Protein AF-M5FPZ9-F1 (afdb_monomer_lite)

Structure (mmCIF, N/CA/C/O backbone):
data_AF-M5FPZ9-F1
#
_entry.id   AF-M5FPZ9-F1
#
loop_
_atom_site.group_PDB
_atom_site.id
_atom_site.type_symbol
_atom_site.label_atom_id
_atom_site.label_alt_id
_atom_site.label_comp_id
_atom_site.label_asym_id
_atom_site.label_entity_id
_atom_site.label_seq_id
_atom_site.pdbx_PDB_ins_code
_atom_site.Cartn_x
_atom_site.Cartn_y
_atom_site.Cartn_z
_atom_site.occupancy
_atom_site.B_iso_or_equiv
_atom_site.auth_seq_id
_atom_site.auth_comp_id
_atom_site.auth_asym_id
_atom_site.auth_atom_id
_atom_site.pdbx_PDB_model_num
ATOM 1 N N . MET A 1 1 ? -5.122 0.059 14.559 1.00 74.62 1 MET A N 1
ATOM 2 C CA . MET A 1 1 ? -5.594 1.415 14.929 1.00 74.62 1 MET A CA 1
ATOM 3 C C . MET A 1 1 ? -7.049 1.442 15.384 1.00 74.62 1 MET A C 1
ATOM 5 O O . MET A 1 1 ? -7.274 1.886 16.500 1.00 74.62 1 MET A O 1
ATOM 9 N N . TRP A 1 2 ? -8.020 0.941 14.601 1.00 80.25 2 TRP A N 1
ATOM 10 C CA . TRP A 1 2 ? -9.450 0.979 14.979 1.00 80.25 2 TRP A CA 1
ATOM 11 C C . TRP A 1 2 ? -9.727 0.428 16.382 1.00 80.25 2 TRP A C 1
ATOM 13 O O . TRP A 1 2 ? -10.346 1.095 17.202 1.00 80.25 2 TRP A O 1
ATOM 23 N N . LEU A 1 3 ? -9.173 -0.749 16.691 1.00 82.81 3 LEU A N 1
ATOM 24 C CA . LEU A 1 3 ? -9.324 -1.364 18.008 1.00 82.81 3 LEU A CA 1
ATOM 25 C C . LEU A 1 3 ? -8.733 -0.517 19.128 1.00 82.81 3 LEU A C 1
ATOM 27 O O . LEU A 1 3 ? -9.214 -0.620 20.238 1.00 82.81 3 LEU A O 1
ATOM 31 N N . VAL A 1 4 ? -7.733 0.330 18.877 1.00 85.81 4 VAL A N 1
ATOM 32 C CA . VAL A 1 4 ? -7.199 1.264 19.883 1.00 85.81 4 VAL A CA 1
ATOM 33 C C . VAL A 1 4 ? -8.157 2.439 20.084 1.00 85.81 4 VAL A C 1
ATOM 35 O O . VAL A 1 4 ? -8.445 2.796 21.222 1.00 85.81 4 VAL A O 1
ATOM 38 N N . TRP A 1 5 ? -8.730 2.955 18.995 1.00 86.19 5 TRP A N 1
ATOM 39 C CA . TRP A 1 5 ? -9.663 4.084 18.993 1.00 86.19 5 TRP A CA 1
ATOM 40 C C . TRP A 1 5 ? -11.038 3.775 19.593 1.00 86.19 5 TRP A C 1
ATOM 42 O O . TRP A 1 5 ? -11.582 4.592 20.337 1.00 86.19 5 TRP A O 1
ATOM 52 N N . ALA A 1 6 ? -11.626 2.618 19.282 1.00 87.31 6 ALA A N 1
ATOM 53 C CA . ALA A 1 6 ? -12.995 2.307 19.690 1.00 87.31 6 ALA A CA 1
ATOM 54 C C . ALA A 1 6 ? -13.169 2.234 21.226 1.00 87.31 6 ALA A C 1
ATOM 56 O O . ALA A 1 6 ? -14.047 2.927 21.739 1.00 87.31 6 ALA A O 1
ATOM 57 N N . PRO A 1 7 ? -12.325 1.517 21.994 1.00 90.62 7 PRO A N 1
ATOM 58 C CA . PRO A 1 7 ? -12.362 1.536 23.454 1.00 90.62 7 PRO A CA 1
ATOM 59 C C . PRO A 1 7 ? -12.103 2.919 24.045 1.00 90.62 7 PRO A C 1
ATOM 61 O O . PRO A 1 7 ? -12.744 3.278 25.026 1.00 90.62 7 PRO A O 1
ATOM 64 N N . GLN A 1 8 ? -11.233 3.723 23.423 1.00 92.44 8 GLN A N 1
ATOM 65 C CA . GLN A 1 8 ? -11.011 5.099 23.865 1.00 92.44 8 GLN A CA 1
ATOM 66 C C . GLN A 1 8 ? -12.264 5.955 23.698 1.00 92.44 8 GLN A C 1
ATOM 68 O O . GLN A 1 8 ? -12.648 6.704 24.590 1.00 92.44 8 GLN A O 1
ATOM 73 N N . THR A 1 9 ? -12.937 5.809 22.558 1.00 88.75 9 THR A N 1
ATOM 74 C CA . THR A 1 9 ? -14.204 6.491 22.287 1.00 88.75 9 THR A CA 1
ATOM 75 C C . THR A 1 9 ? -15.273 6.049 23.278 1.00 88.75 9 THR A C 1
ATOM 77 O O . THR A 1 9 ? -16.011 6.883 23.791 1.00 88.75 9 THR A O 1
ATOM 80 N N . LEU A 1 10 ? -15.341 4.751 23.590 1.00 89.44 10 LEU A N 1
ATOM 81 C CA . LEU A 1 10 ? -16.255 4.241 24.607 1.00 89.44 10 LEU A CA 1
ATOM 82 C C . LEU A 1 10 ? -15.941 4.849 25.976 1.00 89.44 10 LEU A C 1
ATOM 84 O O . LEU A 1 10 ? -16.859 5.347 26.619 1.00 89.44 10 LEU A O 1
ATOM 88 N N . TYR A 1 11 ? -14.679 4.883 26.404 1.00 92.81 11 TYR A N 1
ATOM 89 C CA . TYR A 1 11 ? -14.299 5.560 27.643 1.00 92.81 11 TYR A CA 1
ATOM 90 C C . TYR A 1 11 ? -14.731 7.031 27.643 1.00 92.81 11 TYR A C 1
ATOM 92 O O . TYR A 1 11 ? -15.405 7.476 28.574 1.00 92.81 11 TYR A O 1
ATOM 100 N N . ASP A 1 12 ? -14.425 7.756 26.568 1.00 90.56 12 ASP A N 1
ATOM 101 C CA . ASP A 1 12 ? -14.760 9.168 26.426 1.00 90.56 12 ASP A CA 1
ATOM 102 C C . ASP A 1 12 ? -16.271 9.425 26.515 1.00 90.56 12 ASP A C 1
ATOM 104 O O . ASP A 1 12 ? -16.701 10.406 27.112 1.00 90.56 12 ASP A O 1
ATOM 108 N N . VAL A 1 13 ? -17.105 8.563 25.940 1.00 86.31 13 VAL A N 1
ATOM 109 C CA . VAL A 1 13 ? -18.559 8.776 25.976 1.00 86.31 13 VAL A CA 1
ATOM 110 C C . VAL A 1 13 ? -19.134 8.556 27.380 1.00 86.31 13 VAL A C 1
ATOM 112 O O . VAL A 1 13 ? -20.076 9.245 27.764 1.00 86.31 13 VAL A O 1
ATOM 115 N N . HIS A 1 14 ? -18.574 7.623 28.153 1.00 86.56 14 HIS A N 1
ATOM 116 C CA . HIS A 1 14 ? -19.112 7.267 29.469 1.00 86.56 14 HIS A CA 1
ATOM 117 C C . HIS A 1 14 ? -18.541 8.115 30.609 1.00 86.56 14 HIS A C 1
ATOM 119 O O . HIS A 1 14 ? -19.246 8.387 31.580 1.00 86.56 14 HIS A O 1
ATOM 125 N N . PHE A 1 15 ? -17.264 8.496 30.525 1.00 89.38 15 PHE A N 1
ATOM 126 C CA . PHE A 1 15 ? -16.520 9.003 31.681 1.00 89.38 15 PHE A CA 1
ATOM 127 C C . PHE A 1 15 ? -15.790 10.322 31.442 1.00 89.38 15 PHE A C 1
ATOM 129 O O . PHE A 1 15 ? -15.227 10.861 32.395 1.00 89.38 15 PHE A O 1
ATOM 136 N N . LEU A 1 16 ? -15.796 10.865 30.218 1.00 84.06 16 LEU A N 1
ATOM 137 C CA . LEU A 1 16 ? -15.061 12.092 29.928 1.00 84.06 16 LEU A CA 1
ATOM 138 C C . LEU A 1 16 ? -15.569 13.257 30.773 1.00 84.06 16 LEU A C 1
ATOM 140 O O . LEU A 1 16 ? -16.648 13.804 30.547 1.00 84.06 16 LEU A O 1
ATOM 144 N N . ALA A 1 17 ? -14.713 13.705 31.681 1.00 84.19 17 ALA A N 1
ATOM 145 C CA . ALA A 1 17 ? -14.847 14.995 32.326 1.00 84.19 17 ALA A CA 1
ATOM 146 C C . ALA A 1 17 ? -13.982 16.031 31.598 1.00 84.19 17 ALA A C 1
ATOM 148 O O . ALA A 1 17 ? -12.901 15.731 31.088 1.00 84.19 17 ALA A O 1
ATOM 149 N N . ASN A 1 18 ? -14.422 17.290 31.588 1.00 81.25 18 ASN A N 1
ATOM 150 C CA . ASN A 1 18 ? -13.644 18.402 31.038 1.00 81.25 18 ASN A CA 1
ATOM 151 C C . ASN A 1 18 ? -12.529 18.865 32.001 1.00 81.25 18 ASN A C 1
ATOM 153 O O . ASN A 1 18 ? -12.358 20.062 32.237 1.00 81.25 18 ASN A O 1
ATOM 157 N N . ASP A 1 19 ? -11.790 17.923 32.587 1.00 85.62 19 ASP A N 1
ATOM 158 C CA . ASP A 1 19 ? -10.670 18.205 33.480 1.00 85.62 19 ASP A CA 1
ATOM 159 C C . ASP A 1 19 ? -9.316 18.078 32.765 1.00 85.62 19 ASP A C 1
ATOM 161 O O . ASP A 1 19 ? -9.188 17.519 31.673 1.00 85.62 19 ASP A O 1
ATOM 165 N N . TRP A 1 20 ? -8.286 18.676 33.364 1.00 86.50 20 TRP A N 1
ATOM 166 C CA . TRP A 1 20 ? -6.950 18.737 32.774 1.00 86.50 20 TRP A CA 1
ATOM 167 C C . TRP A 1 20 ? -6.299 17.353 32.639 1.00 86.50 20 TRP A C 1
ATOM 169 O O . TRP A 1 20 ? -5.493 17.152 31.731 1.00 86.50 20 TRP A O 1
ATOM 179 N N . LEU A 1 21 ? -6.658 16.398 33.504 1.00 85.81 21 LEU A N 1
ATOM 180 C CA . LEU A 1 21 ? -6.077 15.059 33.508 1.00 85.81 21 LEU A CA 1
ATOM 181 C C . LEU A 1 21 ? -6.574 14.252 32.303 1.00 85.81 21 LEU A C 1
ATOM 183 O O . LEU A 1 21 ? -5.763 13.663 31.591 1.00 85.81 21 LEU A O 1
ATOM 187 N N . HIS A 1 22 ? -7.877 14.290 32.009 1.00 85.50 22 HIS A N 1
ATOM 188 C CA . HIS A 1 22 ? -8.419 13.664 30.796 1.00 85.50 22 HIS A CA 1
ATOM 189 C C . HIS A 1 22 ? -7.801 14.269 29.530 1.00 85.50 22 HIS A C 1
ATOM 191 O O . HIS A 1 22 ? -7.459 13.539 28.602 1.00 85.50 22 HIS A O 1
ATOM 197 N N . ARG A 1 23 ? -7.585 15.593 29.497 1.00 82.00 23 ARG A N 1
ATOM 198 C CA . ARG A 1 23 ? -6.900 16.256 28.371 1.00 82.00 23 ARG A CA 1
ATOM 199 C C . ARG A 1 23 ? -5.460 15.762 28.195 1.00 82.00 23 ARG A C 1
ATOM 201 O O . ARG A 1 23 ? -5.038 15.550 27.061 1.00 82.00 23 ARG A O 1
ATOM 208 N N . LEU A 1 24 ? -4.728 15.555 29.293 1.00 84.75 24 LEU A N 1
ATOM 209 C CA . LEU A 1 24 ? -3.374 14.996 29.259 1.00 84.75 24 LEU A CA 1
ATOM 210 C C . LEU A 1 24 ? -3.371 13.572 28.689 1.00 84.75 24 LEU A C 1
ATOM 212 O O . LEU A 1 24 ? -2.572 13.282 27.799 1.00 84.75 24 LEU A O 1
ATOM 216 N N . PHE A 1 25 ? -4.278 12.707 29.155 1.00 90.50 25 PHE A N 1
ATOM 217 C CA . PHE A 1 25 ? -4.379 11.340 28.641 1.00 90.50 25 PHE A CA 1
ATOM 218 C C . PHE A 1 25 ? -4.713 11.299 27.146 1.00 90.50 25 PHE A C 1
ATOM 220 O O . PHE A 1 25 ? -4.042 10.579 26.414 1.00 90.50 25 PHE A O 1
ATOM 227 N N . LYS A 1 26 ? -5.632 12.146 26.663 1.00 82.00 26 LYS A N 1
ATOM 228 C CA . LYS A 1 26 ? -5.910 12.257 25.219 1.00 82.00 26 LYS A CA 1
ATOM 229 C C . LYS A 1 26 ? -4.683 12.664 24.414 1.00 82.00 26 LYS A C 1
ATOM 231 O O . LYS A 1 26 ? -4.440 12.122 23.341 1.00 82.00 26 LYS A O 1
ATOM 236 N N . GLY A 1 27 ? -3.894 13.608 24.929 1.00 75.50 27 GLY A N 1
ATOM 237 C CA . GLY A 1 27 ? -2.620 13.978 24.311 1.00 75.50 27 GLY A CA 1
ATOM 238 C C . GLY A 1 27 ? -1.656 12.789 24.225 1.00 75.50 27 GLY A C 1
ATOM 239 O O . GLY A 1 27 ? -1.057 12.554 23.177 1.00 75.50 27 GLY A O 1
ATOM 240 N N . ALA A 1 28 ? -1.548 12.001 25.297 1.00 85.94 28 ALA A N 1
ATOM 241 C CA . ALA A 1 28 ? -0.699 10.810 25.342 1.00 85.94 28 ALA A CA 1
ATOM 242 C C . ALA A 1 28 ? -1.201 9.673 24.426 1.00 85.94 28 ALA A C 1
ATOM 244 O O . ALA A 1 28 ? -0.403 8.981 23.789 1.00 85.94 28 ALA A O 1
ATOM 245 N N . GLU A 1 29 ? -2.513 9.495 24.300 1.00 87.81 29 GLU A N 1
ATOM 246 C CA . GLU A 1 29 ? -3.123 8.536 23.373 1.00 87.81 29 GLU A CA 1
ATOM 247 C C . GLU A 1 29 ? -2.914 8.944 21.916 1.00 87.81 29 GLU A C 1
ATOM 249 O O . GLU A 1 29 ? -2.537 8.107 21.100 1.00 87.81 29 GLU A O 1
ATOM 254 N N . LEU A 1 30 ? -3.073 10.230 21.584 1.00 79.88 30 LEU A N 1
ATOM 255 C CA . LEU A 1 30 ? -2.745 10.762 20.257 1.00 79.88 30 LEU A CA 1
ATOM 256 C C . LEU A 1 30 ? -1.273 10.527 19.905 1.00 79.88 30 LEU A C 1
ATOM 258 O O . LEU A 1 30 ? -0.976 10.070 18.800 1.00 79.88 30 LEU A O 1
ATOM 262 N N . ALA A 1 31 ? -0.360 10.749 20.853 1.00 77.12 31 ALA A N 1
ATOM 263 C CA . ALA A 1 31 ? 1.052 10.417 20.670 1.00 77.12 31 ALA A CA 1
ATOM 264 C C . ALA A 1 31 ? 1.259 8.910 20.437 1.00 77.12 31 ALA A C 1
ATOM 266 O O . ALA A 1 31 ? 2.049 8.515 19.581 1.00 77.12 31 ALA A O 1
ATOM 267 N N . THR A 1 32 ? 0.501 8.065 21.141 1.00 89.00 32 THR A N 1
ATOM 268 C CA . THR A 1 32 ? 0.528 6.611 20.946 1.00 89.00 32 THR A CA 1
ATOM 269 C C . THR A 1 32 ? 0.044 6.217 19.547 1.00 89.00 32 THR A C 1
ATOM 271 O O . THR A 1 32 ? 0.676 5.384 18.901 1.00 89.00 32 THR A O 1
ATOM 274 N N . PHE A 1 33 ? -1.030 6.827 19.036 1.00 82.31 33 PHE A N 1
ATOM 275 C CA . PHE A 1 33 ? -1.508 6.591 17.669 1.00 82.31 33 PHE A CA 1
ATOM 276 C C . PHE A 1 33 ? -0.479 7.002 16.618 1.00 82.31 33 PHE A C 1
ATOM 278 O O . PHE A 1 33 ? -0.222 6.235 15.689 1.00 82.31 33 PHE A O 1
ATOM 285 N N . ALA A 1 34 ? 0.131 8.177 16.786 1.00 76.12 34 ALA A N 1
ATOM 286 C CA . ALA A 1 34 ? 1.183 8.653 15.897 1.00 76.12 34 ALA A CA 1
ATOM 287 C C . ALA A 1 34 ? 2.380 7.691 15.890 1.00 76.12 34 ALA A C 1
ATOM 289 O O . ALA A 1 34 ? 2.898 7.355 14.828 1.00 76.12 34 ALA A O 1
ATOM 290 N N . PHE A 1 35 ? 2.773 7.183 17.061 1.00 84.19 35 PHE A N 1
ATOM 291 C CA . PHE A 1 35 ? 3.879 6.237 17.177 1.00 84.19 35 PHE A CA 1
ATOM 292 C C . PHE A 1 35 ? 3.541 4.859 16.576 1.00 84.19 35 PHE A C 1
ATOM 294 O O . PHE A 1 35 ? 4.368 4.298 15.861 1.00 84.19 35 PHE A O 1
ATOM 301 N N . ILE A 1 36 ? 2.304 4.357 16.737 1.00 87.31 36 ILE A N 1
ATOM 302 C CA . ILE A 1 36 ? 1.823 3.167 16.004 1.00 87.31 36 ILE A CA 1
ATOM 303 C C . ILE A 1 36 ? 1.931 3.393 14.494 1.00 87.31 36 ILE A C 1
ATOM 305 O O . ILE A 1 36 ? 2.416 2.510 13.796 1.00 87.31 36 ILE A O 1
ATOM 309 N N . GLY A 1 37 ? 1.490 4.552 13.995 1.00 77.00 37 GLY A N 1
ATOM 310 C CA . GLY A 1 37 ? 1.568 4.895 12.573 1.00 77.00 37 GLY A CA 1
ATOM 311 C C . GLY A 1 37 ? 3.005 4.921 12.056 1.00 77.00 37 GLY A C 1
ATOM 312 O O . GLY A 1 37 ? 3.299 4.283 11.051 1.00 77.00 37 GLY A O 1
ATOM 313 N N . ALA A 1 38 ? 3.914 5.567 12.788 1.00 77.25 38 ALA A N 1
ATOM 314 C CA . ALA A 1 38 ? 5.332 5.627 12.436 1.00 77.25 38 ALA A CA 1
ATOM 315 C C . ALA A 1 38 ? 5.989 4.238 12.416 1.00 77.25 38 ALA A C 1
ATOM 317 O O . ALA A 1 38 ? 6.772 3.931 11.520 1.00 77.25 38 ALA A O 1
ATOM 318 N N . CYS A 1 39 ? 5.653 3.374 13.377 1.00 86.31 39 CYS A N 1
ATOM 319 C CA . CYS A 1 39 ? 6.167 2.010 13.402 1.00 86.31 39 CYS A CA 1
ATOM 320 C C . CYS A 1 39 ? 5.484 1.095 12.379 1.00 86.31 39 CYS A C 1
ATOM 322 O O . CYS A 1 39 ? 6.065 0.071 12.047 1.00 86.31 39 CYS A O 1
ATOM 324 N N . ALA A 1 40 ? 4.293 1.420 11.869 1.00 83.94 40 ALA A N 1
ATOM 325 C CA . ALA A 1 40 ? 3.533 0.536 10.984 1.00 83.94 40 ALA A CA 1
ATOM 326 C C . ALA A 1 40 ? 4.112 0.408 9.564 1.00 83.94 40 ALA A C 1
ATOM 328 O O . ALA A 1 40 ? 3.757 -0.539 8.871 1.00 83.94 40 ALA A O 1
ATOM 329 N N . ALA A 1 41 ? 5.004 1.312 9.143 1.00 73.94 41 ALA A N 1
ATOM 330 C CA . ALA A 1 41 ? 5.524 1.357 7.773 1.00 73.94 41 ALA A CA 1
ATOM 331 C C . ALA A 1 41 ? 6.167 0.038 7.304 1.00 73.94 41 ALA A C 1
ATOM 333 O O . ALA A 1 41 ? 6.014 -0.342 6.153 1.00 73.94 41 ALA A O 1
ATOM 334 N N . GLN A 1 42 ? 6.848 -0.677 8.203 1.00 80.56 42 GLN A N 1
ATOM 335 C CA . GLN A 1 42 ? 7.493 -1.968 7.919 1.00 80.56 42 GLN A CA 1
ATOM 336 C C . GLN A 1 42 ? 6.852 -3.118 8.705 1.00 80.56 42 GLN A C 1
ATOM 338 O O . GLN A 1 42 ? 7.490 -4.141 8.964 1.00 80.56 42 GLN A O 1
ATOM 343 N N . PHE A 1 43 ? 5.610 -2.933 9.155 1.00 85.25 43 PHE A N 1
ATOM 344 C CA . PHE A 1 43 ? 4.948 -3.924 9.985 1.00 85.25 43 PHE A CA 1
ATOM 345 C C . PHE A 1 43 ? 4.550 -5.127 9.139 1.00 85.25 43 PHE A C 1
ATOM 347 O O . PHE A 1 43 ? 3.706 -5.031 8.253 1.00 85.25 43 PHE A O 1
ATOM 354 N N . ASP A 1 44 ? 5.120 -6.277 9.477 1.00 83.94 44 ASP A N 1
ATOM 355 C CA . ASP A 1 44 ? 4.820 -7.546 8.837 1.00 83.94 44 ASP A CA 1
ATOM 356 C C . ASP A 1 44 ? 4.476 -8.580 9.921 1.00 83.94 44 ASP A C 1
ATOM 358 O O . ASP A 1 44 ? 5.352 -8.964 10.708 1.00 83.94 44 ASP A O 1
ATOM 362 N N . PRO A 1 45 ? 3.213 -9.044 10.007 1.00 82.81 45 PRO A N 1
ATOM 363 C CA . PRO A 1 45 ? 2.816 -10.019 11.018 1.00 82.81 45 PRO A CA 1
ATOM 364 C C . PRO A 1 45 ? 3.518 -11.369 10.828 1.00 82.81 45 PRO A C 1
ATOM 366 O O . PRO A 1 45 ? 3.553 -12.169 11.760 1.00 82.81 45 PRO A O 1
ATOM 369 N N . TRP A 1 46 ? 4.105 -11.634 9.661 1.00 86.12 46 TRP A N 1
ATOM 370 C CA . TRP A 1 46 ? 4.793 -12.887 9.373 1.00 86.12 46 TRP A CA 1
ATOM 371 C C . TRP A 1 46 ? 6.289 -12.846 9.671 1.00 86.12 46 TRP A C 1
ATOM 373 O O . TRP A 1 46 ? 6.925 -13.891 9.614 1.00 86.12 46 TRP A O 1
ATOM 383 N N . ASN A 1 47 ? 6.846 -11.689 10.037 1.00 89.31 47 ASN A N 1
ATOM 384 C CA . ASN A 1 47 ? 8.280 -11.513 10.274 1.00 89.31 47 ASN A CA 1
ATOM 385 C C . ASN A 1 47 ? 8.530 -10.714 11.561 1.00 89.31 47 ASN A C 1
ATOM 387 O O . ASN A 1 47 ? 9.027 -9.589 11.553 1.00 89.31 47 ASN A O 1
ATOM 391 N N . VAL A 1 48 ? 8.159 -11.308 12.701 1.00 92.00 48 VAL A N 1
ATOM 392 C CA . VAL A 1 48 ? 8.185 -10.633 14.016 1.00 92.00 48 VAL A CA 1
ATOM 393 C C . VAL A 1 48 ? 9.374 -11.025 14.900 1.00 92.00 48 VAL A C 1
ATOM 395 O O . VAL A 1 48 ? 9.498 -10.541 16.031 1.00 92.00 48 VAL A O 1
ATOM 398 N N . THR A 1 49 ? 10.234 -11.934 14.443 1.00 94.06 49 THR A N 1
ATOM 399 C CA . THR A 1 49 ? 11.419 -12.422 15.169 1.00 94.06 49 THR A CA 1
ATOM 400 C C . THR A 1 49 ? 12.709 -11.862 14.592 1.00 94.06 49 THR A C 1
ATOM 402 O O . THR A 1 49 ? 12.799 -11.588 13.404 1.00 94.06 49 THR A O 1
ATOM 405 N N . TRP A 1 50 ? 13.710 -11.709 15.456 1.00 93.31 50 TRP A N 1
ATOM 406 C CA . TRP A 1 50 ? 15.028 -11.219 15.066 1.00 93.31 50 TRP A CA 1
ATOM 407 C C . TRP A 1 50 ? 15.861 -12.359 14.474 1.00 93.31 50 TRP A C 1
ATOM 409 O O . TRP A 1 50 ? 15.834 -13.470 15.007 1.00 93.31 50 TRP A O 1
ATOM 419 N N . SER A 1 51 ? 16.625 -12.069 13.424 1.00 90.88 51 SER A N 1
ATOM 420 C CA . SER A 1 51 ? 17.679 -12.941 12.910 1.00 90.88 51 SER A CA 1
ATOM 421 C C . SER A 1 51 ? 19.034 -12.524 13.487 1.00 90.88 51 SER A C 1
ATOM 423 O O . SER A 1 51 ? 19.349 -11.335 13.573 1.00 90.88 51 SER A O 1
ATOM 425 N N . ALA A 1 52 ? 19.834 -13.513 13.894 1.00 93.12 52 ALA A N 1
ATOM 426 C CA . ALA A 1 52 ? 21.218 -13.312 14.328 1.00 93.12 52 ALA A CA 1
ATOM 427 C C . ALA A 1 52 ? 22.212 -13.297 13.152 1.00 93.12 52 ALA A C 1
ATOM 429 O O . ALA A 1 52 ? 23.403 -13.061 13.356 1.00 93.12 52 ALA A O 1
ATOM 430 N N . GLU A 1 53 ? 21.740 -13.585 11.940 1.00 93.06 53 GLU A N 1
ATOM 431 C CA . GLU A 1 53 ? 22.566 -13.603 10.740 1.00 93.06 53 GLU A CA 1
ATOM 432 C C . GLU A 1 53 ? 22.968 -12.181 10.332 1.00 93.06 53 GLU A C 1
ATOM 434 O O . GLU A 1 53 ? 22.244 -11.210 10.555 1.00 93.06 53 GLU A O 1
ATOM 439 N N . VAL A 1 54 ? 24.151 -12.060 9.731 1.00 92.19 54 VAL A N 1
ATOM 440 C CA . VAL A 1 54 ? 24.668 -10.796 9.199 1.00 92.19 54 VAL A CA 1
ATOM 441 C C . VAL A 1 54 ? 24.540 -10.853 7.681 1.00 92.19 54 VAL A C 1
ATOM 443 O O . VAL A 1 54 ? 25.491 -11.184 6.978 1.00 92.19 54 VAL A O 1
ATOM 446 N N . SER A 1 55 ? 23.333 -10.585 7.190 1.00 89.00 55 SER A N 1
ATOM 447 C CA . SER A 1 55 ? 23.015 -10.468 5.765 1.00 89.00 55 SER A CA 1
ATOM 448 C C . SER A 1 55 ? 22.052 -9.301 5.529 1.00 89.00 55 SER A C 1
ATOM 450 O O . SER A 1 55 ? 21.481 -8.751 6.478 1.00 89.00 55 SER A O 1
ATOM 452 N N . GLN A 1 56 ? 21.874 -8.906 4.269 1.00 77.94 56 GLN A N 1
ATOM 453 C CA . GLN A 1 56 ? 20.910 -7.869 3.899 1.00 77.94 56 GLN A CA 1
ATOM 454 C C . GLN A 1 56 ? 19.474 -8.314 4.214 1.00 77.94 56 GLN A C 1
ATOM 456 O O . GLN A 1 56 ? 18.698 -7.550 4.788 1.00 77.94 56 GLN A O 1
ATOM 461 N N . GLU A 1 57 ? 19.146 -9.575 3.945 1.00 81.44 57 GLU A N 1
ATOM 462 C CA . GLU A 1 57 ? 17.848 -10.182 4.254 1.00 81.44 57 GLU A CA 1
ATOM 463 C C . GLU A 1 57 ? 17.601 -10.193 5.765 1.00 81.44 57 GLU A C 1
ATOM 465 O O . GLU A 1 57 ? 16.531 -9.802 6.232 1.00 81.44 57 GLU A O 1
ATOM 470 N N . ALA A 1 58 ? 18.614 -10.561 6.555 1.00 87.38 58 ALA A N 1
ATOM 471 C CA . ALA A 1 58 ? 18.534 -10.524 8.009 1.00 87.38 58 ALA A CA 1
ATOM 472 C C . ALA A 1 58 ? 18.336 -9.094 8.539 1.00 87.38 58 ALA A C 1
ATOM 474 O O . ALA A 1 58 ? 17.592 -8.899 9.502 1.00 87.38 58 ALA A O 1
ATOM 475 N N . ALA A 1 59 ? 18.940 -8.083 7.905 1.00 86.62 59 ALA A N 1
ATOM 476 C CA . ALA A 1 59 ? 18.714 -6.680 8.246 1.00 86.62 59 ALA A CA 1
ATOM 477 C C . ALA A 1 59 ? 17.263 -6.245 7.968 1.00 86.62 59 ALA A C 1
ATOM 479 O O . ALA A 1 59 ? 16.654 -5.603 8.827 1.00 86.62 59 ALA A O 1
ATOM 480 N N . ILE A 1 60 ? 16.684 -6.652 6.833 1.00 82.62 60 ILE A N 1
ATOM 481 C CA . ILE A 1 60 ? 15.272 -6.397 6.492 1.00 82.62 60 ILE A CA 1
ATOM 482 C C . ILE A 1 60 ? 14.340 -7.087 7.499 1.00 82.62 60 ILE A C 1
ATOM 484 O O . ILE A 1 60 ? 13.436 -6.451 8.046 1.00 82.62 60 ILE A O 1
ATOM 488 N N . LEU A 1 61 ? 14.579 -8.365 7.809 1.00 87.50 61 LEU A N 1
ATOM 489 C CA . LEU A 1 61 ? 13.806 -9.112 8.810 1.00 87.50 61 LEU A CA 1
ATOM 490 C C . LEU A 1 61 ? 13.891 -8.464 10.199 1.00 87.50 61 LEU A C 1
ATOM 492 O O . LEU A 1 61 ? 12.882 -8.325 10.890 1.00 87.50 61 LEU A O 1
ATOM 496 N N . ASN A 1 62 ? 15.079 -8.006 10.594 1.00 91.19 62 ASN A N 1
ATOM 497 C CA . ASN A 1 62 ? 15.284 -7.299 11.856 1.00 91.19 62 ASN A CA 1
ATOM 498 C C . ASN A 1 62 ? 14.557 -5.947 11.891 1.00 91.19 62 ASN A C 1
ATOM 500 O O . ASN A 1 62 ? 14.009 -5.575 12.932 1.00 91.19 62 ASN A O 1
ATOM 504 N N . ALA A 1 63 ? 14.497 -5.231 10.767 1.00 89.50 63 ALA A N 1
ATOM 505 C CA . ALA A 1 63 ? 13.730 -3.995 10.651 1.00 89.50 63 ALA A CA 1
ATOM 506 C C . ALA A 1 63 ? 12.219 -4.250 10.831 1.00 89.50 63 ALA A C 1
ATOM 508 O O . ALA A 1 63 ? 11.578 -3.584 11.652 1.00 89.50 63 ALA A O 1
ATOM 509 N N . LYS A 1 64 ? 11.677 -5.300 10.193 1.00 89.88 64 LYS A N 1
ATOM 510 C CA . LYS A 1 64 ? 10.283 -5.759 10.376 1.00 89.88 64 LYS A CA 1
ATOM 511 C C . LYS A 1 64 ? 9.986 -6.174 11.824 1.00 89.88 64 LYS A C 1
ATOM 513 O O . LYS A 1 64 ? 8.989 -5.748 12.413 1.00 89.88 64 LYS A O 1
ATOM 518 N N . ALA A 1 65 ? 10.891 -6.921 12.459 1.00 93.50 65 ALA A N 1
ATOM 519 C CA . ALA A 1 65 ? 10.761 -7.310 13.864 1.00 93.50 65 ALA A CA 1
ATOM 520 C C . ALA A 1 65 ? 10.810 -6.101 14.820 1.00 93.50 65 ALA A C 1
ATOM 522 O O . ALA A 1 65 ? 10.082 -6.061 15.821 1.00 93.50 65 ALA A O 1
ATOM 523 N N . SER A 1 66 ? 11.641 -5.101 14.513 1.00 94.00 66 SER A N 1
ATOM 524 C CA . SER A 1 66 ? 11.707 -3.827 15.238 1.00 94.00 66 SER A CA 1
ATOM 525 C C . SER A 1 66 ? 10.409 -3.031 15.096 1.00 94.00 66 SER A C 1
ATOM 527 O O . SER A 1 66 ? 9.870 -2.547 16.094 1.00 94.00 66 SER A O 1
ATOM 529 N N . SER A 1 67 ? 9.856 -2.971 13.882 1.00 92.12 67 SER A N 1
ATOM 530 C CA . SER A 1 67 ? 8.550 -2.373 13.599 1.00 92.12 67 SER A CA 1
ATOM 531 C C . SER A 1 67 ? 7.432 -3.042 14.410 1.00 92.12 67 SER A C 1
ATOM 533 O O . SER A 1 67 ? 6.712 -2.347 15.136 1.00 92.12 67 SER A O 1
ATOM 535 N N . PHE A 1 68 ? 7.342 -4.380 14.402 1.00 94.81 68 PHE A N 1
ATOM 536 C CA . PHE A 1 68 ? 6.390 -5.122 15.240 1.00 94.81 68 PHE A CA 1
ATOM 537 C C . PHE A 1 68 ? 6.543 -4.769 16.720 1.00 94.81 68 PHE A C 1
ATOM 539 O O . PHE A 1 68 ? 5.556 -4.483 17.399 1.00 94.81 68 PHE A O 1
ATOM 546 N N . ARG A 1 69 ? 7.780 -4.760 17.229 1.00 95.75 69 ARG A N 1
ATOM 547 C CA . ARG A 1 69 ? 8.065 -4.408 18.624 1.00 95.75 69 ARG A CA 1
ATOM 548 C C . ARG A 1 69 ? 7.621 -2.981 18.946 1.00 95.75 69 ARG A C 1
ATOM 550 O O . ARG A 1 69 ? 7.024 -2.769 20.000 1.00 95.75 69 ARG A O 1
ATOM 557 N N . GLY A 1 70 ? 7.879 -2.030 18.053 1.00 93.94 70 GLY A N 1
ATOM 558 C CA . GLY A 1 70 ? 7.421 -0.648 18.170 1.00 93.94 70 GLY A CA 1
ATOM 559 C C . GLY A 1 70 ? 5.899 -0.562 18.265 1.00 93.94 70 GLY A C 1
ATOM 560 O O . GLY A 1 70 ? 5.377 -0.016 19.239 1.00 93.94 70 GLY A O 1
ATOM 561 N N . VAL A 1 71 ? 5.179 -1.195 17.332 1.00 93.50 71 VAL A N 1
ATOM 562 C CA . VAL A 1 71 ? 3.707 -1.271 17.348 1.00 93.50 71 VAL A CA 1
ATOM 563 C C . VAL A 1 71 ? 3.199 -1.907 18.645 1.00 93.50 71 VAL A C 1
ATOM 565 O O . VAL A 1 71 ? 2.290 -1.367 19.275 1.00 93.50 71 VAL A O 1
ATOM 568 N N . ALA A 1 72 ? 3.806 -3.010 19.081 1.00 96.38 72 ALA A N 1
ATOM 569 C CA . ALA A 1 72 ? 3.389 -3.742 20.270 1.00 96.38 72 ALA A CA 1
ATOM 570 C C . ALA A 1 72 ? 3.581 -2.944 21.569 1.00 96.38 72 ALA A C 1
ATOM 572 O O . ALA A 1 72 ? 2.676 -2.904 22.404 1.00 96.38 72 ALA A O 1
ATOM 573 N N . ILE A 1 73 ? 4.723 -2.263 21.725 1.00 96.31 73 ILE A N 1
ATOM 574 C CA . ILE A 1 73 ? 4.977 -1.371 22.868 1.00 96.31 73 ILE A CA 1
ATOM 575 C C . ILE A 1 73 ? 3.982 -0.214 22.857 1.00 96.31 73 ILE A C 1
ATOM 577 O O . ILE A 1 73 ? 3.369 0.071 23.883 1.00 96.31 73 ILE A O 1
ATOM 581 N N . SER A 1 74 ? 3.790 0.425 21.702 1.00 94.31 74 SER A N 1
ATOM 582 C CA . SER A 1 74 ? 2.844 1.533 21.557 1.00 94.31 74 SER A CA 1
ATOM 583 C C . SER A 1 74 ? 1.436 1.109 21.961 1.00 94.31 74 SER A C 1
ATOM 585 O O . SER A 1 74 ? 0.801 1.753 22.791 1.00 94.31 74 SER A O 1
ATOM 587 N N . TYR A 1 75 ? 0.963 -0.021 21.432 1.00 95.88 75 TYR A N 1
ATOM 588 C CA . TYR A 1 75 ? -0.346 -0.567 21.770 1.00 95.88 75 TYR A CA 1
ATOM 589 C C . TYR A 1 75 ? -0.467 -0.819 23.277 1.00 95.88 75 TYR A C 1
ATOM 591 O O . TYR A 1 75 ? -1.439 -0.390 23.900 1.00 95.88 75 TYR A O 1
ATOM 599 N N . ALA A 1 76 ? 0.537 -1.463 23.880 1.00 97.44 76 ALA A N 1
ATOM 600 C CA . ALA A 1 76 ? 0.560 -1.729 25.313 1.00 97.44 76 ALA A CA 1
ATOM 601 C C . ALA A 1 76 ? 0.515 -0.442 26.151 1.00 97.44 76 ALA A C 1
ATOM 603 O O . ALA A 1 76 ? -0.222 -0.389 27.135 1.00 97.44 76 ALA A O 1
ATOM 604 N N . VAL A 1 77 ? 1.241 0.608 25.747 1.00 96.25 77 VAL A N 1
ATOM 605 C CA . VAL A 1 77 ? 1.195 1.930 26.394 1.00 96.25 77 VAL A CA 1
ATOM 606 C C . VAL A 1 77 ? -0.204 2.532 26.290 1.00 96.25 77 VAL A C 1
ATOM 608 O O . VAL A 1 77 ? -0.754 2.935 27.312 1.00 96.25 77 VAL A O 1
ATOM 611 N N . GLY A 1 78 ? -0.825 2.515 25.108 1.00 95.25 78 GLY A N 1
ATOM 612 C CA . GLY A 1 78 ? -2.203 2.987 24.931 1.00 95.25 78 GLY A CA 1
ATOM 613 C C . GLY A 1 78 ? -3.193 2.264 25.850 1.00 95.25 78 GLY A C 1
ATOM 614 O O . GLY A 1 78 ? -4.068 2.889 26.446 1.00 95.25 78 GLY A O 1
ATOM 615 N N . ARG A 1 79 ? -3.017 0.953 26.051 1.00 97.25 79 ARG A N 1
ATOM 616 C CA . ARG A 1 79 ? -3.839 0.167 26.985 1.00 97.25 79 ARG A CA 1
ATOM 617 C C . ARG A 1 79 ? -3.544 0.426 28.449 1.00 97.25 79 ARG A C 1
ATOM 619 O O . ARG A 1 79 ? -4.478 0.429 29.246 1.00 97.25 79 ARG A O 1
ATOM 626 N N . ALA A 1 80 ? -2.290 0.677 28.802 1.00 97.12 80 ALA A N 1
ATOM 627 C CA . ALA A 1 80 ? -1.932 1.091 30.150 1.00 97.12 80 ALA A CA 1
ATOM 628 C C . ALA A 1 80 ? -2.557 2.454 30.489 1.00 97.12 80 ALA A C 1
ATOM 630 O O . ALA A 1 80 ? -3.129 2.600 31.566 1.00 97.12 80 ALA A O 1
ATOM 631 N N . LEU A 1 81 ? -2.520 3.420 29.563 1.00 96.62 81 LEU A N 1
ATOM 632 C CA . LEU A 1 81 ? -3.165 4.729 29.730 1.00 96.62 81 LEU A CA 1
ATOM 633 C C . LEU A 1 81 ? -4.678 4.585 29.939 1.00 96.62 81 LEU A C 1
ATOM 635 O O . LEU A 1 81 ? -5.209 5.125 30.908 1.00 96.62 81 LEU A O 1
ATOM 639 N N . LEU A 1 82 ? -5.342 3.778 29.108 1.00 96.75 82 LEU A N 1
ATOM 640 C CA . LEU A 1 82 ? -6.775 3.507 29.233 1.00 96.75 82 LEU A CA 1
ATOM 641 C C . LEU A 1 82 ? -7.120 2.783 30.550 1.00 96.75 82 LEU A C 1
ATOM 643 O O . LEU A 1 82 ? -8.077 3.135 31.237 1.00 96.75 82 LEU A O 1
ATOM 647 N N . ALA A 1 83 ? -6.314 1.803 30.967 1.00 97.31 83 ALA A N 1
ATOM 648 C CA . ALA A 1 83 ? -6.498 1.129 32.252 1.00 97.31 83 ALA A CA 1
ATOM 649 C C . ALA A 1 83 ? -6.326 2.093 33.442 1.00 97.31 83 ALA A C 1
ATOM 651 O O . ALA A 1 83 ? -7.084 2.013 34.410 1.00 97.31 83 ALA A O 1
ATOM 652 N N . LEU A 1 84 ? -5.378 3.035 33.365 1.00 96.81 84 LEU A N 1
ATOM 653 C CA . LEU A 1 84 ? -5.184 4.081 34.376 1.00 96.81 84 LEU A CA 1
ATOM 654 C C . LEU A 1 84 ? -6.362 5.059 34.424 1.00 96.81 84 LEU A C 1
ATOM 656 O O . LEU A 1 84 ? -6.818 5.410 35.511 1.00 96.81 84 LEU A O 1
ATOM 660 N N . GLN A 1 85 ? -6.882 5.457 33.266 1.00 96.06 85 GLN A N 1
ATOM 661 C CA . GLN A 1 85 ? -8.099 6.255 33.122 1.00 96.06 85 GLN A CA 1
ATOM 662 C C . GLN A 1 85 ? -9.305 5.594 33.809 1.00 96.06 85 GLN A C 1
ATOM 664 O O . GLN A 1 85 ? -9.984 6.221 34.628 1.00 96.06 85 GLN A O 1
ATOM 669 N N . TYR A 1 86 ? -9.538 4.306 33.545 1.00 95.69 86 TYR A N 1
ATOM 670 C CA . TYR A 1 86 ? -10.574 3.520 34.220 1.00 95.69 86 TYR A CA 1
ATOM 671 C C . TYR A 1 86 ? -10.311 3.365 35.726 1.00 95.69 86 TYR A C 1
ATOM 673 O O . TYR A 1 86 ? -11.234 3.484 36.538 1.00 95.69 86 TYR A O 1
ATOM 681 N N . GLY A 1 87 ? -9.053 3.160 36.123 1.00 95.31 87 GLY A N 1
ATOM 682 C CA . GLY A 1 87 ? -8.644 3.103 37.527 1.00 95.31 87 GLY A CA 1
ATOM 683 C C . GLY A 1 87 ? -8.917 4.412 38.269 1.00 95.31 87 GLY A C 1
ATOM 684 O O . GLY A 1 87 ? -9.414 4.397 39.394 1.00 95.31 87 GLY A O 1
ATOM 685 N N . PHE A 1 88 ? -8.680 5.552 37.623 1.00 93.81 88 PHE A N 1
ATOM 686 C CA . PHE A 1 88 ? -8.974 6.870 38.177 1.00 93.81 88 PHE A CA 1
ATOM 687 C C . PHE A 1 88 ? -10.478 7.089 38.391 1.00 93.81 88 PHE A C 1
ATOM 689 O O . PHE A 1 88 ? -10.882 7.578 39.449 1.00 93.81 88 PHE A O 1
ATOM 696 N N . VAL A 1 89 ? -11.314 6.652 37.444 1.00 91.81 89 VAL A N 1
ATOM 697 C CA . VAL A 1 89 ? -12.778 6.640 37.612 1.00 91.81 89 VAL A CA 1
ATOM 698 C C . VAL A 1 89 ? -13.178 5.760 38.800 1.00 91.81 89 VAL A C 1
ATOM 700 O O . VAL A 1 89 ? -13.964 6.196 39.641 1.00 91.81 89 VAL A O 1
ATOM 703 N N . CYS A 1 90 ? -12.593 4.564 38.938 1.00 92.56 90 CYS A N 1
ATOM 704 C CA . CYS A 1 90 ? -12.854 3.684 40.082 1.00 92.56 90 CYS A CA 1
ATOM 705 C C . CYS A 1 90 ? -12.485 4.350 41.416 1.00 92.56 90 CYS A C 1
ATOM 707 O O . CYS A 1 90 ? -13.260 4.282 42.369 1.00 92.56 90 CYS A O 1
ATOM 709 N N . ILE A 1 91 ? -11.335 5.030 41.487 1.00 91.94 91 ILE A N 1
ATOM 710 C CA . ILE A 1 91 ? -10.902 5.761 42.687 1.00 91.94 91 ILE A CA 1
ATOM 711 C C . ILE A 1 91 ? -11.892 6.881 43.021 1.00 91.94 91 ILE A C 1
ATOM 713 O O . ILE A 1 91 ? -12.286 6.997 44.179 1.00 91.94 91 ILE A O 1
ATOM 717 N N . ARG A 1 92 ? -12.344 7.666 42.031 1.00 87.94 92 ARG A N 1
ATOM 718 C CA . ARG A 1 92 ? -13.363 8.712 42.245 1.00 87.94 92 ARG A CA 1
ATOM 719 C C . ARG A 1 92 ? -14.684 8.139 42.769 1.00 87.94 92 ARG A C 1
ATOM 721 O O . ARG A 1 92 ? -15.290 8.734 43.652 1.00 87.94 92 ARG A O 1
ATOM 728 N N . VAL A 1 93 ? -15.111 6.977 42.268 1.00 86.31 93 VAL A N 1
ATOM 729 C CA . VAL A 1 93 ? -16.341 6.304 42.729 1.00 86.31 93 VAL A CA 1
ATOM 730 C C . VAL A 1 93 ? -16.192 5.755 44.155 1.00 86.31 93 VAL A C 1
ATOM 732 O O . VAL A 1 93 ? -17.124 5.858 44.953 1.00 86.31 93 VAL A O 1
ATOM 735 N N . LEU A 1 94 ? -15.031 5.186 44.495 1.00 87.69 94 LEU A N 1
ATOM 736 C CA . LEU A 1 94 ? -14.764 4.619 45.823 1.00 87.69 94 LEU A CA 1
ATOM 737 C C . LEU A 1 94 ? -14.544 5.699 46.891 1.00 87.69 94 LEU A C 1
ATOM 739 O O . LEU A 1 94 ? -14.999 5.556 48.026 1.00 87.69 94 LEU A O 1
ATOM 743 N N . VAL A 1 95 ? -13.860 6.786 46.537 1.00 88.69 95 VAL A N 1
ATOM 744 C CA . VAL A 1 95 ? -13.515 7.879 47.448 1.00 88.69 95 VAL A CA 1
ATOM 745 C C . VAL A 1 95 ? -14.541 9.003 47.295 1.00 88.69 95 VAL A C 1
ATOM 747 O O . VAL A 1 95 ? -14.282 10.044 46.694 1.00 88.69 95 VAL A O 1
ATOM 750 N N . GLN A 1 96 ? -15.720 8.797 47.891 1.00 76.06 96 GLN A N 1
ATOM 751 C CA . GLN A 1 96 ? -16.846 9.745 47.840 1.00 76.06 96 GLN A CA 1
ATOM 752 C C . GLN A 1 96 ? -16.500 11.158 48.345 1.00 76.06 96 GLN A C 1
ATOM 754 O O . GLN A 1 96 ? -17.199 12.116 48.029 1.00 76.06 96 GLN A O 1
ATOM 759 N N . SER A 1 97 ? -15.423 11.312 49.124 1.00 73.38 97 SER A N 1
ATOM 760 C CA . SER A 1 97 ? -14.983 12.611 49.639 1.00 73.38 97 SER A CA 1
ATOM 761 C C . SER A 1 97 ? -14.394 13.538 48.573 1.00 73.38 97 SER A C 1
ATOM 763 O O . SER A 1 97 ? -14.231 14.721 48.856 1.00 73.38 97 SER A O 1
ATOM 765 N N . ILE A 1 98 ? -14.034 13.025 47.391 1.00 73.50 98 ILE A N 1
ATOM 766 C CA . ILE A 1 98 ? -13.384 13.823 46.339 1.00 73.50 98 ILE A CA 1
ATOM 767 C C . ILE A 1 98 ? -14.407 14.583 45.488 1.00 73.50 98 ILE A C 1
ATOM 769 O O . ILE A 1 98 ? -14.074 15.653 44.989 1.00 73.50 98 ILE A O 1
ATOM 773 N N . ASP A 1 99 ? -15.645 14.092 45.356 1.00 64.19 99 ASP A N 1
ATOM 774 C CA . ASP A 1 99 ? -16.656 14.788 44.559 1.00 64.19 99 ASP A CA 1
ATOM 775 C C . ASP A 1 99 ? -18.085 14.451 45.009 1.00 64.19 99 ASP A C 1
ATOM 777 O O . ASP A 1 99 ? -18.581 13.339 44.828 1.00 64.19 99 ASP A O 1
ATOM 781 N N . SER A 1 100 ? -18.777 15.428 45.599 1.00 58.94 100 SER A N 1
ATOM 782 C CA . SER A 1 100 ? -20.166 15.275 46.072 1.00 58.94 100 SER A CA 1
ATOM 783 C C . SER A 1 100 ? -21.191 15.333 44.929 1.00 58.94 100 SER A C 1
ATOM 785 O O . SER A 1 100 ? -22.389 15.179 45.164 1.00 58.94 100 SER A O 1
ATOM 787 N N . ALA A 1 101 ? -20.732 15.573 43.698 1.00 59.91 101 ALA A N 1
ATOM 788 C CA . ALA A 1 101 ? -21.561 15.884 42.541 1.00 59.91 101 ALA A CA 1
ATOM 789 C C . ALA A 1 101 ? -21.913 14.676 41.652 1.00 59.91 101 ALA A C 1
ATOM 791 O O . ALA A 1 101 ? -22.460 14.883 40.572 1.00 59.91 101 ALA A O 1
ATOM 792 N N . VAL A 1 102 ? -21.642 13.431 42.074 1.00 59.09 102 VAL A N 1
ATOM 793 C CA . VAL A 1 102 ? -22.003 12.214 41.311 1.00 59.09 102 VAL A CA 1
ATOM 794 C C . VAL A 1 102 ? -23.023 11.372 42.103 1.00 59.09 102 VAL A C 1
ATOM 796 O O . VAL A 1 102 ? -22.643 10.394 42.750 1.00 59.09 102 VAL A O 1
ATOM 799 N N . PRO A 1 103 ? -24.322 11.739 42.122 1.00 48.91 103 PRO A N 1
ATOM 800 C CA . PRO A 1 103 ? -25.244 11.291 43.168 1.00 48.91 103 PRO A CA 1
ATOM 801 C C . PRO A 1 103 ? -25.819 9.873 43.001 1.00 48.91 103 PRO A C 1
ATOM 803 O O . PRO A 1 103 ? -26.527 9.422 43.893 1.00 48.91 103 PRO A O 1
ATOM 806 N N . GLU A 1 104 ? -25.515 9.125 41.934 1.00 58.97 104 GLU A N 1
ATOM 807 C CA . GLU A 1 104 ? -26.151 7.812 41.670 1.00 58.97 104 GLU A CA 1
ATOM 808 C C . GLU A 1 104 ? -25.166 6.671 41.318 1.00 58.97 104 GLU A C 1
ATOM 810 O O . GLU A 1 104 ? -25.567 5.591 40.892 1.00 58.97 104 GLU A O 1
ATOM 815 N N . SER A 1 105 ? -23.855 6.836 41.551 1.00 55.78 105 SER A N 1
ATOM 816 C CA . SER A 1 105 ? -22.828 5.988 40.908 1.00 55.78 105 SER A CA 1
ATOM 817 C C . SER A 1 105 ? -22.580 4.576 41.482 1.00 55.78 105 SER A C 1
ATOM 819 O O . SER A 1 105 ? -21.750 3.843 40.941 1.00 55.78 105 SER A O 1
ATOM 821 N N . LYS A 1 106 ? -23.256 4.136 42.556 1.00 59.25 106 LYS A N 1
ATOM 822 C CA . LYS A 1 106 ? -22.880 2.874 43.244 1.00 59.25 106 LYS A CA 1
ATOM 823 C C . LYS A 1 106 ? -23.047 1.611 42.384 1.00 59.25 106 LYS A C 1
ATOM 825 O O . LYS A 1 106 ? -22.320 0.647 42.603 1.00 59.25 106 LYS A O 1
ATOM 830 N N . GLY A 1 107 ? -23.937 1.624 41.388 1.00 64.44 107 GLY A N 1
ATOM 831 C CA . GLY A 1 107 ? -24.091 0.536 40.410 1.00 64.44 107 GLY A CA 1
ATOM 832 C C . GLY A 1 107 ? -23.036 0.513 39.295 1.00 64.44 107 GLY A C 1
ATOM 833 O O . GLY A 1 107 ? -23.014 -0.421 38.504 1.00 64.44 107 GLY A O 1
ATOM 834 N N . HIS A 1 108 ? -22.150 1.513 39.226 1.00 75.56 108 HIS A N 1
ATOM 835 C CA . HIS A 1 108 ? -21.298 1.763 38.058 1.00 75.56 108 HIS A CA 1
ATOM 836 C C . HIS A 1 108 ? -19.818 1.416 38.267 1.00 75.56 108 HIS A C 1
ATOM 838 O O . HIS A 1 108 ? -19.013 1.586 37.353 1.00 75.56 108 HIS A O 1
ATOM 844 N N . LEU A 1 109 ? -19.429 0.895 39.438 1.00 86.25 109 LEU A N 1
ATOM 845 C CA . LEU A 1 109 ? -18.040 0.477 39.667 1.00 86.25 109 LEU A CA 1
ATOM 846 C C . LEU A 1 109 ? -17.631 -0.660 38.718 1.00 86.25 109 LEU A C 1
ATOM 848 O O . LEU A 1 109 ? -16.516 -0.651 38.205 1.00 86.25 109 LEU A O 1
ATOM 852 N N . SER A 1 110 ? -18.532 -1.607 38.441 1.00 87.25 110 SER A N 1
ATOM 853 C CA . SER A 1 110 ? -18.304 -2.689 37.472 1.00 87.25 110 SER A CA 1
ATOM 854 C C . SER A 1 110 ? -18.068 -2.156 36.055 1.00 87.25 110 SER A C 1
ATOM 856 O O . SER A 1 110 ? -17.192 -2.669 35.359 1.00 87.25 110 SER A O 1
ATOM 858 N N . LEU A 1 111 ? -18.781 -1.091 35.665 1.00 86.44 111 LEU A N 1
ATOM 859 C CA . LEU A 1 111 ? -18.659 -0.435 34.359 1.00 86.44 111 LEU A CA 1
ATOM 860 C C . LEU A 1 111 ? -17.270 0.180 34.143 1.00 86.44 111 LEU A C 1
ATOM 862 O O . LEU A 1 111 ? -16.836 0.286 33.004 1.00 86.44 111 LEU A O 1
ATOM 866 N N . ALA A 1 112 ? -16.572 0.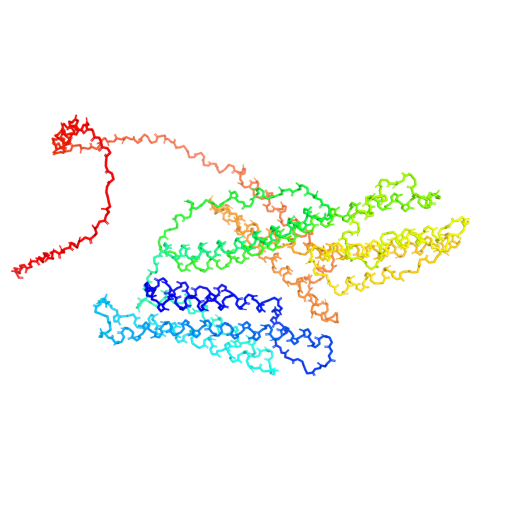575 35.211 1.00 91.19 112 ALA A N 1
ATOM 867 C CA . ALA A 1 112 ? -15.213 1.104 35.118 1.00 91.19 112 ALA A CA 1
ATOM 868 C C . ALA A 1 112 ? -14.139 0.031 35.378 1.00 91.19 112 ALA A C 1
ATOM 870 O O . ALA A 1 112 ? -13.136 -0.037 34.669 1.00 91.19 112 ALA A O 1
ATOM 871 N N . LEU A 1 113 ? -14.355 -0.839 36.368 1.00 93.44 113 LEU A N 1
ATOM 872 C CA . LEU A 1 113 ? -13.366 -1.824 36.804 1.00 93.44 113 LEU A CA 1
ATOM 873 C C . LEU A 1 113 ? -13.127 -2.915 35.755 1.00 93.44 113 LEU A C 1
ATOM 875 O O . LEU A 1 113 ? -11.976 -3.250 35.480 1.00 93.44 113 LEU A O 1
ATOM 879 N N . VAL A 1 114 ? -14.192 -3.473 35.169 1.00 93.75 114 VAL A N 1
ATOM 880 C CA . VAL A 1 114 ? -14.066 -4.594 34.223 1.00 93.75 114 VAL A CA 1
ATOM 881 C C . VAL A 1 114 ? -13.328 -4.180 32.942 1.00 93.75 114 VAL A C 1
ATOM 883 O O . VAL A 1 114 ? -12.343 -4.851 32.626 1.00 93.75 114 VAL A O 1
ATOM 886 N N . PRO A 1 115 ? -13.687 -3.082 32.235 1.00 93.69 115 PRO A N 1
ATOM 887 C CA . PRO A 1 115 ? -12.891 -2.637 31.092 1.00 93.69 115 PRO A CA 1
ATOM 888 C C . PRO A 1 115 ? -11.452 -2.296 31.483 1.00 93.69 115 PRO A C 1
ATOM 890 O O . PRO A 1 115 ? -10.528 -2.666 30.766 1.00 93.69 115 PRO A O 1
ATOM 893 N N . GLY A 1 116 ? -11.236 -1.649 32.637 1.00 96.00 116 GLY A N 1
ATOM 894 C CA . GLY A 1 116 ? -9.890 -1.342 33.127 1.00 96.00 116 GLY A CA 1
ATOM 895 C C . GLY A 1 116 ? -9.016 -2.593 33.271 1.00 96.00 116 GLY A C 1
ATOM 896 O O . GLY A 1 116 ? -7.871 -2.603 32.818 1.00 96.00 116 GLY A O 1
ATOM 897 N N . LEU A 1 117 ? -9.571 -3.677 33.825 1.00 97.00 117 LEU A N 1
ATOM 898 C CA 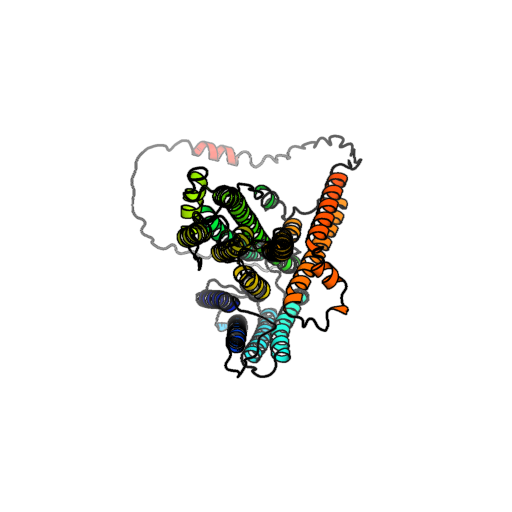. LEU A 1 117 ? -8.892 -4.973 33.924 1.00 97.00 117 LEU A CA 1
ATOM 899 C C . LEU A 1 117 ? -8.676 -5.621 32.552 1.00 97.00 117 LEU A C 1
ATOM 901 O O . LEU A 1 117 ? -7.574 -6.092 32.281 1.00 97.00 117 LEU A O 1
ATOM 905 N N . VAL A 1 118 ? -9.686 -5.624 31.679 1.00 96.94 118 VAL A N 1
ATOM 906 C CA . VAL A 1 118 ? -9.587 -6.183 30.318 1.00 96.94 118 VAL A CA 1
ATOM 907 C C . VAL A 1 118 ? -8.491 -5.478 29.516 1.00 96.94 118 VAL A C 1
ATOM 909 O O . VAL A 1 118 ? -7.634 -6.138 28.926 1.00 96.94 118 VAL A O 1
ATOM 912 N N . HIS A 1 119 ? -8.462 -4.144 29.535 1.00 97.00 119 HIS A N 1
ATOM 913 C CA . HIS A 1 119 ? -7.433 -3.359 28.857 1.00 97.00 119 HIS A CA 1
ATOM 914 C C . HIS A 1 119 ? -6.061 -3.536 29.508 1.00 97.00 119 HIS A C 1
ATOM 916 O O . HIS A 1 119 ? -5.077 -3.682 28.789 1.00 97.00 119 HIS A O 1
ATOM 922 N N . GLY A 1 120 ? -5.984 -3.618 30.839 1.00 97.75 120 GLY A N 1
ATOM 923 C CA . GLY A 1 120 ? -4.740 -3.925 31.546 1.00 97.75 120 GLY A CA 1
ATOM 924 C C . GLY A 1 120 ? -4.159 -5.290 31.155 1.00 97.75 120 GLY A C 1
ATOM 925 O O . GLY A 1 120 ? -2.975 -5.384 30.832 1.00 97.75 120 GLY A O 1
ATOM 926 N N . VAL A 1 121 ? -4.993 -6.335 31.109 1.00 98.19 121 VAL A N 1
ATOM 927 C CA . VAL A 1 121 ? -4.594 -7.680 30.662 1.00 98.19 121 VAL A CA 1
ATOM 928 C C . VAL A 1 121 ? -4.162 -7.657 29.199 1.00 98.19 121 VAL A C 1
ATOM 930 O O . VAL A 1 121 ? -3.096 -8.179 28.881 1.00 98.19 121 VAL A O 1
ATOM 933 N N . SER A 1 122 ? -4.929 -7.011 28.317 1.00 97.69 122 SER A N 1
ATOM 934 C CA . SER A 1 122 ? -4.551 -6.877 26.906 1.00 97.69 122 SER A CA 1
ATOM 935 C C . SER A 1 122 ? -3.207 -6.161 26.735 1.00 97.69 122 SER A C 1
ATOM 937 O O . SER A 1 122 ? -2.324 -6.660 26.036 1.00 97.69 122 SER A O 1
ATOM 939 N N . GLY A 1 123 ? -2.990 -5.045 27.440 1.00 97.88 123 GLY A N 1
ATOM 940 C CA . GLY A 1 123 ? -1.704 -4.347 27.454 1.00 97.88 123 GLY A CA 1
ATOM 941 C C . GLY A 1 123 ? -0.559 -5.235 27.957 1.00 97.88 123 GLY A C 1
ATOM 942 O O . GLY A 1 123 ? 0.518 -5.244 27.362 1.00 97.88 123 GLY A O 1
ATOM 943 N N . GLY A 1 124 ? -0.816 -6.048 28.987 1.00 98.19 124 GLY A N 1
ATOM 944 C CA . GLY A 1 124 ? 0.097 -7.078 29.492 1.00 98.19 124 GLY A CA 1
ATOM 945 C C . GLY A 1 124 ? 0.465 -8.142 28.448 1.00 98.19 124 GLY A C 1
ATOM 946 O O . GLY A 1 124 ? 1.633 -8.518 28.322 1.00 98.19 124 GLY A O 1
ATOM 947 N N . LEU A 1 125 ? -0.501 -8.606 27.655 1.00 98.31 125 LEU A N 1
ATOM 948 C CA . LEU A 1 125 ? -0.252 -9.561 26.570 1.00 98.31 125 LEU A CA 1
ATOM 949 C C . LEU A 1 125 ? 0.600 -8.938 25.457 1.00 98.31 125 LEU A C 1
ATOM 951 O O . LEU A 1 125 ? 1.566 -9.555 25.007 1.00 98.31 125 LEU A O 1
ATOM 955 N N . TRP A 1 126 ? 0.303 -7.698 25.065 1.00 97.94 126 TRP A N 1
ATOM 956 C CA . TRP A 1 126 ? 1.051 -6.978 24.032 1.00 97.94 126 TRP A CA 1
ATOM 957 C C . TRP A 1 126 ? 2.482 -6.641 24.443 1.00 97.94 126 TRP A C 1
ATOM 959 O O . TRP A 1 126 ? 3.405 -6.838 23.650 1.00 97.94 126 TRP A O 1
ATOM 969 N N . ILE A 1 127 ? 2.702 -6.194 25.684 1.00 98.31 127 ILE A N 1
ATOM 970 C CA . ILE A 1 127 ? 4.063 -5.931 26.163 1.00 98.31 127 ILE A CA 1
ATOM 971 C C . ILE A 1 127 ? 4.866 -7.233 26.251 1.00 98.31 127 ILE A C 1
ATOM 973 O O . ILE A 1 127 ? 6.027 -7.271 25.850 1.00 98.31 127 ILE A O 1
ATOM 977 N N . THR A 1 128 ? 4.231 -8.332 26.670 1.00 98.19 128 THR A N 1
ATOM 978 C CA . THR A 1 128 ? 4.869 -9.655 26.678 1.00 98.19 128 THR A CA 1
ATOM 979 C C . THR A 1 128 ? 5.232 -10.092 25.257 1.00 98.19 128 THR A C 1
ATOM 981 O O . THR A 1 128 ? 6.352 -10.546 25.024 1.00 98.19 128 THR A O 1
ATOM 984 N N . ALA A 1 129 ? 4.339 -9.890 24.282 1.00 97.44 129 ALA A N 1
ATOM 985 C CA . ALA A 1 129 ? 4.613 -10.165 22.872 1.00 97.44 129 ALA A CA 1
ATOM 986 C C . ALA A 1 129 ? 5.785 -9.325 22.329 1.00 97.44 129 ALA A C 1
ATOM 988 O O . ALA A 1 129 ? 6.621 -9.842 21.586 1.00 97.44 129 ALA A O 1
ATOM 989 N N . ALA A 1 130 ? 5.891 -8.054 22.732 1.00 96.94 130 ALA A N 1
ATOM 990 C CA . ALA A 1 130 ? 6.959 -7.156 22.294 1.00 96.94 130 ALA A CA 1
ATOM 991 C C . ALA A 1 130 ? 8.361 -7.617 22.732 1.00 96.94 130 ALA A C 1
ATOM 993 O O . ALA A 1 130 ? 9.333 -7.421 21.998 1.00 96.94 130 ALA A O 1
ATOM 994 N N . PHE A 1 131 ? 8.469 -8.209 23.926 1.00 97.56 131 PHE A N 1
ATOM 995 C CA . PHE A 1 131 ? 9.744 -8.632 24.518 1.00 97.56 131 PHE A CA 1
ATOM 996 C C . PHE A 1 131 ? 10.058 -10.120 24.362 1.00 97.56 131 PHE A C 1
ATOM 998 O O . PHE A 1 131 ? 11.187 -10.534 24.632 1.00 97.56 131 PHE A O 1
ATOM 1005 N N . LEU A 1 132 ? 9.108 -10.930 23.894 1.00 96.88 132 LEU A N 1
ATOM 1006 C CA . LEU A 1 132 ? 9.405 -12.300 23.500 1.00 96.88 132 LEU A CA 1
ATOM 1007 C C . LEU A 1 132 ? 10.430 -12.272 22.349 1.00 96.88 132 LEU A C 1
ATOM 1009 O O . LEU A 1 132 ? 10.366 -11.405 21.485 1.00 96.88 132 LEU A O 1
ATOM 1013 N N . SER A 1 133 ? 11.409 -13.174 22.313 1.00 93.19 133 SER A N 1
ATOM 1014 C CA . SER A 1 133 ? 12.447 -13.166 21.261 1.00 93.19 133 SER A CA 1
ATOM 1015 C C . SER A 1 133 ? 12.388 -14.386 20.347 1.00 93.19 133 SER A C 1
ATOM 1017 O O . SER A 1 133 ? 12.617 -14.248 19.153 1.00 93.19 133 SER A O 1
ATOM 1019 N N . GLN A 1 134 ? 12.020 -15.547 20.895 1.00 91.00 134 GLN A N 1
ATOM 1020 C CA . GLN A 1 134 ? 12.273 -16.846 20.261 1.00 91.00 134 GLN A CA 1
ATOM 1021 C C . GLN A 1 134 ? 11.114 -17.410 19.429 1.00 91.00 134 GLN A C 1
ATOM 1023 O O . GLN A 1 134 ? 11.346 -18.197 18.523 1.00 91.00 134 GLN A O 1
ATOM 1028 N N . SER A 1 135 ? 9.859 -17.061 19.736 1.00 94.69 135 SER A N 1
ATOM 1029 C CA . SER A 1 135 ? 8.696 -17.710 19.112 1.00 94.69 135 SER A CA 1
ATOM 1030 C C . SER A 1 135 ? 7.770 -16.709 18.438 1.00 94.69 135 SER A C 1
ATOM 1032 O O . SER A 1 135 ? 7.036 -15.975 19.102 1.00 94.69 135 SER A O 1
ATOM 1034 N N . GLN A 1 136 ? 7.775 -16.722 17.105 1.00 92.25 136 GLN A N 1
ATOM 1035 C CA . GLN A 1 136 ? 6.854 -15.951 16.272 1.00 92.25 136 GLN A CA 1
ATOM 1036 C C . GLN A 1 136 ? 5.393 -16.314 16.548 1.00 92.25 136 GLN A C 1
ATOM 1038 O O . GLN A 1 136 ? 4.577 -15.431 16.801 1.00 92.25 136 GLN A O 1
ATOM 1043 N N . ALA A 1 137 ? 5.066 -17.608 16.571 1.00 92.00 137 ALA A N 1
ATOM 1044 C CA . ALA A 1 137 ? 3.699 -18.058 16.814 1.00 92.00 137 ALA A CA 1
ATOM 1045 C C . ALA A 1 137 ? 3.177 -17.579 18.178 1.00 92.00 137 ALA A C 1
ATOM 1047 O O . ALA A 1 137 ? 2.055 -17.090 18.267 1.00 92.00 137 ALA A O 1
ATOM 1048 N N . ALA A 1 138 ? 4.001 -17.644 19.230 1.00 94.81 138 ALA A N 1
ATOM 1049 C CA . ALA A 1 138 ? 3.609 -17.170 20.554 1.00 94.81 138 ALA A CA 1
ATOM 1050 C C . ALA A 1 138 ? 3.462 -15.639 20.615 1.00 94.81 138 ALA A C 1
ATOM 1052 O O . ALA A 1 138 ? 2.530 -15.157 21.253 1.00 94.81 138 ALA A O 1
ATOM 1053 N N . LYS A 1 139 ? 4.318 -14.870 19.922 1.00 95.81 139 LYS A N 1
ATOM 1054 C CA . LYS A 1 139 ? 4.165 -13.406 19.802 1.00 95.81 139 LYS A CA 1
ATOM 1055 C C . LYS A 1 139 ? 2.815 -13.029 19.217 1.00 95.81 139 LYS A C 1
ATOM 1057 O O . LYS A 1 139 ? 2.096 -12.219 19.798 1.00 95.81 139 LYS A O 1
ATOM 1062 N N . LEU A 1 140 ? 2.489 -13.629 18.075 1.00 93.69 140 LEU A N 1
ATOM 1063 C CA . LEU A 1 140 ? 1.242 -13.365 17.370 1.00 93.69 140 LEU A CA 1
ATOM 1064 C C . LEU A 1 140 ? 0.056 -13.836 18.206 1.00 93.69 140 LEU A C 1
ATOM 1066 O O . LEU A 1 140 ? -0.883 -13.071 18.400 1.00 93.69 140 LEU A O 1
ATOM 1070 N N . ALA A 1 141 ? 0.126 -15.039 18.781 1.00 94.69 141 ALA A N 1
ATOM 1071 C CA . ALA A 1 141 ? -0.924 -15.551 19.652 1.00 94.69 141 ALA A CA 1
ATOM 1072 C C . ALA A 1 141 ? -1.200 -14.603 20.829 1.00 94.69 141 ALA A C 1
ATOM 1074 O O . ALA A 1 141 ? -2.359 -14.292 21.081 1.00 94.69 141 ALA A O 1
ATOM 1075 N N . LEU A 1 142 ? -0.168 -14.094 21.511 1.00 97.00 142 LEU A N 1
ATOM 1076 C CA . LEU A 1 142 ? -0.324 -13.139 22.614 1.00 97.00 142 LEU A CA 1
ATOM 1077 C C . LEU A 1 142 ? -0.935 -11.809 22.147 1.00 97.00 142 LEU A C 1
ATOM 1079 O O . LEU A 1 142 ? -1.926 -11.359 22.724 1.00 97.00 142 LEU A O 1
ATOM 1083 N N . ALA A 1 143 ? -0.388 -11.210 21.086 1.00 95.50 143 ALA A N 1
ATOM 1084 C CA . ALA A 1 143 ? -0.868 -9.939 20.543 1.00 95.50 143 ALA A CA 1
ATOM 1085 C C . ALA A 1 143 ? -2.337 -10.025 20.084 1.00 95.50 143 ALA A C 1
ATOM 1087 O O . ALA A 1 143 ? -3.185 -9.231 20.505 1.00 95.50 143 ALA A O 1
ATOM 1088 N N . TYR A 1 144 ? -2.674 -11.037 19.280 1.00 93.69 144 TYR A N 1
ATOM 1089 C CA . TYR A 1 144 ? -4.035 -11.234 18.783 1.00 93.69 144 TYR A CA 1
ATOM 1090 C C . TYR A 1 144 ? -5.004 -11.726 19.863 1.00 93.69 144 TYR A C 1
ATOM 1092 O O . TYR A 1 144 ? -6.184 -11.395 19.788 1.00 93.69 144 TYR A O 1
ATOM 1100 N N . SER A 1 145 ? -4.542 -12.432 20.902 1.00 95.38 145 SER A N 1
ATOM 1101 C CA . SER A 1 145 ? -5.392 -12.763 22.058 1.00 95.38 145 SER A CA 1
ATOM 1102 C C . SER A 1 145 ? -5.797 -11.513 22.836 1.00 95.38 145 SER A C 1
ATOM 1104 O O . SER A 1 145 ? -6.942 -11.421 23.268 1.00 95.38 145 SER A O 1
ATOM 1106 N N . GLY A 1 146 ? -4.898 -10.529 22.973 1.00 95.94 146 GLY A N 1
ATOM 1107 C CA . GLY A 1 146 ? -5.228 -9.229 23.566 1.00 95.94 146 GLY A CA 1
ATOM 1108 C C . GLY A 1 146 ? -6.302 -8.489 22.767 1.00 95.94 146 GLY A C 1
ATOM 1109 O O . GLY A 1 146 ? -7.297 -8.040 23.332 1.00 95.94 146 GLY A O 1
ATOM 1110 N N . ILE A 1 147 ? -6.158 -8.452 21.436 1.00 93.19 147 ILE A N 1
ATOM 1111 C CA . ILE A 1 147 ? -7.195 -7.925 20.534 1.00 93.19 147 ILE A CA 1
ATOM 1112 C C . ILE A 1 147 ? -8.523 -8.671 20.715 1.00 93.19 147 ILE A C 1
ATOM 1114 O O . ILE A 1 147 ? -9.573 -8.049 20.861 1.00 93.19 147 ILE A O 1
ATOM 1118 N N . PHE A 1 148 ? -8.485 -10.002 20.673 1.00 92.50 148 PHE A N 1
ATOM 1119 C CA . PHE A 1 148 ? -9.679 -10.834 20.730 1.00 92.50 148 PHE A CA 1
ATOM 1120 C C . PHE A 1 148 ? -10.430 -10.645 22.052 1.00 92.50 148 PHE A C 1
ATOM 1122 O O . PHE A 1 148 ? -11.648 -10.486 22.041 1.00 92.50 148 PHE A O 1
ATOM 1129 N N . LEU A 1 149 ? -9.704 -10.583 23.173 1.00 95.62 149 LEU A N 1
ATOM 1130 C CA . LEU A 1 149 ? -10.256 -10.295 24.496 1.00 95.62 149 LEU A CA 1
ATOM 1131 C C . LEU A 1 149 ? -11.035 -8.972 24.504 1.00 95.62 149 LEU A C 1
ATOM 1133 O O . LEU A 1 149 ? -12.165 -8.922 24.986 1.00 95.62 149 LEU A O 1
ATOM 1137 N N . GLU A 1 150 ? -10.449 -7.909 23.954 1.00 94.50 150 GLU A N 1
ATOM 1138 C CA . GLU A 1 150 ? -11.101 -6.600 23.877 1.00 94.50 150 GLU A CA 1
ATOM 1139 C C . GLU A 1 150 ? -12.314 -6.609 22.948 1.00 94.50 150 GLU A C 1
ATOM 1141 O O . GLU A 1 150 ? -13.344 -6.031 23.282 1.00 94.50 150 GLU A O 1
ATOM 1146 N N . PHE A 1 151 ? -12.208 -7.271 21.795 1.00 88.44 151 PHE A N 1
ATOM 1147 C CA . PHE A 1 151 ? -13.312 -7.389 20.849 1.00 88.44 151 PHE A CA 1
ATOM 1148 C C . PHE A 1 151 ? -14.508 -8.107 21.482 1.00 88.44 151 PHE A C 1
ATOM 1150 O O . PHE A 1 151 ? -15.624 -7.593 21.445 1.00 88.44 151 PHE A O 1
ATOM 1157 N N . VAL A 1 152 ? -14.264 -9.257 22.118 1.00 90.25 152 VAL A N 1
ATOM 1158 C CA . VAL A 1 152 ? -15.279 -9.995 22.879 1.00 90.25 152 VAL A CA 1
ATOM 1159 C C . VAL A 1 152 ? -15.867 -9.083 23.950 1.00 90.25 152 VAL A C 1
ATOM 1161 O O . VAL A 1 152 ? -17.082 -8.944 24.028 1.00 90.25 152 VAL A O 1
ATOM 1164 N N . PHE A 1 153 ? -15.034 -8.386 24.722 1.00 91.06 153 PHE A N 1
ATOM 1165 C CA . PHE A 1 153 ? -15.537 -7.472 25.741 1.00 91.06 153 PHE A CA 1
ATOM 1166 C C . PHE A 1 153 ? -16.477 -6.405 25.160 1.00 91.06 153 PHE A C 1
ATOM 1168 O O . PHE A 1 153 ? -17.591 -6.273 25.651 1.00 91.06 153 PHE A O 1
ATOM 1175 N N . VAL A 1 154 ? -16.092 -5.714 24.083 1.00 86.50 154 VAL A N 1
ATOM 1176 C CA . VAL A 1 154 ? -16.927 -4.683 23.435 1.00 86.50 154 VAL A CA 1
ATOM 1177 C C . VAL A 1 154 ? -18.246 -5.259 22.906 1.00 86.50 154 VAL A C 1
ATOM 1179 O O . VAL A 1 154 ? -19.287 -4.622 23.048 1.00 86.50 154 VAL A O 1
ATOM 1182 N N . VAL A 1 155 ? -18.225 -6.464 22.326 1.00 83.88 155 VAL A N 1
ATOM 1183 C CA . VAL A 1 155 ? -19.428 -7.130 21.793 1.00 83.88 155 VAL A CA 1
ATOM 1184 C C . VAL A 1 155 ? -20.383 -7.558 22.908 1.00 83.88 155 VAL A C 1
ATOM 1186 O O . VAL A 1 155 ? -21.595 -7.414 22.763 1.00 83.88 155 VAL A O 1
ATOM 1189 N N . PHE A 1 156 ? -19.854 -8.078 24.017 1.00 88.00 156 PHE A N 1
ATOM 1190 C CA . PHE A 1 156 ? -20.661 -8.557 25.141 1.00 88.00 156 PHE A CA 1
ATOM 1191 C C . PHE A 1 156 ? -20.997 -7.454 26.156 1.00 88.00 156 PHE A C 1
ATOM 1193 O O . PHE A 1 156 ? -21.889 -7.650 26.976 1.00 88.00 156 PHE A O 1
ATOM 1200 N N . GLN A 1 157 ? -20.350 -6.285 26.092 1.00 85.19 157 GLN A N 1
ATOM 1201 C CA . GLN A 1 157 ? -20.576 -5.180 27.025 1.00 85.19 157 GLN A CA 1
ATOM 1202 C C . GLN A 1 157 ? -22.056 -4.747 27.130 1.00 85.19 157 GLN A C 1
ATOM 1204 O O . GLN A 1 157 ? -22.527 -4.580 28.257 1.00 85.19 157 GLN A O 1
ATOM 1209 N N . PRO A 1 158 ? -22.823 -4.620 26.027 1.00 81.75 158 PRO A N 1
ATOM 1210 C CA . PRO A 1 158 ? -24.244 -4.267 26.092 1.00 81.75 158 PRO A CA 1
ATOM 1211 C C . PRO A 1 158 ? -25.128 -5.325 26.771 1.00 81.75 158 PRO A C 1
ATOM 1213 O O . PRO A 1 158 ? -26.248 -5.021 27.163 1.00 81.75 158 PRO A O 1
ATOM 1216 N N . LEU A 1 159 ? -24.652 -6.570 26.913 1.00 83.62 159 LEU A N 1
ATOM 1217 C CA . LEU A 1 159 ? -25.405 -7.656 27.553 1.00 83.62 159 LEU A CA 1
ATOM 1218 C C . LEU A 1 159 ? -25.316 -7.614 29.086 1.00 83.62 159 LEU A C 1
ATOM 1220 O O . LEU A 1 159 ? -26.033 -8.348 29.766 1.00 83.62 159 LEU A O 1
ATOM 1224 N N . PHE A 1 160 ? -24.466 -6.756 29.656 1.00 83.12 160 PHE A N 1
ATOM 1225 C CA . PHE A 1 160 ? -24.432 -6.526 31.097 1.00 83.12 160 PHE A CA 1
ATOM 1226 C C . PHE A 1 160 ? -25.580 -5.587 31.504 1.00 83.12 160 PHE A C 1
ATOM 1228 O O . PHE A 1 160 ? -25.380 -4.395 31.731 1.00 83.12 160 PHE A O 1
ATOM 1235 N N . GLU A 1 161 ? -26.790 -6.151 31.622 1.00 69.56 161 GLU A N 1
ATOM 1236 C CA . GLU A 1 161 ? -28.038 -5.441 31.974 1.00 69.56 161 GLU A CA 1
ATOM 1237 C C . GLU A 1 161 ? -27.917 -4.584 33.248 1.00 69.56 161 GLU A C 1
ATOM 1239 O O . GLU A 1 161 ? -28.562 -3.549 33.391 1.00 69.56 161 GLU A O 1
ATOM 1244 N N . HIS A 1 162 ? -27.061 -4.997 34.184 1.00 71.75 162 HIS A N 1
ATOM 1245 C CA . HIS A 1 162 ? -26.850 -4.318 35.458 1.00 71.75 162 HIS A CA 1
ATOM 1246 C C . HIS A 1 162 ? -25.621 -3.404 35.381 1.00 71.75 162 HIS A C 1
ATOM 1248 O O . HIS A 1 162 ? -24.552 -3.738 35.896 1.00 71.75 162 HIS A O 1
ATOM 1254 N N . GLY A 1 163 ? -25.774 -2.248 34.730 1.00 68.25 163 GLY A N 1
ATOM 1255 C CA . GLY A 1 163 ? -24.799 -1.152 34.811 1.00 68.25 163 GLY A CA 1
ATOM 1256 C C . GLY A 1 163 ? -24.333 -0.561 33.483 1.00 68.25 163 GLY A C 1
ATOM 1257 O O . GLY A 1 163 ? -23.635 0.454 33.523 1.00 68.25 163 GLY A O 1
ATOM 1258 N N . TYR A 1 164 ? -24.711 -1.136 32.334 1.00 77.56 164 TYR A N 1
ATOM 1259 C CA . TYR A 1 164 ? -24.469 -0.506 31.034 1.00 77.56 164 TYR A CA 1
ATOM 1260 C C . TYR A 1 164 ? -25.281 0.790 30.920 1.00 77.56 164 TYR A C 1
ATOM 1262 O O . TYR A 1 164 ? -26.505 0.781 31.025 1.00 77.56 164 TYR A O 1
ATOM 1270 N N . ILE A 1 165 ? -24.590 1.916 30.750 1.00 77.25 165 ILE A N 1
ATOM 1271 C CA . ILE A 1 165 ? -25.229 3.191 30.428 1.00 77.25 165 ILE A CA 1
ATOM 1272 C C . ILE A 1 165 ? -25.245 3.270 28.915 1.00 77.25 165 ILE A C 1
ATOM 1274 O O . ILE A 1 165 ? -24.175 3.312 28.318 1.00 77.25 165 ILE A O 1
ATOM 1278 N N . ASP A 1 166 ? -26.430 3.311 28.311 1.00 74.69 166 ASP A N 1
ATOM 1279 C CA . ASP A 1 166 ? -26.533 3.478 26.868 1.00 74.69 166 ASP A CA 1
ATOM 1280 C C . ASP A 1 166 ? -25.872 4.805 26.461 1.00 74.69 166 ASP A C 1
ATOM 1282 O O . ASP A 1 166 ? -26.363 5.884 26.823 1.00 74.69 166 ASP A O 1
ATOM 1286 N N . PRO A 1 167 ? -24.752 4.759 25.723 1.00 75.44 167 PRO A N 1
ATOM 1287 C CA . PRO A 1 167 ? -24.090 5.967 25.281 1.00 75.44 167 PRO A CA 1
ATOM 1288 C C . PRO A 1 167 ? -25.025 6.751 24.348 1.00 75.44 167 PRO A C 1
ATOM 1290 O O . PRO A 1 167 ? -25.641 6.154 23.457 1.00 75.44 167 PRO A O 1
ATOM 1293 N N . PRO A 1 168 ? -25.133 8.087 24.487 1.00 76.44 168 PRO A N 1
ATOM 1294 C CA . PRO A 1 168 ? -25.925 8.883 23.563 1.00 76.44 168 PRO A CA 1
ATOM 1295 C C . PRO A 1 168 ? -25.418 8.671 22.133 1.00 76.44 168 PRO A C 1
ATOM 1297 O O . PRO A 1 168 ? -24.251 8.936 21.834 1.00 76.44 168 PRO A O 1
ATOM 1300 N N . ALA A 1 169 ? -26.300 8.194 21.250 1.00 70.69 169 ALA A N 1
ATOM 1301 C CA . ALA A 1 169 ? -25.954 7.872 19.865 1.00 70.69 169 ALA A CA 1
ATOM 1302 C C . ALA A 1 169 ? -25.313 9.062 19.130 1.00 70.69 169 ALA A C 1
ATOM 1304 O O . ALA A 1 169 ? -24.400 8.869 18.334 1.00 70.69 169 ALA A O 1
ATOM 1305 N N . GLU A 1 170 ? -25.737 10.286 19.456 1.00 75.75 170 GLU A N 1
ATOM 1306 C CA . GLU A 1 170 ? -25.188 11.534 18.915 1.00 75.75 170 GLU A CA 1
ATOM 1307 C C . GLU A 1 170 ? -23.679 11.654 19.177 1.00 75.75 170 GLU A C 1
ATOM 1309 O O . GLU A 1 170 ? -22.913 11.862 18.239 1.00 75.75 170 GLU A O 1
ATOM 1314 N N . ILE A 1 171 ? -23.229 11.410 20.412 1.00 78.44 171 ILE A N 1
ATOM 1315 C CA . ILE A 1 171 ? -21.818 11.561 20.800 1.00 78.44 171 ILE A CA 1
ATOM 1316 C C . ILE A 1 171 ? -20.960 10.467 20.155 1.00 78.44 171 ILE A C 1
ATOM 1318 O O . ILE A 1 171 ? -19.867 10.744 19.659 1.00 78.44 171 ILE A O 1
ATOM 1322 N N . ILE A 1 172 ? -21.453 9.223 20.116 1.00 75.31 172 ILE A N 1
ATOM 1323 C CA . ILE A 1 172 ? -20.770 8.144 19.387 1.00 75.31 172 ILE A CA 1
ATOM 1324 C C . ILE A 1 172 ? -20.647 8.517 17.910 1.00 75.31 172 ILE A C 1
ATOM 1326 O O . ILE A 1 172 ? -19.557 8.417 17.341 1.00 75.31 172 ILE A O 1
ATOM 1330 N N . SER A 1 173 ? -21.741 8.976 17.300 1.00 72.50 173 SER A N 1
ATOM 1331 C CA . SER A 1 173 ? -21.756 9.316 15.882 1.00 72.50 173 SER A CA 1
ATOM 1332 C C . SER A 1 173 ? -20.793 10.450 15.541 1.00 72.50 173 SER A C 1
ATOM 1334 O O . SER A 1 173 ? -20.074 10.357 14.548 1.00 72.50 173 SER A O 1
ATOM 1336 N N . GLU A 1 174 ? -20.685 11.458 16.409 1.00 77.06 174 GLU A N 1
ATOM 1337 C CA . GLU A 1 174 ? -19.742 12.565 16.264 1.00 77.06 174 GLU A CA 1
ATOM 1338 C C . GLU A 1 174 ? -18.287 12.069 16.289 1.00 77.06 174 GLU A C 1
ATOM 1340 O O . GLU A 1 174 ? -17.477 12.438 15.437 1.00 77.06 174 GLU A O 1
ATOM 1345 N N . ARG A 1 175 ? -17.945 11.178 17.230 1.00 80.62 175 ARG A N 1
ATOM 1346 C CA . ARG A 1 175 ? -16.572 10.670 17.404 1.00 80.62 175 ARG A CA 1
ATOM 1347 C C . ARG A 1 175 ? -16.128 9.745 16.277 1.00 80.62 175 ARG A C 1
ATOM 1349 O O . ARG A 1 175 ? -15.006 9.870 15.787 1.00 80.62 175 ARG A O 1
ATOM 1356 N N . PHE A 1 176 ? -16.986 8.827 15.850 1.00 76.62 176 PHE A N 1
ATOM 1357 C CA . PHE A 1 176 ? -16.690 7.975 14.697 1.00 76.62 176 PHE A CA 1
ATOM 1358 C C . PHE A 1 176 ? -16.750 8.757 13.385 1.00 76.62 176 PHE A C 1
ATOM 1360 O O . PHE A 1 176 ? -15.957 8.471 12.493 1.00 76.62 176 PHE A O 1
ATOM 1367 N N . GLY A 1 177 ? -17.606 9.779 13.286 1.00 72.94 177 GLY A N 1
ATOM 1368 C CA . GLY A 1 177 ? -17.585 10.748 12.193 1.00 72.94 177 GLY A CA 1
ATOM 1369 C C . GLY A 1 177 ? -16.240 11.471 12.101 1.00 72.94 177 GLY A C 1
ATOM 1370 O O . GLY A 1 177 ? -15.669 11.556 11.017 1.00 72.94 177 GLY A O 1
ATOM 1371 N N . ALA A 1 178 ? -15.673 11.893 13.236 1.00 77.38 178 ALA A N 1
ATOM 1372 C CA . ALA A 1 178 ? -14.330 12.469 13.286 1.00 77.38 178 ALA A CA 1
ATOM 1373 C C . ALA A 1 178 ? -13.245 11.471 12.842 1.00 77.38 178 ALA A C 1
ATOM 1375 O O . ALA A 1 178 ? -12.366 11.842 12.068 1.00 77.38 178 ALA A O 1
ATOM 1376 N N . LEU A 1 179 ? -13.322 10.200 13.256 1.00 81.06 179 LEU A N 1
ATOM 1377 C CA . LEU A 1 179 ? -12.403 9.162 12.766 1.00 81.06 179 LEU A CA 1
ATOM 1378 C C . LEU A 1 179 ? -12.534 8.956 11.248 1.00 81.06 179 LEU A C 1
ATOM 1380 O O . LEU A 1 179 ? -11.524 8.884 10.553 1.00 81.06 179 LEU A O 1
ATOM 1384 N N . THR A 1 180 ? -13.761 8.909 10.723 1.00 77.06 180 THR A N 1
ATOM 1385 C CA . THR A 1 180 ? -14.010 8.851 9.277 1.00 77.06 180 THR A CA 1
ATOM 1386 C C . THR A 1 180 ? -13.380 10.049 8.572 1.00 77.06 180 THR A C 1
ATOM 1388 O O . THR A 1 180 ? -12.713 9.862 7.562 1.00 77.06 180 THR A O 1
ATOM 1391 N N . LEU A 1 181 ? -13.526 11.263 9.112 1.00 75.75 181 LEU A N 1
ATOM 1392 C CA . LEU A 1 181 ? -12.902 12.470 8.560 1.00 75.75 181 LEU A CA 1
ATOM 1393 C C . LEU A 1 181 ? -11.373 12.402 8.574 1.00 75.75 181 LEU A C 1
ATOM 1395 O O . LEU A 1 181 ? -10.756 12.845 7.612 1.00 75.75 181 LEU A O 1
ATOM 1399 N N . ILE A 1 182 ? -10.761 11.829 9.614 1.00 82.44 182 ILE A N 1
ATOM 1400 C CA . ILE A 1 182 ? -9.308 11.608 9.660 1.00 82.44 182 ILE A CA 1
ATOM 1401 C C . ILE A 1 182 ? -8.883 10.629 8.560 1.00 82.44 182 ILE A C 1
ATOM 1403 O O . ILE A 1 182 ? -7.950 10.922 7.818 1.00 82.44 182 ILE A O 1
ATOM 1407 N N . ILE A 1 183 ? -9.589 9.503 8.412 1.00 80.81 183 ILE A N 1
ATOM 1408 C CA . ILE A 1 183 ? -9.312 8.506 7.363 1.00 80.81 183 ILE A CA 1
ATOM 1409 C C . ILE A 1 183 ? -9.477 9.122 5.968 1.00 80.81 183 ILE A C 1
ATOM 1411 O O . ILE A 1 183 ? -8.619 8.934 5.109 1.00 80.81 183 ILE A O 1
ATOM 1415 N N . LEU A 1 184 ? -10.556 9.880 5.748 1.00 77.62 184 LEU A N 1
ATOM 1416 C CA . LEU A 1 184 ? -10.792 10.612 4.503 1.00 77.62 184 LEU A CA 1
ATOM 1417 C C . LEU A 1 184 ? -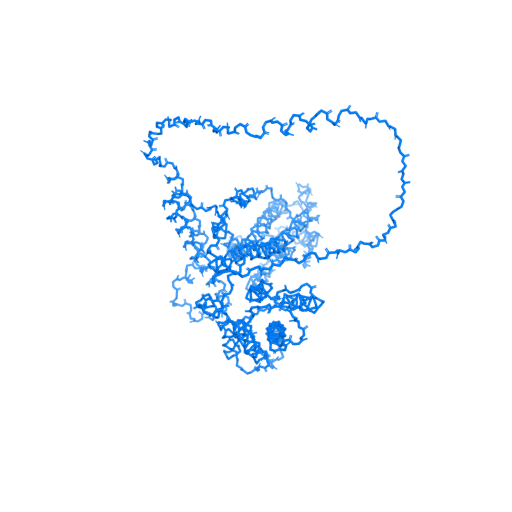9.685 11.643 4.253 1.00 77.62 184 LEU A C 1
ATOM 1419 O O . LEU A 1 184 ? -9.194 11.740 3.135 1.00 77.62 184 LEU A O 1
ATOM 1423 N N . GLY A 1 185 ? -9.284 12.395 5.279 1.00 74.88 185 GLY A N 1
ATOM 1424 C CA . GLY A 1 185 ? -8.237 13.409 5.193 1.00 74.88 185 GLY A CA 1
ATOM 1425 C C . GLY A 1 185 ? -6.892 12.814 4.790 1.00 74.88 185 GLY A C 1
ATOM 1426 O O . GLY A 1 185 ? -6.294 13.283 3.826 1.00 74.88 185 GLY A O 1
ATOM 1427 N N . GLU A 1 186 ? -6.456 11.749 5.463 1.00 83.31 186 GLU A N 1
ATOM 1428 C CA . GLU A 1 186 ? -5.209 11.048 5.134 1.00 83.31 186 GLU A CA 1
ATOM 1429 C C . GLU A 1 186 ? -5.260 10.435 3.729 1.00 83.31 186 GLU A C 1
ATOM 1431 O O . GLU A 1 186 ? -4.338 10.618 2.932 1.00 83.31 186 GLU A O 1
ATOM 1436 N N . GLY A 1 187 ? -6.376 9.781 3.381 1.00 78.31 187 GLY A N 1
ATOM 1437 C CA . GLY A 1 187 ? -6.600 9.253 2.037 1.00 78.31 187 GLY A CA 1
ATOM 1438 C C . GLY A 1 187 ? -6.483 10.340 0.965 1.00 78.31 187 GLY A C 1
ATOM 1439 O O . GLY A 1 187 ? -5.752 10.171 -0.008 1.00 78.31 187 GLY A O 1
ATOM 1440 N N . ILE A 1 188 ? -7.137 11.489 1.164 1.00 72.50 188 ILE A N 1
ATOM 1441 C CA . ILE A 1 188 ? -7.092 12.635 0.243 1.00 72.50 188 ILE A CA 1
ATOM 1442 C C . ILE A 1 188 ? -5.686 13.244 0.165 1.00 72.50 188 ILE A C 1
ATOM 1444 O O . ILE A 1 188 ? -5.244 13.563 -0.936 1.00 72.50 188 ILE A O 1
ATOM 1448 N N . ILE A 1 189 ? -4.963 13.390 1.280 1.00 79.06 189 ILE A N 1
ATOM 1449 C CA . ILE A 1 189 ? -3.576 13.890 1.274 1.00 79.06 189 ILE A CA 1
ATOM 1450 C C . ILE A 1 189 ? -2.682 12.960 0.447 1.00 79.06 189 ILE A C 1
ATOM 1452 O O . ILE A 1 189 ? -1.930 13.437 -0.406 1.00 79.06 189 ILE A O 1
ATOM 1456 N N . GLY A 1 190 ? -2.816 11.643 0.634 1.00 77.12 190 GLY A N 1
ATOM 1457 C CA . GLY A 1 190 ? -2.124 10.649 -0.184 1.00 77.12 190 GLY A CA 1
ATOM 1458 C C . GLY A 1 190 ? -2.434 10.809 -1.675 1.00 77.12 190 GLY A C 1
ATOM 1459 O O . GLY A 1 190 ? -1.521 10.802 -2.498 1.00 77.12 190 GLY A O 1
ATOM 1460 N N . LEU A 1 191 ? -3.701 11.035 -2.035 1.00 75.88 191 LEU A N 1
ATOM 1461 C CA . LEU A 1 191 ? -4.100 11.303 -3.421 1.00 75.88 191 LEU A CA 1
ATOM 1462 C C . LEU A 1 191 ? -3.517 12.605 -3.971 1.00 75.88 191 LEU A C 1
ATOM 1464 O O . LEU A 1 191 ? -3.024 12.606 -5.095 1.00 75.88 191 LEU A O 1
ATOM 1468 N N . ILE A 1 192 ? -3.538 13.693 -3.199 1.00 77.44 192 ILE A N 1
ATOM 1469 C CA . ILE A 1 192 ? -2.961 14.983 -3.604 1.00 77.44 192 ILE A CA 1
ATOM 1470 C C . ILE A 1 192 ? -1.458 14.846 -3.849 1.00 77.44 192 ILE A C 1
ATOM 1472 O O . ILE A 1 192 ? -0.963 15.397 -4.829 1.00 77.44 192 ILE A O 1
ATOM 1476 N N . ARG A 1 193 ? -0.733 14.084 -3.017 1.00 78.75 193 ARG A N 1
ATOM 1477 C CA . ARG A 1 193 ? 0.692 13.797 -3.246 1.00 78.75 193 ARG A CA 1
ATOM 1478 C C . ARG A 1 193 ? 0.903 13.079 -4.580 1.00 78.75 193 ARG A C 1
ATOM 1480 O O . ARG A 1 193 ? 1.735 13.520 -5.366 1.00 78.75 193 ARG A O 1
ATOM 1487 N N . ASN A 1 194 ? 0.095 12.062 -4.888 1.00 77.31 194 ASN A N 1
ATOM 1488 C CA . ASN A 1 194 ? 0.173 11.394 -6.192 1.00 77.31 194 ASN A CA 1
ATOM 1489 C C . ASN A 1 194 ? -0.188 12.342 -7.340 1.00 77.31 194 ASN A C 1
ATOM 1491 O O . ASN A 1 194 ? 0.484 12.331 -8.360 1.00 77.31 194 ASN A O 1
ATOM 1495 N N . PHE A 1 195 ? -1.200 13.203 -7.189 1.00 75.00 195 PHE A N 1
ATOM 1496 C CA . PHE A 1 195 ? -1.511 14.213 -8.202 1.00 75.00 195 PHE A CA 1
ATOM 1497 C C . PHE A 1 195 ? -0.379 15.212 -8.389 1.00 75.00 195 PHE A C 1
ATOM 1499 O O . PHE A 1 195 ? -0.126 15.614 -9.517 1.00 75.00 195 PHE A O 1
ATOM 1506 N N . SER A 1 196 ? 0.318 15.595 -7.319 1.00 76.88 196 SER A N 1
ATOM 1507 C CA . SER A 1 196 ? 1.517 16.420 -7.429 1.00 76.88 196 SER A CA 1
ATOM 1508 C C . SER A 1 196 ? 2.555 15.716 -8.292 1.00 76.88 196 SER A C 1
ATOM 1510 O O . SER A 1 196 ? 3.063 16.352 -9.207 1.00 76.88 196 SER A O 1
ATOM 1512 N N . PHE A 1 197 ? 2.797 14.418 -8.065 1.00 76.12 197 PHE A N 1
ATOM 1513 C CA . PHE A 1 197 ? 3.699 13.619 -8.897 1.00 76.12 197 PHE A CA 1
ATOM 1514 C C . PHE A 1 197 ? 3.221 13.496 -10.339 1.00 76.12 197 PHE A C 1
ATOM 1516 O O . PHE A 1 197 ? 4.030 13.628 -11.240 1.00 76.12 197 PHE A O 1
ATOM 1523 N N . VAL A 1 198 ? 1.922 13.333 -10.585 1.00 74.62 198 VAL A N 1
ATOM 1524 C CA . VAL A 1 198 ? 1.353 13.291 -11.943 1.00 74.62 198 VAL A CA 1
ATOM 1525 C C . VAL A 1 198 ? 1.483 14.647 -12.650 1.00 74.62 198 VAL A C 1
ATOM 1527 O O . VAL A 1 198 ? 1.810 14.704 -13.830 1.00 74.62 198 VAL A O 1
ATOM 1530 N N . ILE A 1 199 ? 1.248 15.755 -11.942 1.00 74.62 199 ILE A N 1
ATOM 1531 C CA . ILE A 1 199 ? 1.336 17.116 -12.492 1.00 74.62 199 ILE A CA 1
ATOM 1532 C C . ILE A 1 199 ? 2.794 17.506 -12.753 1.00 74.62 199 ILE A C 1
ATOM 1534 O O . ILE A 1 199 ? 3.081 18.169 -13.749 1.00 74.62 199 ILE A O 1
ATOM 1538 N N . SER A 1 200 ? 3.716 17.124 -11.866 1.00 75.12 200 SER A N 1
ATOM 1539 C CA . SER A 1 200 ? 5.150 17.372 -12.053 1.00 75.12 200 SER A CA 1
ATOM 1540 C C . SER A 1 200 ? 5.817 16.362 -12.987 1.00 75.12 200 SER A C 1
ATOM 1542 O O . SER A 1 200 ? 6.862 16.653 -13.571 1.00 75.12 200 SER A O 1
ATOM 1544 N N . GLY A 1 201 ? 5.238 15.170 -13.082 1.00 62.16 201 GLY A N 1
ATOM 1545 C CA . GLY A 1 201 ? 5.835 13.982 -13.666 1.00 62.16 201 GLY A CA 1
ATOM 1546 C C . GLY A 1 201 ? 5.430 13.731 -15.109 1.00 62.16 201 GLY A C 1
ATOM 1547 O O . GLY A 1 201 ? 5.103 14.636 -15.881 1.00 62.16 201 GLY A O 1
ATOM 1548 N N . PHE A 1 202 ? 5.568 12.467 -15.483 1.00 63.06 202 PHE A N 1
ATOM 1549 C CA . PHE A 1 202 ? 5.482 11.969 -16.844 1.00 63.06 202 PHE A CA 1
ATOM 1550 C C . PHE A 1 202 ? 4.017 11.642 -17.185 1.00 63.06 202 PHE A C 1
ATOM 1552 O O . PHE A 1 202 ? 3.438 10.745 -16.586 1.00 63.06 202 PHE A O 1
ATOM 1559 N N . GLY A 1 203 ? 3.417 12.366 -18.140 1.00 56.97 203 GLY A N 1
ATOM 1560 C CA . GLY A 1 203 ? 2.071 12.089 -18.671 1.00 56.97 203 GLY A CA 1
ATOM 1561 C C . GLY A 1 203 ? 0.901 12.535 -17.774 1.00 56.97 203 GLY A C 1
ATOM 1562 O O . GLY A 1 203 ? 0.754 12.098 -16.641 1.00 56.97 203 GLY A O 1
ATOM 1563 N N . PHE A 1 204 ? 0.010 13.381 -18.306 1.00 60.94 204 PHE A N 1
ATOM 1564 C CA . PHE A 1 204 ? -1.263 13.727 -17.660 1.00 60.94 204 PHE A CA 1
ATOM 1565 C C . PHE A 1 204 ? -2.411 13.089 -18.441 1.00 60.94 204 PHE A C 1
ATOM 1567 O O . PHE A 1 204 ? -2.736 13.539 -19.542 1.00 60.94 204 PHE A O 1
ATOM 1574 N N . THR A 1 205 ? -3.041 12.054 -17.884 1.00 59.16 205 THR A N 1
ATOM 1575 C CA . THR A 1 205 ? -4.250 11.470 -18.483 1.00 59.16 205 THR A CA 1
ATOM 1576 C C . THR A 1 205 ? -5.500 12.041 -17.805 1.00 59.16 205 THR A C 1
ATOM 1578 O O . THR A 1 205 ? -5.634 12.058 -16.585 1.00 59.16 205 THR A O 1
ATOM 1581 N N . THR A 1 206 ? -6.428 12.581 -18.600 1.00 51.12 206 THR A N 1
ATOM 1582 C CA . THR A 1 206 ? -7.591 13.366 -18.137 1.00 51.12 206 THR A CA 1
ATOM 1583 C C . THR A 1 206 ? -8.802 12.524 -17.723 1.00 51.12 206 THR A C 1
ATOM 1585 O O . THR A 1 206 ? -9.903 13.065 -17.588 1.00 51.12 206 THR A O 1
ATOM 1588 N N . THR A 1 207 ? -8.666 11.213 -17.508 1.00 52.22 207 THR A N 1
ATOM 1589 C CA . THR A 1 207 ? -9.810 10.331 -17.211 1.00 52.22 207 THR A CA 1
ATOM 1590 C C . THR A 1 207 ? -10.241 10.442 -15.747 1.00 52.22 207 THR A C 1
ATOM 1592 O O . THR A 1 207 ? -10.093 9.546 -14.916 1.00 52.22 207 THR A O 1
ATOM 1595 N N . ALA A 1 208 ? -10.829 11.593 -15.430 1.00 48.12 208 ALA A N 1
ATOM 1596 C CA . ALA A 1 208 ? -11.389 11.931 -14.139 1.00 48.12 208 ALA A CA 1
ATOM 1597 C C . ALA A 1 208 ? -12.686 11.145 -13.860 1.00 48.12 208 ALA A C 1
ATOM 1599 O O . ALA A 1 208 ? -13.792 11.677 -13.936 1.00 48.12 208 ALA A O 1
ATOM 1600 N N . SER A 1 209 ? -12.551 9.876 -13.472 1.00 51.56 209 SER A N 1
ATOM 1601 C CA . SER A 1 209 ? -13.669 9.004 -13.056 1.00 51.56 209 SER A CA 1
ATOM 1602 C C . SER A 1 209 ? -14.156 9.276 -11.617 1.00 51.56 209 SER A C 1
ATOM 1604 O O . SER A 1 209 ? -14.895 8.492 -11.026 1.00 51.56 209 SER A O 1
ATOM 1606 N N . TRP A 1 210 ? -13.754 10.408 -11.036 1.00 52.38 210 TRP A N 1
ATOM 1607 C CA . TRP A 1 210 ? -13.914 10.751 -9.619 1.00 52.38 210 TRP A CA 1
ATOM 1608 C C . TRP A 1 210 ? -15.325 11.183 -9.226 1.00 52.38 210 TRP A C 1
ATOM 1610 O O . TRP A 1 210 ? -15.692 11.112 -8.053 1.00 52.38 210 TRP A O 1
ATOM 1620 N N . HIS A 1 211 ? -16.138 11.594 -10.203 1.00 49.84 211 HIS A N 1
ATOM 1621 C CA . HIS A 1 211 ? -17.483 12.115 -9.957 1.00 49.84 211 HIS A CA 1
ATOM 1622 C C . HIS A 1 211 ? -18.451 11.092 -9.335 1.00 49.84 211 HIS A C 1
ATOM 1624 O O . HIS A 1 211 ? -19.438 11.495 -8.722 1.00 49.84 211 HIS A O 1
ATOM 1630 N N . PHE A 1 212 ? -18.168 9.788 -9.419 1.00 50.12 212 PHE A N 1
ATOM 1631 C CA . PHE A 1 212 ? -19.061 8.748 -8.897 1.00 50.12 212 PHE A CA 1
ATOM 1632 C C . PHE A 1 212 ? -18.966 8.515 -7.379 1.00 50.12 212 PHE A C 1
ATOM 1634 O O . PHE A 1 212 ? -19.907 7.976 -6.801 1.00 50.12 212 PHE A O 1
ATOM 1641 N N . MET A 1 213 ? -17.884 8.924 -6.704 1.00 53.34 213 MET A N 1
ATOM 1642 C CA . MET A 1 213 ? -17.627 8.478 -5.321 1.00 53.34 213 MET A CA 1
ATOM 1643 C C . MET A 1 213 ? -18.379 9.240 -4.228 1.00 53.34 213 MET A C 1
ATOM 1645 O O . MET A 1 213 ? -18.632 8.679 -3.166 1.00 53.34 213 MET A O 1
ATOM 1649 N N . PHE A 1 214 ? -18.779 10.488 -4.470 1.00 50.00 214 PHE A N 1
ATOM 1650 C CA . PHE A 1 214 ? -19.405 11.320 -3.431 1.00 50.00 214 PHE A CA 1
ATOM 1651 C C . PHE A 1 214 ? -20.916 11.495 -3.594 1.00 50.00 214 PHE A C 1
ATOM 1653 O O . PHE A 1 214 ? -21.557 12.123 -2.755 1.00 50.00 214 PHE A O 1
ATOM 1660 N N . HIS A 1 215 ? -21.518 10.907 -4.629 1.00 49.91 215 HIS A N 1
ATOM 1661 C CA . HIS A 1 215 ? -22.925 11.149 -4.954 1.00 49.91 215 HIS A CA 1
ATOM 1662 C C . HIS A 1 215 ? -23.932 10.382 -4.062 1.00 49.91 215 HIS A C 1
ATOM 1664 O O . HIS A 1 215 ? -25.138 10.504 -4.268 1.00 49.91 215 HIS A O 1
ATOM 1670 N N . GLY A 1 216 ? -23.462 9.605 -3.072 1.00 51.88 216 GLY A N 1
ATOM 1671 C CA . GLY A 1 216 ? -24.298 8.717 -2.248 1.00 51.88 216 GLY A CA 1
ATOM 1672 C C . GLY A 1 216 ? -24.382 9.023 -0.746 1.00 51.88 216 GLY A C 1
ATOM 1673 O O . GLY A 1 216 ? -25.249 8.473 -0.067 1.00 51.88 216 GLY A O 1
ATOM 1674 N N . PHE A 1 217 ? -23.538 9.899 -0.192 1.00 50.47 217 PHE A N 1
ATOM 1675 C CA . PHE A 1 217 ? -23.539 10.175 1.251 1.00 50.47 217 PHE A CA 1
ATOM 1676 C C . PHE A 1 217 ? -24.417 11.380 1.596 1.00 50.47 217 PHE A C 1
ATOM 1678 O O . PHE A 1 217 ? -23.947 12.502 1.755 1.00 50.47 217 PHE A O 1
ATOM 1685 N N . SER A 1 218 ? -25.719 11.143 1.751 1.00 50.88 218 SER A N 1
ATOM 1686 C CA . SER A 1 218 ? -26.610 12.094 2.419 1.00 50.88 218 SER A CA 1
ATOM 1687 C C . SER A 1 218 ? -26.603 11.809 3.924 1.00 50.88 218 SER A C 1
ATOM 1689 O O . SER A 1 218 ? -27.142 10.798 4.379 1.00 50.88 218 SER A O 1
ATOM 1691 N N . ALA A 1 219 ? -26.020 12.720 4.711 1.00 50.03 219 ALA A N 1
ATOM 1692 C CA . ALA A 1 219 ? -26.077 12.681 6.179 1.00 50.03 219 ALA A CA 1
ATOM 1693 C C . ALA A 1 219 ? -27.527 12.655 6.702 1.00 50.03 219 ALA A C 1
ATOM 1695 O O . ALA A 1 219 ? -27.803 12.130 7.776 1.00 50.03 219 ALA A O 1
ATOM 1696 N N . HIS A 1 220 ? -28.465 13.166 5.901 1.00 51.47 220 HIS A N 1
ATOM 1697 C CA . HIS A 1 220 ? -29.882 13.236 6.226 1.00 51.47 220 HIS A CA 1
ATOM 1698 C C . HIS A 1 220 ? -30.608 11.883 6.126 1.00 51.47 220 HIS A C 1
ATOM 1700 O O . HIS A 1 220 ? -31.669 11.721 6.726 1.00 51.47 220 HIS A O 1
ATOM 1706 N N . THR A 1 221 ? -30.057 10.913 5.384 1.00 53.16 221 THR A N 1
ATOM 1707 C CA . THR A 1 221 ? -30.684 9.592 5.187 1.00 53.16 221 THR A CA 1
ATOM 1708 C C . THR A 1 221 ? -30.452 8.668 6.386 1.00 53.16 221 THR A C 1
ATOM 1710 O O . THR A 1 221 ? -31.254 7.777 6.647 1.00 53.16 221 THR A O 1
ATOM 1713 N N . PHE A 1 222 ? -29.398 8.916 7.168 1.00 52.78 222 PHE A N 1
ATOM 1714 C CA . PHE A 1 222 ? -29.016 8.118 8.335 1.00 52.78 222 PHE A CA 1
ATOM 1715 C C . PHE A 1 222 ? -29.613 8.655 9.641 1.00 52.78 222 PHE A C 1
ATOM 1717 O O . PHE A 1 222 ? -28.934 8.696 10.666 1.00 52.78 222 PHE A O 1
ATOM 1724 N N . GLY A 1 223 ? -30.898 9.024 9.630 1.00 50.97 223 GLY A N 1
ATOM 1725 C CA . GLY A 1 223 ? -31.691 9.272 10.841 1.00 50.97 223 GLY A CA 1
ATOM 1726 C C . GLY A 1 223 ? -31.918 7.987 11.647 1.00 50.97 223 GLY A C 1
ATOM 1727 O O . GLY A 1 223 ? -33.056 7.593 11.894 1.00 50.97 223 GLY A O 1
ATOM 1728 N N . ALA A 1 224 ? -30.835 7.282 11.981 1.00 49.34 224 ALA A N 1
ATOM 1729 C CA . ALA A 1 224 ? -30.842 6.008 12.668 1.00 49.34 224 ALA A CA 1
ATOM 1730 C C . ALA A 1 224 ? -31.478 6.189 14.047 1.00 49.34 224 ALA A C 1
ATOM 1732 O O . ALA A 1 224 ? -31.044 7.001 14.865 1.00 49.34 224 ALA A O 1
ATOM 1733 N N . GLN A 1 225 ? -32.541 5.424 14.285 1.00 52.22 225 GLN A N 1
ATOM 1734 C CA . GLN A 1 225 ? -33.217 5.368 15.568 1.00 52.22 225 GLN A CA 1
ATOM 1735 C C . GLN A 1 225 ? -32.222 5.005 16.684 1.00 52.22 225 GLN A C 1
ATOM 1737 O O . GLN A 1 225 ? -31.343 4.156 16.532 1.00 52.22 225 GLN A O 1
ATOM 1742 N N . ARG A 1 226 ? -32.408 5.671 17.825 1.00 52.12 226 ARG A N 1
ATOM 1743 C CA . ARG A 1 226 ? -31.547 5.743 19.019 1.00 52.12 226 ARG A CA 1
ATOM 1744 C C . ARG A 1 226 ? -31.108 4.393 19.623 1.00 52.12 226 ARG A C 1
ATOM 1746 O O . ARG A 1 226 ? -30.198 4.382 20.439 1.00 52.12 226 ARG A O 1
ATOM 1753 N N . SER A 1 227 ? -31.715 3.268 19.237 1.00 53.16 227 SER A N 1
ATOM 1754 C CA . SER A 1 227 ? -31.511 1.946 19.852 1.00 53.16 227 SER A CA 1
ATOM 1755 C C . SER A 1 227 ? -30.352 1.118 19.277 1.00 53.16 227 SER A C 1
ATOM 1757 O O . SER A 1 227 ? -30.116 0.010 19.744 1.00 53.16 227 SER A O 1
ATOM 1759 N N . SER A 1 228 ? -29.627 1.605 18.262 1.00 57.59 228 SER A N 1
ATOM 1760 C CA . SER A 1 228 ? -28.658 0.788 17.506 1.00 57.59 228 SER A CA 1
ATOM 1761 C C . SER A 1 228 ? -27.176 1.147 17.732 1.00 57.59 228 SER A C 1
ATOM 1763 O O . SER A 1 228 ? -26.330 0.763 16.923 1.00 57.59 228 SER A O 1
ATOM 1765 N N . GLY A 1 229 ? -26.822 1.863 18.805 1.00 62.12 229 GLY A N 1
ATOM 1766 C CA . GLY A 1 229 ? -25.458 2.384 19.014 1.00 62.12 229 GLY A CA 1
ATOM 1767 C C . GLY A 1 229 ? -24.340 1.326 18.959 1.00 62.12 229 GLY A C 1
ATOM 1768 O O . GLY A 1 229 ? -23.326 1.534 18.296 1.00 62.12 229 GLY A O 1
ATOM 1769 N N . ALA A 1 230 ? -24.538 0.157 19.578 1.00 61.88 230 ALA A N 1
ATOM 1770 C CA . ALA A 1 230 ? -23.544 -0.924 19.581 1.00 61.88 230 ALA A CA 1
ATOM 1771 C C . ALA A 1 230 ? -23.388 -1.605 18.207 1.00 61.88 230 ALA A C 1
ATOM 1773 O O . ALA A 1 230 ? -22.271 -1.838 17.745 1.00 61.88 230 ALA A O 1
ATOM 1774 N N . LEU A 1 231 ? -24.502 -1.867 17.514 1.00 63.00 231 LEU A N 1
ATOM 1775 C CA . LEU A 1 231 ? -24.476 -2.385 16.141 1.00 63.00 231 LEU A CA 1
ATOM 1776 C C . LEU A 1 231 ? -23.784 -1.387 15.203 1.00 63.00 231 LEU A C 1
ATOM 1778 O O . LEU A 1 231 ? -23.015 -1.779 14.330 1.00 63.00 231 LEU A O 1
ATOM 1782 N N . TRP A 1 232 ? -24.013 -0.093 15.419 1.00 66.94 232 TRP A N 1
ATOM 1783 C CA . TRP A 1 232 ? -23.402 0.974 14.640 1.00 66.94 232 TRP A CA 1
ATOM 1784 C C . TRP A 1 232 ? -21.878 1.014 14.826 1.00 66.94 232 TRP A C 1
ATOM 1786 O O . TRP A 1 232 ? -21.157 1.151 13.838 1.00 66.94 232 TRP A O 1
ATOM 1796 N N . LEU A 1 233 ? -21.382 0.789 16.049 1.00 68.06 233 LEU A N 1
ATOM 1797 C CA . LEU A 1 233 ? -19.950 0.646 16.337 1.00 68.06 233 LEU A CA 1
ATOM 1798 C C . LEU A 1 233 ? -19.337 -0.551 15.594 1.00 68.06 233 LEU A C 1
ATOM 1800 O O . LEU A 1 233 ? -18.290 -0.409 14.966 1.00 68.06 233 LEU A O 1
ATOM 1804 N N . ILE A 1 234 ? -20.002 -1.710 15.606 1.00 68.69 234 ILE A N 1
ATOM 1805 C CA . ILE A 1 234 ? -19.514 -2.919 14.919 1.00 68.69 234 ILE A CA 1
ATOM 1806 C C . ILE A 1 234 ? -19.509 -2.727 13.396 1.00 68.69 234 ILE A C 1
ATOM 1808 O O . ILE A 1 234 ? -18.544 -3.110 12.738 1.00 68.69 234 ILE A O 1
ATOM 1812 N N . LEU A 1 235 ? -20.543 -2.099 12.830 1.00 69.19 235 LEU A N 1
ATOM 1813 C CA . LEU A 1 235 ? -20.648 -1.843 11.388 1.00 69.19 235 LEU A CA 1
ATOM 1814 C C . LEU A 1 235 ? -19.681 -0.755 10.889 1.00 69.19 235 LEU A C 1
ATOM 1816 O O . LEU A 1 235 ? -19.325 -0.753 9.709 1.00 69.19 235 LEU A O 1
ATOM 1820 N N . HIS A 1 236 ? -19.202 0.132 11.768 1.00 72.75 236 HIS A N 1
ATOM 1821 C CA . HIS A 1 236 ? -18.197 1.139 11.410 1.00 72.75 236 HIS A CA 1
ATOM 1822 C C . HIS A 1 236 ? -16.835 0.536 11.078 1.00 72.75 236 HIS A C 1
ATOM 1824 O O . HIS A 1 236 ? -16.129 1.081 10.235 1.00 72.75 236 HIS A O 1
ATOM 1830 N N . LEU A 1 237 ? -16.461 -0.587 11.697 1.00 73.75 237 LEU A N 1
ATOM 1831 C CA . LEU A 1 237 ? -15.178 -1.230 11.419 1.00 73.75 237 LEU A CA 1
ATOM 1832 C C . LEU A 1 237 ? -15.074 -1.698 9.950 1.00 73.75 237 LEU A C 1
ATOM 1834 O O . LEU A 1 237 ? -14.137 -1.266 9.273 1.00 73.75 237 LEU A O 1
ATOM 1838 N N . PRO A 1 238 ? -16.012 -2.507 9.411 1.00 70.06 238 PRO A N 1
ATOM 1839 C CA . PRO A 1 238 ? -16.032 -2.843 7.989 1.00 70.06 238 PRO A CA 1
ATOM 1840 C C . PRO A 1 238 ? -16.122 -1.614 7.084 1.00 70.06 238 PRO A C 1
ATOM 1842 O O . PRO A 1 238 ? -15.479 -1.592 6.038 1.00 70.06 238 PRO A O 1
ATOM 1845 N N . LEU A 1 239 ? -16.869 -0.577 7.483 1.00 73.56 239 LEU A N 1
ATOM 1846 C CA . LEU A 1 239 ? -16.979 0.665 6.713 1.00 73.56 239 LEU A CA 1
ATOM 1847 C C . LEU A 1 239 ? -15.630 1.388 6.602 1.00 73.56 239 LEU A C 1
ATOM 1849 O O . LEU A 1 239 ? -15.205 1.727 5.502 1.00 73.56 239 LEU A O 1
ATOM 1853 N N . HIS A 1 240 ? -14.932 1.603 7.720 1.00 78.12 240 HIS A N 1
ATOM 1854 C CA . HIS A 1 240 ? -13.607 2.231 7.742 1.00 78.12 240 HIS A CA 1
ATOM 1855 C C . HIS A 1 240 ? -12.578 1.413 6.977 1.00 78.12 240 HIS A C 1
ATOM 1857 O O . HIS A 1 240 ? -11.781 1.975 6.233 1.00 78.12 240 HIS A O 1
ATOM 1863 N N . PHE A 1 241 ? -12.626 0.091 7.111 1.00 77.06 241 PHE A N 1
ATOM 1864 C CA . PHE A 1 241 ? -11.783 -0.800 6.326 1.00 77.06 241 PHE A CA 1
ATOM 1865 C C . PHE A 1 241 ? -12.064 -0.674 4.822 1.00 77.06 241 PHE A C 1
ATOM 1867 O O . PHE A 1 241 ? -11.134 -0.557 4.030 1.00 77.06 241 PHE A O 1
ATOM 1874 N N . SER A 1 242 ? -13.339 -0.600 4.436 1.00 76.06 242 SER A N 1
ATOM 1875 C CA . SER A 1 242 ? -13.744 -0.377 3.045 1.00 76.06 242 SER A CA 1
ATOM 1876 C C . SER A 1 242 ? -13.279 0.984 2.536 1.00 76.06 242 SER A C 1
ATOM 1878 O O . SER A 1 242 ? -12.793 1.071 1.420 1.00 76.06 242 SER A O 1
ATOM 1880 N N . LEU A 1 243 ? -13.355 2.042 3.348 1.00 76.12 243 LEU A N 1
ATOM 1881 C CA . LEU A 1 243 ? -12.828 3.362 2.987 1.00 76.12 243 LEU A CA 1
ATOM 1882 C C . LEU A 1 243 ? -11.309 3.339 2.786 1.00 76.12 243 LEU A C 1
ATOM 1884 O O . LEU A 1 243 ? -10.819 3.929 1.829 1.00 76.12 243 LEU A O 1
ATOM 1888 N N . LEU A 1 244 ? -10.564 2.644 3.649 1.00 81.50 244 LEU A N 1
ATOM 1889 C CA . LEU A 1 244 ? -9.115 2.491 3.495 1.00 81.50 244 LEU A CA 1
ATOM 1890 C C . LEU A 1 244 ? -8.765 1.738 2.207 1.00 81.50 244 LEU A C 1
ATOM 1892 O O . LEU A 1 244 ? -7.917 2.201 1.448 1.00 81.50 244 LEU A O 1
ATOM 1896 N N . LEU A 1 245 ? -9.449 0.623 1.931 1.00 80.31 245 LEU A N 1
ATOM 1897 C CA . LEU A 1 245 ? -9.284 -0.120 0.679 1.00 80.31 245 LEU A CA 1
ATOM 1898 C C . LEU A 1 245 ? -9.689 0.710 -0.539 1.00 80.31 245 LEU A C 1
ATOM 1900 O O . LEU A 1 245 ? -9.017 0.642 -1.564 1.00 80.31 245 LEU A O 1
ATOM 1904 N N . LEU A 1 246 ? -10.741 1.526 -0.419 1.00 81.62 246 LEU A N 1
ATOM 1905 C CA . LEU A 1 246 ? -11.149 2.448 -1.468 1.00 81.62 246 LEU A CA 1
ATOM 1906 C C . LEU A 1 246 ? -10.007 3.420 -1.759 1.00 81.62 246 LEU A C 1
ATOM 1908 O O . LEU A 1 246 ? -9.584 3.507 -2.903 1.00 81.62 246 LEU A O 1
ATOM 1912 N N . PHE A 1 247 ? -9.481 4.125 -0.755 1.00 81.56 247 PHE A N 1
ATOM 1913 C CA . PHE A 1 247 ? -8.400 5.090 -0.969 1.00 81.56 247 PHE A CA 1
ATOM 1914 C C . PHE A 1 247 ? -7.121 4.453 -1.494 1.00 81.56 247 PHE A C 1
ATOM 1916 O O . PHE A 1 247 ? -6.493 5.026 -2.384 1.00 81.56 247 PHE A O 1
ATOM 1923 N N . ALA A 1 248 ? -6.759 3.273 -0.992 1.00 83.62 248 ALA A N 1
ATOM 1924 C CA . ALA A 1 248 ? -5.635 2.511 -1.518 1.00 83.62 248 ALA A CA 1
ATOM 1925 C C . ALA A 1 248 ? -5.857 2.162 -2.998 1.00 83.62 248 ALA A C 1
ATOM 1927 O O . ALA A 1 248 ? -5.017 2.476 -3.836 1.00 83.62 248 ALA A O 1
ATOM 1928 N N . GLY A 1 249 ? -7.026 1.612 -3.336 1.00 83.44 249 GLY A N 1
ATOM 1929 C CA . GLY A 1 249 ? -7.357 1.235 -4.706 1.00 83.44 249 GLY A CA 1
ATOM 1930 C C . GLY A 1 249 ? -7.457 2.426 -5.653 1.00 83.44 249 GLY A C 1
ATOM 1931 O O . GLY A 1 249 ? -6.960 2.362 -6.772 1.00 83.44 249 GLY A O 1
ATOM 1932 N N . ILE A 1 250 ? -8.026 3.542 -5.198 1.00 81.44 250 ILE A N 1
ATOM 1933 C CA . ILE A 1 250 ? -8.038 4.810 -5.927 1.00 81.44 250 ILE A CA 1
ATOM 1934 C C . ILE A 1 250 ? -6.605 5.272 -6.211 1.00 81.44 250 ILE A C 1
ATOM 1936 O O . ILE A 1 250 ? -6.291 5.653 -7.343 1.00 81.44 250 ILE A O 1
ATOM 1940 N N . ARG A 1 251 ? -5.756 5.317 -5.174 1.00 84.75 251 ARG A N 1
ATOM 1941 C CA . ARG A 1 251 ? -4.360 5.749 -5.294 1.00 84.75 251 ARG A CA 1
ATOM 1942 C C . ARG A 1 251 ? -3.673 4.915 -6.362 1.00 84.75 251 ARG A C 1
ATOM 1944 O O . ARG A 1 251 ? -3.130 5.489 -7.303 1.00 84.75 251 ARG A O 1
ATOM 1951 N N . THR A 1 252 ? -3.774 3.593 -6.268 1.00 85.31 252 THR A N 1
ATOM 1952 C CA . THR A 1 252 ? -3.157 2.703 -7.250 1.00 85.31 252 THR A CA 1
ATOM 1953 C C . THR A 1 252 ? -3.771 2.860 -8.636 1.00 85.31 252 THR A C 1
ATOM 1955 O O . THR A 1 252 ? -3.024 2.914 -9.598 1.00 85.31 252 THR A O 1
ATOM 1958 N N . ALA A 1 253 ? -5.089 3.024 -8.774 1.00 84.56 253 ALA A N 1
ATOM 1959 C CA . ALA A 1 253 ? -5.728 3.256 -10.075 1.00 84.56 253 ALA A CA 1
ATOM 1960 C C . ALA A 1 253 ? -5.247 4.551 -10.743 1.00 84.56 253 ALA A C 1
ATOM 1962 O O . ALA A 1 253 ? -5.033 4.589 -11.954 1.00 84.56 253 ALA A O 1
ATOM 1963 N N . THR A 1 254 ? -5.040 5.599 -9.945 1.00 83.31 254 THR A N 1
ATOM 1964 C CA . THR A 1 254 ? -4.516 6.886 -10.419 1.00 83.31 254 THR A CA 1
ATOM 1965 C C . THR A 1 254 ? -3.073 6.747 -10.879 1.00 83.31 254 THR A C 1
ATOM 1967 O O . THR A 1 254 ? -2.727 7.215 -11.961 1.00 83.31 254 THR A O 1
ATOM 1970 N N . VAL A 1 255 ? -2.234 6.097 -10.071 1.00 86.44 255 VAL A N 1
ATOM 1971 C CA . VAL A 1 255 ? -0.829 5.847 -10.407 1.00 86.44 255 VAL A CA 1
ATOM 1972 C C . VAL A 1 255 ? -0.727 4.959 -11.647 1.00 86.44 255 VAL A C 1
ATOM 1974 O O . VAL A 1 255 ? -0.056 5.333 -12.600 1.00 86.44 255 VAL A O 1
ATOM 1977 N N . TYR A 1 256 ? -1.474 3.854 -11.686 1.00 88.38 256 TYR A N 1
ATOM 1978 C CA . TYR A 1 256 ? -1.551 2.932 -12.817 1.00 88.38 256 TYR A CA 1
ATOM 1979 C C . TYR A 1 256 ? -1.916 3.649 -14.118 1.00 88.38 256 TYR A C 1
ATOM 1981 O O . TYR A 1 256 ? -1.186 3.548 -15.098 1.00 88.38 256 TYR A O 1
ATOM 1989 N N . GLY A 1 257 ? -3.016 4.412 -14.129 1.00 85.56 257 GLY A N 1
ATOM 1990 C CA . GLY A 1 257 ? -3.473 5.103 -15.335 1.00 85.56 257 GLY A CA 1
ATOM 1991 C C . GLY A 1 257 ? -2.444 6.098 -15.878 1.00 85.56 257 GLY A C 1
ATOM 1992 O O . GLY A 1 257 ? -2.209 6.141 -17.085 1.00 85.56 257 GLY A O 1
ATOM 1993 N N . ASN A 1 258 ? -1.790 6.858 -14.995 1.00 86.56 258 ASN A N 1
ATOM 1994 C CA . ASN A 1 258 ? -0.765 7.815 -15.414 1.00 86.56 258 ASN A CA 1
ATOM 1995 C C . ASN A 1 258 ? 0.538 7.131 -15.835 1.00 86.56 258 ASN A C 1
ATOM 1997 O O . ASN A 1 258 ? 1.110 7.525 -16.844 1.00 86.56 258 ASN A O 1
ATOM 2001 N N . MET A 1 259 ? 0.965 6.076 -15.142 1.00 90.06 259 MET A N 1
ATOM 2002 C CA . MET A 1 259 ? 2.151 5.308 -15.516 1.00 90.06 259 MET A CA 1
ATOM 2003 C C . MET A 1 259 ? 1.973 4.592 -16.856 1.00 90.06 259 MET A C 1
ATOM 2005 O O . MET A 1 259 ? 2.852 4.679 -17.707 1.00 90.06 259 MET A O 1
ATOM 2009 N N . VAL A 1 260 ? 0.826 3.948 -17.094 1.00 88.56 260 VAL A N 1
ATOM 2010 C CA . VAL A 1 260 ? 0.517 3.345 -18.402 1.00 88.56 260 VAL A CA 1
ATOM 2011 C C . VAL A 1 260 ? 0.490 4.415 -19.492 1.00 88.56 260 VAL A C 1
ATOM 2013 O O . VAL A 1 260 ? 1.059 4.204 -20.560 1.00 88.56 260 VAL A O 1
ATOM 2016 N N . GLY A 1 261 ? -0.108 5.580 -19.223 1.00 87.88 261 GLY A N 1
ATOM 2017 C CA . GLY A 1 261 ? -0.076 6.713 -20.149 1.00 87.88 261 GLY A CA 1
ATOM 2018 C C . GLY A 1 261 ? 1.348 7.196 -20.449 1.00 87.88 261 GLY A C 1
ATOM 2019 O O . GLY A 1 261 ? 1.686 7.416 -21.608 1.00 87.88 261 GLY A O 1
ATOM 2020 N N . ALA A 1 262 ? 2.200 7.308 -19.427 1.00 90.81 262 ALA A N 1
ATOM 2021 C CA . ALA A 1 262 ? 3.607 7.677 -19.569 1.00 90.81 262 ALA A CA 1
ATOM 2022 C C . ALA A 1 262 ? 4.380 6.665 -20.420 1.00 90.81 262 ALA A C 1
ATOM 2024 O O . ALA A 1 262 ? 5.062 7.049 -21.367 1.00 90.81 262 ALA A O 1
ATOM 2025 N N . ILE A 1 263 ? 4.224 5.376 -20.114 1.00 92.12 263 ILE A N 1
ATOM 2026 C CA . ILE A 1 263 ? 4.832 4.261 -20.843 1.00 92.12 263 ILE A CA 1
ATOM 2027 C C . ILE A 1 263 ? 4.421 4.285 -22.317 1.00 92.12 263 ILE A C 1
ATOM 2029 O O . ILE A 1 263 ? 5.281 4.213 -23.194 1.00 92.12 263 ILE A O 1
ATOM 2033 N N . GLN A 1 264 ? 3.124 4.431 -22.595 1.00 92.38 264 GLN A N 1
ATOM 2034 C CA . GLN A 1 264 ? 2.610 4.503 -23.962 1.00 92.38 264 GLN A CA 1
ATOM 2035 C C . GLN A 1 264 ? 3.183 5.708 -24.711 1.00 92.38 264 GLN A C 1
ATOM 2037 O O . GLN A 1 264 ? 3.576 5.576 -25.868 1.00 92.38 264 GLN A O 1
ATOM 2042 N N . GLU A 1 265 ? 3.282 6.868 -24.062 1.00 92.69 265 GLU A N 1
ATOM 2043 C CA . GLU A 1 265 ? 3.848 8.071 -24.677 1.00 92.69 265 GLU A CA 1
ATOM 2044 C C . GLU A 1 265 ? 5.350 7.914 -24.977 1.00 92.69 265 GLU A C 1
ATOM 2046 O O . GLU A 1 265 ? 5.799 8.281 -26.067 1.00 92.69 265 GLU A O 1
ATOM 2051 N N . VAL A 1 266 ? 6.121 7.297 -24.067 1.00 94.25 266 VAL A N 1
ATOM 2052 C CA . VAL A 1 266 ? 7.526 6.925 -24.320 1.00 94.25 266 VAL A CA 1
ATOM 2053 C C . VAL A 1 266 ? 7.620 5.996 -25.521 1.00 94.25 266 VAL A C 1
ATOM 2055 O O . VAL A 1 266 ? 8.391 6.271 -26.435 1.00 94.25 266 VAL A O 1
ATOM 2058 N N . GLN A 1 267 ? 6.840 4.915 -25.551 1.00 93.94 267 GLN A N 1
ATOM 2059 C CA . GLN A 1 267 ? 6.889 3.937 -26.640 1.00 93.94 267 GLN A CA 1
ATOM 2060 C C . GLN A 1 267 ? 6.516 4.566 -27.990 1.00 93.94 267 GLN A C 1
ATOM 2062 O O . GLN A 1 267 ? 7.231 4.377 -28.978 1.00 93.94 267 GLN A O 1
ATOM 2067 N N . ASN A 1 268 ? 5.448 5.368 -28.023 1.00 94.81 268 ASN A N 1
ATOM 2068 C CA . ASN A 1 268 ? 4.999 6.084 -29.218 1.00 94.81 268 ASN A CA 1
ATOM 2069 C C . ASN A 1 268 ? 6.036 7.100 -29.717 1.00 94.81 268 ASN A C 1
ATOM 2071 O O . ASN A 1 268 ? 6.109 7.359 -30.918 1.00 94.81 268 ASN A O 1
ATOM 2075 N N . THR A 1 269 ? 6.844 7.663 -28.815 1.00 96.06 269 THR A N 1
ATOM 2076 C CA . THR A 1 269 ? 7.900 8.623 -29.160 1.00 96.06 269 THR A CA 1
ATOM 2077 C C . THR A 1 269 ? 9.201 7.929 -29.571 1.00 96.06 269 THR A C 1
ATOM 2079 O O . THR A 1 269 ? 9.858 8.358 -30.522 1.00 96.06 269 THR A O 1
ATOM 2082 N N . LEU A 1 270 ? 9.558 6.834 -28.899 1.00 95.81 270 LEU A N 1
ATOM 2083 C CA . LEU A 1 270 ? 10.785 6.076 -29.129 1.00 95.81 270 LEU A CA 1
ATOM 2084 C C . LEU A 1 270 ? 10.737 5.264 -30.428 1.00 95.81 270 LEU A C 1
ATOM 2086 O O . LEU A 1 270 ? 11.727 5.227 -31.157 1.00 95.81 270 LEU A O 1
ATOM 2090 N N . SER A 1 271 ? 9.600 4.645 -30.757 1.00 95.88 271 SER A N 1
ATOM 2091 C CA . SER A 1 271 ? 9.476 3.799 -31.955 1.00 95.88 271 SER A CA 1
ATOM 2092 C C . SER A 1 271 ? 9.831 4.536 -33.268 1.00 95.88 271 SER A C 1
ATOM 2094 O O . SER A 1 271 ? 10.636 4.006 -34.045 1.00 95.88 271 SER A O 1
ATOM 2096 N N . PRO A 1 272 ? 9.357 5.777 -33.519 1.00 96.94 272 PRO A N 1
ATOM 2097 C CA . PRO A 1 272 ? 9.807 6.585 -34.653 1.00 96.94 272 PRO A CA 1
ATOM 2098 C C . PRO A 1 272 ? 11.305 6.905 -34.637 1.00 96.94 272 PRO A C 1
ATOM 2100 O O . PRO A 1 272 ? 11.918 6.935 -35.699 1.00 96.94 272 PRO A O 1
ATOM 2103 N N . ILE A 1 273 ? 11.900 7.127 -33.459 1.00 96.50 273 ILE A N 1
ATOM 2104 C CA . ILE A 1 273 ? 13.337 7.412 -33.318 1.00 96.50 273 ILE A CA 1
ATOM 2105 C C . ILE A 1 273 ? 14.168 6.205 -33.734 1.00 96.50 273 ILE A C 1
ATOM 2107 O O . ILE A 1 273 ? 15.052 6.333 -34.582 1.00 96.50 273 ILE A O 1
ATOM 2111 N N . VAL A 1 274 ? 13.842 5.028 -33.198 1.00 95.19 274 VAL A N 1
ATOM 2112 C CA . VAL A 1 274 ? 14.510 3.771 -33.563 1.00 95.19 274 VAL A CA 1
ATOM 2113 C C . VAL A 1 274 ? 14.360 3.508 -35.064 1.00 95.19 274 VAL A C 1
ATOM 2115 O O . VAL A 1 274 ? 15.347 3.221 -35.740 1.00 95.19 274 VAL A O 1
ATOM 2118 N N . SER A 1 275 ? 13.157 3.708 -35.611 1.00 94.94 275 SER A N 1
ATOM 2119 C CA . SER A 1 275 ? 12.887 3.543 -37.047 1.00 94.94 275 SER A CA 1
ATOM 2120 C C . SER A 1 275 ? 13.697 4.518 -37.917 1.00 94.94 275 SER A C 1
ATOM 2122 O O . SER A 1 275 ? 14.223 4.125 -38.958 1.00 94.94 275 SER A O 1
ATOM 2124 N N . ALA A 1 276 ? 13.831 5.783 -37.502 1.00 95.31 276 ALA A N 1
ATOM 2125 C CA . ALA A 1 276 ? 14.618 6.793 -38.214 1.00 95.31 276 ALA A CA 1
ATOM 2126 C C . ALA A 1 276 ? 16.117 6.454 -38.204 1.00 95.31 276 ALA A C 1
ATOM 2128 O O . ALA A 1 276 ? 16.766 6.498 -39.253 1.00 95.31 276 ALA A O 1
ATOM 2129 N N . MET A 1 277 ? 16.647 6.029 -37.053 1.00 94.44 277 MET A N 1
ATOM 2130 C CA . MET A 1 277 ? 18.034 5.573 -36.932 1.00 94.44 277 MET A CA 1
ATOM 2131 C C . MET A 1 277 ? 18.314 4.349 -37.810 1.00 94.44 277 MET A C 1
ATOM 2133 O O . MET A 1 277 ? 19.319 4.324 -38.521 1.00 94.44 277 MET A O 1
ATOM 2137 N N . GLN A 1 278 ? 17.408 3.365 -37.822 1.00 90.69 278 GLN A N 1
ATOM 2138 C CA . GLN A 1 278 ? 17.489 2.200 -38.712 1.00 90.69 278 GLN A CA 1
ATOM 2139 C C . GLN A 1 278 ? 17.430 2.598 -40.196 1.00 90.69 278 GLN A C 1
ATOM 2141 O O . GLN A 1 278 ? 18.087 1.978 -41.032 1.00 90.69 278 GLN A O 1
ATOM 2146 N N . GLY A 1 279 ? 16.683 3.656 -40.526 1.00 92.06 279 GLY A N 1
ATOM 2147 C CA . GLY A 1 279 ? 16.624 4.256 -41.861 1.00 92.06 279 GLY A CA 1
ATOM 2148 C C . GLY A 1 279 ? 17.859 5.078 -42.259 1.00 92.06 279 GLY A C 1
ATOM 2149 O O . GLY A 1 279 ? 17.910 5.573 -43.386 1.00 92.06 279 GLY A O 1
ATOM 2150 N N . GLY A 1 280 ? 18.848 5.222 -41.370 1.00 92.12 280 GLY A N 1
ATOM 2151 C CA . GLY A 1 280 ? 20.090 5.961 -41.609 1.00 92.12 280 GLY A CA 1
ATOM 2152 C C . GLY A 1 280 ? 20.065 7.434 -41.185 1.00 92.12 280 GLY A C 1
ATOM 2153 O O . GLY A 1 280 ? 21.061 8.132 -41.375 1.00 92.12 280 GLY A O 1
ATOM 2154 N N . ASP A 1 281 ? 18.976 7.921 -40.585 1.00 93.50 281 ASP A N 1
ATOM 2155 C CA . ASP A 1 281 ? 18.900 9.273 -40.017 1.00 93.50 281 ASP A CA 1
ATOM 2156 C C . ASP A 1 281 ? 19.520 9.309 -38.612 1.00 93.50 281 ASP A C 1
ATOM 2158 O O . ASP A 1 281 ? 18.835 9.414 -37.595 1.00 93.50 281 ASP A O 1
ATOM 2162 N N . LEU A 1 282 ? 20.848 9.186 -38.552 1.00 92.44 282 LEU A N 1
ATOM 2163 C CA . LEU A 1 282 ? 21.595 9.125 -37.289 1.00 92.44 282 LEU A CA 1
ATOM 2164 C C . LEU A 1 282 ? 21.515 10.424 -36.486 1.00 92.44 282 LEU A C 1
ATOM 2166 O O . LEU A 1 282 ? 21.569 10.395 -35.262 1.00 92.44 282 LEU A O 1
ATOM 2170 N N . GLU A 1 283 ? 21.387 11.561 -37.164 1.00 92.81 283 GLU A N 1
ATOM 2171 C CA . GLU A 1 283 ? 21.279 12.877 -36.529 1.00 92.81 283 GLU A CA 1
ATOM 2172 C C . GLU A 1 283 ? 19.841 13.202 -36.085 1.00 92.81 283 GLU A C 1
ATOM 2174 O O . GLU A 1 283 ? 19.621 14.234 -35.451 1.00 92.81 283 GLU A O 1
ATOM 2179 N N . LEU A 1 284 ? 18.882 12.299 -36.345 1.00 94.38 284 LEU A N 1
ATOM 2180 C CA . LEU A 1 284 ? 17.479 12.406 -35.938 1.00 94.38 284 LEU A CA 1
ATOM 2181 C C . LEU A 1 284 ? 16.774 13.654 -36.492 1.00 94.38 284 LEU A C 1
ATOM 2183 O O . LEU A 1 284 ? 15.891 14.212 -35.834 1.00 94.38 284 LEU A O 1
ATOM 2187 N N . HIS A 1 285 ? 17.126 14.099 -37.703 1.00 95.75 285 HIS A N 1
ATOM 2188 C CA . HIS A 1 285 ? 16.517 15.285 -38.324 1.00 95.75 285 HIS A CA 1
ATOM 2189 C C . HIS A 1 285 ? 15.020 15.101 -38.577 1.00 95.75 285 HIS A C 1
ATOM 2191 O O . HIS A 1 285 ? 14.234 16.032 -38.404 1.00 95.75 285 HIS A O 1
ATOM 2197 N N . THR A 1 286 ? 14.612 13.895 -38.971 1.00 96.12 286 THR A N 1
ATOM 2198 C CA . THR A 1 286 ? 13.215 13.558 -39.292 1.00 96.12 286 THR A CA 1
ATOM 2199 C C . THR A 1 286 ? 12.326 13.431 -38.056 1.00 96.12 286 THR A C 1
ATOM 2201 O O . THR A 1 286 ? 11.107 13.563 -38.160 1.00 96.12 286 THR A O 1
ATOM 2204 N N . VAL A 1 287 ? 12.929 13.218 -36.885 1.00 96.56 287 VAL A N 1
ATOM 2205 C CA . VAL A 1 287 ? 12.256 12.952 -35.601 1.00 96.56 287 VAL A CA 1
ATOM 2206 C C . VAL A 1 287 ? 12.776 13.870 -34.490 1.00 96.56 287 VAL A C 1
ATOM 2208 O O . VAL A 1 287 ? 12.767 13.527 -33.306 1.00 96.56 287 VAL A O 1
ATOM 2211 N N . GLN A 1 288 ? 13.227 15.074 -34.858 1.00 96.62 288 GLN A N 1
ATOM 2212 C CA . GLN A 1 288 ? 13.843 16.021 -33.929 1.00 96.62 288 GLN A CA 1
ATOM 2213 C C . GLN A 1 288 ? 12.900 16.394 -32.777 1.00 96.62 288 GLN A C 1
ATOM 2215 O O . GLN A 1 288 ? 13.336 16.493 -31.632 1.00 96.62 288 GLN A O 1
ATOM 2220 N N . SER A 1 289 ? 11.603 16.568 -33.054 1.00 95.94 289 SER A N 1
ATOM 2221 C CA . SER A 1 289 ? 10.599 16.864 -32.024 1.00 95.94 289 SER A CA 1
ATOM 2222 C C . SER A 1 289 ? 10.486 15.756 -30.978 1.00 95.94 289 SER A C 1
ATOM 2224 O O . SER A 1 289 ? 10.426 16.049 -29.786 1.00 95.94 289 SER A O 1
ATOM 2226 N N . GLN A 1 290 ? 10.499 14.497 -31.417 1.00 96.81 290 GLN A N 1
ATOM 2227 C CA . GLN A 1 290 ? 10.447 13.315 -30.565 1.00 96.81 290 GLN A CA 1
ATOM 2228 C C . GLN A 1 290 ? 11.722 13.215 -29.731 1.00 96.81 290 GLN A C 1
ATOM 2230 O O . GLN A 1 290 ? 11.652 12.994 -28.527 1.00 96.81 290 GLN A O 1
ATOM 2235 N N . ASN A 1 291 ? 12.883 13.452 -30.348 1.00 95.69 291 ASN A N 1
ATOM 2236 C CA . ASN A 1 291 ? 14.162 13.425 -29.646 1.00 95.69 291 ASN A CA 1
ATOM 2237 C C . ASN A 1 291 ? 14.235 14.501 -28.549 1.00 95.69 291 ASN A C 1
ATOM 2239 O O . ASN A 1 291 ? 14.580 14.197 -27.412 1.00 95.69 291 ASN A O 1
ATOM 2243 N N . VAL A 1 292 ? 13.840 15.742 -28.858 1.00 93.62 292 VAL A N 1
ATOM 2244 C CA . VAL A 1 292 ? 13.789 16.840 -27.874 1.00 93.62 292 VAL A CA 1
ATOM 2245 C C . VAL A 1 292 ? 12.809 16.519 -26.748 1.00 93.62 292 VAL A C 1
ATOM 2247 O O . VAL A 1 292 ? 13.107 16.773 -25.580 1.00 93.62 292 VAL A O 1
ATOM 2250 N N . TRP A 1 293 ? 11.652 15.940 -27.075 1.00 94.19 293 TRP A N 1
ATOM 2251 C CA . TRP A 1 293 ? 10.697 15.492 -26.068 1.00 94.19 293 TRP A CA 1
ATOM 2252 C C . TRP A 1 293 ? 11.305 14.426 -25.148 1.00 94.19 293 TRP A C 1
ATOM 2254 O O . TRP A 1 293 ? 11.251 14.597 -23.932 1.00 94.19 293 TRP A O 1
ATOM 2264 N N . MET A 1 294 ? 11.955 13.397 -25.702 1.00 94.69 294 MET A N 1
ATOM 2265 C CA . MET A 1 294 ? 12.611 12.335 -24.926 1.00 94.69 294 MET A CA 1
ATOM 2266 C C . MET A 1 294 ? 13.693 12.898 -24.006 1.00 94.69 294 MET A C 1
ATOM 2268 O O . MET A 1 294 ? 13.673 12.604 -22.814 1.00 94.69 294 MET A O 1
ATOM 2272 N N . THR A 1 295 ? 14.558 13.787 -24.508 1.00 93.75 295 THR A N 1
ATOM 2273 C CA . THR A 1 295 ? 15.566 14.479 -23.688 1.00 93.75 295 THR A CA 1
ATOM 2274 C C . THR A 1 295 ? 14.929 15.201 -22.501 1.00 93.75 295 THR A C 1
ATOM 2276 O O . THR A 1 295 ? 15.381 15.056 -21.367 1.00 93.75 295 THR A O 1
ATOM 2279 N N . MET A 1 296 ? 13.861 15.968 -22.739 1.00 90.44 296 MET A N 1
ATOM 2280 C CA . MET A 1 296 ? 13.214 16.751 -21.683 1.00 90.44 296 MET A CA 1
ATOM 2281 C C . MET A 1 296 ? 12.473 15.889 -20.664 1.00 90.44 296 MET A C 1
ATOM 2283 O O . MET A 1 296 ? 12.465 16.232 -19.482 1.00 90.44 296 MET A O 1
ATOM 2287 N N . GLN A 1 297 ? 11.791 14.830 -21.104 1.00 90.94 297 GLN A N 1
ATOM 2288 C CA . GLN A 1 297 ? 10.989 14.018 -20.195 1.00 90.94 297 GLN A CA 1
ATOM 2289 C C . GLN A 1 297 ? 11.854 13.008 -19.443 1.00 90.94 297 GLN A C 1
ATOM 2291 O O . GLN A 1 297 ? 11.768 12.945 -18.219 1.00 90.94 297 GLN A O 1
ATOM 2296 N N . LEU A 1 298 ? 12.723 12.268 -20.137 1.00 93.56 298 LEU A N 1
ATOM 2297 C CA . LEU A 1 298 ? 13.604 11.283 -19.505 1.00 93.56 298 LEU A CA 1
ATOM 2298 C C . LEU A 1 298 ? 14.665 11.936 -18.615 1.00 93.56 298 LEU A C 1
ATOM 2300 O O . LEU A 1 298 ? 15.071 11.337 -17.628 1.00 93.56 298 LEU A O 1
ATOM 2304 N N . GLY A 1 299 ? 15.051 13.188 -18.883 1.00 91.38 299 GLY A N 1
ATOM 2305 C CA . GLY A 1 299 ? 15.930 13.958 -17.995 1.00 91.38 299 GLY A CA 1
ATOM 2306 C C . GLY A 1 299 ? 15.335 14.263 -16.610 1.00 91.38 299 GLY A C 1
ATOM 2307 O O . GLY A 1 299 ? 16.053 14.751 -15.740 1.00 91.38 299 GLY A O 1
ATOM 2308 N N . LYS A 1 300 ? 14.038 14.000 -16.394 1.00 89.75 300 LYS A N 1
ATOM 2309 C CA . LYS A 1 300 ? 13.380 14.110 -15.081 1.00 89.75 300 LYS A CA 1
ATOM 2310 C C . LYS A 1 300 ? 13.472 12.827 -14.253 1.00 89.75 300 LYS A C 1
ATOM 2312 O O . LYS A 1 300 ? 13.158 12.872 -13.068 1.00 89.75 300 LYS A O 1
ATOM 2317 N N . LEU A 1 301 ? 13.817 11.707 -14.884 1.00 92.62 301 LEU A N 1
ATOM 2318 C CA . LEU A 1 301 ? 13.893 10.396 -14.251 1.00 92.62 301 LEU A CA 1
ATOM 2319 C C . LEU A 1 301 ? 15.333 10.128 -13.800 1.00 92.62 301 LEU A C 1
ATOM 2321 O O . LEU A 1 301 ? 16.281 10.517 -14.486 1.00 92.62 301 LEU A O 1
ATOM 2325 N N . ASP A 1 302 ? 15.499 9.457 -12.661 1.00 93.19 302 ASP A N 1
ATOM 2326 C CA . ASP A 1 302 ? 16.808 8.974 -12.218 1.00 93.19 302 ASP A CA 1
ATOM 2327 C C . ASP A 1 302 ? 17.084 7.622 -12.882 1.00 93.19 302 ASP A C 1
ATOM 2329 O O . ASP A 1 302 ? 16.624 6.577 -12.429 1.00 93.19 302 ASP A O 1
ATOM 2333 N N . MET A 1 303 ? 17.754 7.655 -14.034 1.00 94.12 303 MET A N 1
ATOM 2334 C CA . MET A 1 303 ? 18.062 6.461 -14.823 1.00 94.12 303 MET A CA 1
ATOM 2335 C C . MET A 1 303 ? 19.565 6.176 -14.812 1.00 94.12 303 MET A C 1
ATOM 2337 O O . MET A 1 303 ? 20.352 7.124 -14.923 1.00 94.12 303 MET A O 1
ATOM 2341 N N . PRO A 1 304 ? 19.982 4.893 -14.787 1.00 94.00 304 PRO A N 1
ATOM 2342 C CA . PRO A 1 304 ? 21.388 4.521 -14.936 1.00 94.00 304 PRO A CA 1
ATOM 2343 C C . PRO A 1 304 ? 21.995 5.065 -16.234 1.00 94.00 304 PRO A C 1
ATOM 2345 O O . PRO A 1 304 ? 23.091 5.630 -16.222 1.00 94.00 304 PRO A O 1
ATOM 2348 N N . THR A 1 305 ? 21.251 4.950 -17.340 1.00 95.06 305 THR A N 1
ATOM 2349 C CA . THR A 1 305 ? 21.680 5.399 -18.666 1.00 95.06 305 THR A CA 1
ATOM 2350 C C . THR A 1 305 ? 20.858 6.605 -19.119 1.00 95.06 305 THR A C 1
ATOM 2352 O O . THR A 1 305 ? 19.653 6.517 -19.367 1.00 95.06 305 THR A O 1
ATOM 2355 N N . ARG A 1 306 ? 21.505 7.767 -19.265 1.00 95.69 306 ARG A N 1
ATOM 2356 C CA . ARG A 1 306 ? 20.829 8.979 -19.756 1.00 95.69 306 ARG A CA 1
ATOM 2357 C C . ARG A 1 306 ? 20.458 8.833 -21.229 1.00 95.69 306 ARG A C 1
ATOM 2359 O O . ARG A 1 306 ? 21.186 8.216 -22.003 1.00 95.69 306 ARG A O 1
ATOM 2366 N N . TRP A 1 307 ? 19.362 9.477 -21.632 1.00 96.31 307 TRP A N 1
ATOM 2367 C CA . TRP A 1 307 ? 18.873 9.448 -23.016 1.00 96.31 307 TRP A CA 1
ATOM 2368 C C . TRP A 1 307 ? 19.936 9.857 -24.042 1.00 96.31 307 TRP A C 1
ATOM 2370 O O . TRP A 1 307 ? 20.108 9.204 -25.067 1.00 96.31 307 TRP A O 1
ATOM 2380 N N . GLU A 1 308 ? 20.689 10.914 -23.745 1.00 95.81 308 GLU A N 1
ATOM 2381 C CA . GLU A 1 308 ? 21.732 11.438 -24.634 1.00 95.81 308 GLU A CA 1
ATOM 2382 C C . GLU A 1 308 ? 22.886 10.445 -24.809 1.00 95.81 308 GLU A C 1
ATOM 2384 O O . GLU A 1 308 ? 23.410 10.285 -25.914 1.00 95.81 308 GLU A O 1
ATOM 2389 N N . ASP A 1 309 ? 23.249 9.749 -23.730 1.00 96.81 309 ASP A N 1
ATOM 2390 C CA . ASP A 1 309 ? 24.290 8.727 -23.744 1.00 96.81 309 ASP A CA 1
ATOM 2391 C C . ASP A 1 309 ? 23.830 7.515 -24.560 1.00 96.81 309 ASP A C 1
ATOM 2393 O O . ASP A 1 309 ? 24.581 7.045 -25.417 1.00 96.81 309 ASP A O 1
ATOM 2397 N N . GLN A 1 310 ? 22.578 7.078 -24.381 1.00 96.50 310 GLN A N 1
ATOM 2398 C CA . GLN A 1 310 ? 22.002 5.963 -25.136 1.00 96.50 310 GLN A CA 1
ATOM 2399 C C . GLN A 1 310 ? 21.907 6.263 -26.635 1.00 96.50 310 GLN A C 1
ATOM 2401 O O . GLN A 1 310 ? 22.360 5.468 -27.462 1.00 96.50 310 GLN A O 1
ATOM 2406 N N . VAL A 1 311 ? 21.397 7.442 -27.004 1.00 96.12 311 VAL A N 1
ATOM 2407 C CA . VAL A 1 311 ? 21.390 7.905 -28.400 1.00 96.12 311 VAL A CA 1
ATOM 2408 C C . VAL A 1 311 ? 22.813 7.949 -28.955 1.00 96.12 311 VAL A C 1
ATOM 2410 O O . VAL A 1 311 ? 23.048 7.500 -30.077 1.00 96.12 311 VAL A O 1
ATOM 2413 N N . GLY A 1 312 ? 23.782 8.422 -28.168 1.00 95.25 312 GLY A N 1
ATOM 2414 C CA . GLY A 1 312 ? 25.191 8.437 -28.555 1.00 95.25 312 GLY A CA 1
ATOM 2415 C C . GLY A 1 312 ? 25.785 7.038 -28.760 1.00 95.25 312 GLY A C 1
ATOM 2416 O O . GLY A 1 312 ? 26.608 6.853 -29.664 1.00 95.25 312 GLY A O 1
ATOM 2417 N N . ILE A 1 313 ? 25.381 6.048 -27.958 1.00 93.44 313 ILE A N 1
ATOM 2418 C CA . ILE A 1 313 ? 25.760 4.636 -28.123 1.00 93.44 313 ILE A CA 1
ATOM 2419 C C . ILE A 1 313 ? 25.183 4.097 -29.433 1.00 93.44 313 ILE A C 1
ATOM 2421 O O . ILE A 1 313 ? 25.941 3.582 -30.259 1.00 93.44 313 ILE A O 1
ATOM 2425 N N . TRP A 1 314 ? 23.886 4.294 -29.679 1.00 95.19 314 TRP A N 1
ATOM 2426 C CA . TRP A 1 314 ? 23.221 3.859 -30.909 1.00 95.19 314 TRP A CA 1
ATOM 2427 C C . TRP A 1 314 ? 23.817 4.509 -32.160 1.00 95.19 314 TRP A C 1
ATOM 2429 O O . TRP A 1 314 ? 24.186 3.808 -33.102 1.00 95.19 314 TRP A O 1
ATOM 2439 N N . GLN A 1 315 ? 24.034 5.826 -32.155 1.00 94.81 315 GLN A N 1
ATOM 2440 C CA . GLN A 1 315 ? 24.670 6.545 -33.265 1.00 94.81 315 GLN A CA 1
ATOM 2441 C C . GLN A 1 315 ? 26.068 5.999 -33.590 1.00 94.81 315 GLN A C 1
ATOM 2443 O O . GLN A 1 315 ? 26.404 5.809 -34.763 1.00 94.81 315 GLN A O 1
ATOM 2448 N N . LYS A 1 316 ? 26.888 5.720 -32.565 1.00 91.88 316 LYS A N 1
ATOM 2449 C CA . LYS A 1 316 ? 28.230 5.136 -32.739 1.00 91.88 316 LYS A CA 1
ATOM 2450 C C . LYS A 1 316 ? 28.173 3.698 -33.243 1.00 91.88 316 LYS A C 1
ATOM 2452 O O . LYS A 1 316 ? 29.028 3.307 -34.041 1.00 91.88 316 LYS A O 1
ATOM 2457 N N . ALA A 1 317 ? 27.209 2.920 -32.758 1.00 89.38 317 ALA A N 1
ATOM 2458 C CA . ALA A 1 317 ? 27.062 1.521 -33.117 1.00 89.38 317 ALA A CA 1
ATOM 2459 C C . ALA A 1 317 ? 26.589 1.344 -34.562 1.00 89.38 317 ALA A C 1
ATOM 2461 O O . ALA A 1 317 ? 27.109 0.472 -35.261 1.00 89.38 317 ALA A O 1
ATOM 2462 N N . ILE A 1 318 ? 25.668 2.190 -35.026 1.00 90.75 318 ILE A N 1
ATOM 2463 C CA . ILE A 1 318 ? 25.212 2.175 -36.417 1.00 90.75 318 ILE A CA 1
ATOM 2464 C C . ILE A 1 318 ? 26.300 2.754 -37.322 1.00 90.75 318 ILE A C 1
ATOM 2466 O O . ILE A 1 318 ? 26.803 2.071 -38.217 1.00 90.75 318 ILE A O 1
ATOM 2470 N N . GLY A 1 319 ? 26.723 3.994 -37.048 1.00 83.31 319 GLY A N 1
ATOM 2471 C CA . GLY A 1 319 ? 27.700 4.721 -37.856 1.00 83.31 319 GLY A CA 1
ATOM 2472 C C . GLY A 1 319 ? 27.406 4.667 -39.364 1.00 83.31 319 GLY A C 1
ATOM 2473 O O . GLY A 1 319 ? 26.295 4.403 -39.803 1.00 83.31 319 GLY A O 1
ATOM 2474 N N . ASN A 1 320 ? 28.432 4.879 -40.190 1.00 75.31 320 ASN A N 1
ATOM 2475 C CA . ASN A 1 320 ? 28.315 4.747 -41.650 1.00 75.31 320 ASN A CA 1
ATOM 2476 C C . ASN A 1 320 ? 28.608 3.308 -42.126 1.00 75.31 320 ASN A C 1
ATOM 2478 O O . ASN A 1 320 ? 29.266 3.102 -43.150 1.00 75.31 320 ASN A O 1
ATOM 2482 N N . ARG A 1 321 ? 28.253 2.304 -41.313 1.00 76.50 321 ARG A N 1
ATOM 2483 C CA . ARG A 1 321 ? 28.606 0.900 -41.555 1.00 76.50 321 ARG A CA 1
ATOM 2484 C C . ARG A 1 321 ? 27.481 0.197 -42.306 1.00 76.50 321 ARG A C 1
ATOM 2486 O O . ARG A 1 321 ? 26.311 0.428 -42.039 1.00 76.50 321 ARG A O 1
ATOM 2493 N N . SER A 1 322 ? 27.844 -0.709 -43.213 1.00 76.81 322 SER A N 1
ATOM 2494 C CA . SER A 1 322 ? 26.880 -1.624 -43.841 1.00 76.81 322 SER A CA 1
ATOM 2495 C C . SER A 1 322 ? 26.348 -2.676 -42.863 1.00 76.81 322 SER A C 1
ATOM 2497 O O . SER A 1 322 ? 25.282 -3.237 -43.089 1.00 76.81 322 SER A O 1
ATOM 2499 N N . GLU A 1 323 ? 27.096 -2.943 -41.789 1.00 82.94 323 GLU A N 1
ATOM 2500 C CA . GLU A 1 323 ? 26.715 -3.825 -40.688 1.00 82.94 323 GLU A CA 1
ATOM 2501 C C . GLU A 1 323 ? 26.924 -3.054 -39.373 1.00 82.94 323 GLU A C 1
ATOM 2503 O O . GLU A 1 323 ? 28.078 -2.754 -39.029 1.00 82.94 323 GLU A O 1
ATOM 2508 N N . PRO A 1 324 ? 25.846 -2.647 -38.678 1.00 87.56 324 PRO A N 1
ATOM 2509 C CA . PRO A 1 324 ? 25.960 -1.976 -37.388 1.00 87.56 324 PRO A CA 1
ATOM 2510 C C . PRO A 1 324 ? 26.629 -2.909 -36.369 1.00 87.56 324 PRO A C 1
ATOM 2512 O O . PRO A 1 324 ? 26.635 -4.123 -36.532 1.00 87.56 324 PRO A O 1
ATOM 2515 N N . ALA A 1 325 ? 27.242 -2.356 -35.325 1.00 91.06 325 ALA A N 1
ATOM 2516 C CA . ALA A 1 325 ? 27.810 -3.162 -34.240 1.00 91.06 325 ALA A CA 1
ATOM 2517 C C . ALA A 1 325 ? 26.727 -3.711 -33.296 1.00 91.06 325 ALA A C 1
ATOM 2519 O O . ALA A 1 325 ? 26.934 -4.749 -32.672 1.00 91.06 325 ALA A O 1
ATOM 2520 N N . VAL A 1 326 ? 25.595 -3.007 -33.216 1.00 92.81 326 VAL A N 1
ATOM 2521 C CA . VAL A 1 326 ? 24.490 -3.273 -32.294 1.00 92.81 326 VAL A CA 1
ATOM 2522 C C . VAL A 1 326 ? 23.192 -3.447 -33.075 1.00 92.81 326 VAL A C 1
ATOM 2524 O O . VAL A 1 326 ? 22.908 -2.688 -34.005 1.00 92.81 326 VAL A O 1
ATOM 2527 N N . ASP A 1 327 ? 22.403 -4.433 -32.678 1.00 93.62 327 ASP A N 1
ATOM 2528 C CA . ASP A 1 327 ? 21.007 -4.591 -33.037 1.00 93.62 327 ASP A CA 1
ATOM 2529 C C . ASP A 1 327 ? 20.151 -3.627 -32.208 1.00 93.62 327 ASP A C 1
ATOM 2531 O O . ASP A 1 327 ? 19.913 -3.815 -31.015 1.00 93.62 327 ASP A O 1
ATOM 2535 N N . LEU A 1 328 ? 19.700 -2.555 -32.858 1.00 93.81 328 LEU A N 1
ATOM 2536 C CA . LEU A 1 328 ? 18.896 -1.512 -32.222 1.00 93.81 328 LEU A CA 1
ATOM 2537 C C . LEU A 1 328 ? 17.583 -2.036 -31.653 1.00 93.81 328 LEU A C 1
ATOM 2539 O O . LEU A 1 328 ? 17.097 -1.469 -30.680 1.00 93.81 328 LEU A O 1
ATOM 2543 N N . THR A 1 329 ? 16.997 -3.069 -32.259 1.00 93.75 329 THR A N 1
ATOM 2544 C CA . THR A 1 329 ? 15.719 -3.614 -31.798 1.00 93.75 329 THR A CA 1
ATOM 2545 C C . THR A 1 329 ? 15.918 -4.233 -30.419 1.00 93.75 329 THR A C 1
ATOM 2547 O O . THR A 1 329 ? 15.264 -3.819 -29.464 1.00 93.75 329 THR A O 1
ATOM 2550 N N . ILE A 1 330 ? 16.914 -5.115 -30.292 1.00 95.56 330 ILE A N 1
ATOM 2551 C CA . ILE A 1 330 ? 17.259 -5.785 -29.031 1.00 95.56 330 ILE A CA 1
ATOM 2552 C C . ILE A 1 330 ? 17.733 -4.765 -27.986 1.00 95.56 330 ILE A C 1
ATOM 2554 O O . ILE A 1 330 ? 17.219 -4.735 -26.868 1.00 95.56 330 ILE A O 1
ATOM 2558 N N . SER A 1 331 ? 18.639 -3.858 -28.367 1.00 96.44 331 SER A N 1
ATOM 2559 C CA . SER A 1 331 ? 19.147 -2.797 -27.482 1.00 96.44 331 SER A CA 1
ATOM 2560 C C . SER A 1 331 ? 18.026 -1.874 -26.972 1.00 96.44 331 SER A C 1
ATOM 2562 O O . SER A 1 331 ? 18.054 -1.404 -25.832 1.00 96.44 331 SER A O 1
ATOM 2564 N N . SER A 1 332 ? 16.994 -1.631 -27.791 1.00 96.06 332 SER A N 1
ATOM 2565 C CA . SER A 1 332 ? 15.840 -0.828 -27.380 1.00 96.06 332 SER A CA 1
ATOM 2566 C C . SER A 1 332 ? 14.964 -1.516 -26.333 1.00 96.06 332 SER A C 1
ATOM 2568 O O . SER A 1 332 ? 14.436 -0.815 -25.474 1.00 96.06 332 SER A O 1
ATOM 2570 N N . TYR A 1 333 ? 14.855 -2.852 -26.323 1.00 96.81 333 TYR A N 1
ATOM 2571 C CA . TYR A 1 333 ? 14.109 -3.574 -25.282 1.00 96.81 333 TYR A CA 1
ATOM 2572 C C . TYR A 1 333 ? 14.730 -3.380 -23.895 1.00 96.81 333 TYR A C 1
ATOM 2574 O O . TYR A 1 333 ? 14.010 -3.037 -22.955 1.00 96.81 333 TYR A O 1
ATOM 2582 N N . GLY A 1 334 ? 16.059 -3.514 -23.795 1.00 96.19 334 GLY A N 1
ATOM 2583 C CA . GLY A 1 334 ? 16.832 -3.225 -22.581 1.00 96.19 334 GLY A CA 1
ATOM 2584 C C . GLY A 1 334 ? 16.557 -1.826 -22.045 1.00 96.19 334 GLY A C 1
ATOM 2585 O O . GLY A 1 334 ? 16.140 -1.646 -20.901 1.00 96.19 334 GLY A O 1
ATOM 2586 N N . TYR A 1 335 ? 16.692 -0.831 -22.920 1.00 97.44 335 TYR A N 1
ATOM 2587 C CA . TYR A 1 335 ? 16.507 0.563 -22.540 1.00 97.44 335 TYR A CA 1
ATOM 2588 C C . TYR A 1 335 ? 15.052 0.912 -22.179 1.00 97.44 335 TYR A C 1
ATOM 2590 O O . TYR A 1 335 ? 14.807 1.687 -21.256 1.00 97.44 335 TYR A O 1
ATOM 2598 N N . ILE A 1 336 ? 14.062 0.324 -22.861 1.00 96.75 336 ILE A N 1
ATOM 2599 C CA . ILE A 1 336 ? 12.645 0.506 -22.509 1.00 96.75 336 ILE A CA 1
ATOM 2600 C C . ILE A 1 336 ? 12.357 -0.059 -21.116 1.00 96.75 336 ILE A C 1
ATOM 2602 O O . ILE A 1 336 ? 11.644 0.587 -20.348 1.00 96.75 336 ILE A O 1
ATOM 2606 N N . ALA A 1 337 ? 12.908 -1.226 -20.776 1.00 97.06 337 ALA A N 1
ATOM 2607 C CA . ALA A 1 337 ? 12.728 -1.818 -19.455 1.00 97.06 337 ALA A CA 1
ATOM 2608 C C . ALA A 1 337 ? 13.331 -0.932 -18.344 1.00 97.06 337 ALA A C 1
ATOM 2610 O O . ALA A 1 337 ? 12.667 -0.692 -17.334 1.00 97.06 337 ALA A O 1
ATOM 2611 N N . GLU A 1 338 ? 14.517 -0.347 -18.565 1.00 96.56 338 GLU A N 1
ATOM 2612 C CA . GLU A 1 338 ? 15.104 0.652 -17.651 1.00 96.56 338 GLU A CA 1
ATOM 2613 C C . GLU A 1 338 ? 14.198 1.880 -17.471 1.00 96.56 338 GLU A C 1
ATOM 2615 O O . GLU A 1 338 ? 13.965 2.318 -16.342 1.00 96.56 338 GLU A O 1
ATOM 2620 N N . ILE A 1 339 ? 13.637 2.411 -18.567 1.00 96.69 339 ILE A N 1
ATOM 2621 C CA . ILE A 1 339 ? 12.699 3.540 -18.496 1.00 96.69 339 ILE A CA 1
ATOM 2622 C C . ILE A 1 339 ? 11.463 3.163 -17.669 1.00 96.69 339 ILE A C 1
ATOM 2624 O O . ILE A 1 339 ? 11.001 3.969 -16.865 1.00 96.69 339 ILE A O 1
ATOM 2628 N N . TRP A 1 340 ? 10.914 1.959 -17.843 1.00 96.56 340 TRP A N 1
ATOM 2629 C CA . TRP A 1 340 ? 9.722 1.520 -17.109 1.00 96.56 340 TRP A CA 1
ATOM 2630 C C . TRP A 1 340 ? 9.976 1.427 -15.604 1.00 96.56 340 TRP A C 1
ATOM 2632 O O . TRP A 1 340 ? 9.142 1.897 -14.828 1.00 96.56 340 TRP A O 1
ATOM 2642 N N . LEU A 1 341 ? 11.134 0.900 -15.192 1.00 96.12 341 LEU A N 1
ATOM 2643 C CA . LEU A 1 341 ? 11.539 0.897 -13.783 1.00 96.12 341 LEU A CA 1
ATOM 2644 C C . LEU A 1 341 ? 11.684 2.315 -13.230 1.00 96.12 341 LEU A C 1
ATOM 2646 O O . LEU A 1 341 ? 11.164 2.607 -12.157 1.00 96.12 341 LEU A O 1
ATOM 2650 N N . ALA A 1 342 ? 12.337 3.211 -13.969 1.00 95.56 342 ALA A N 1
ATOM 2651 C CA . ALA A 1 342 ? 12.523 4.588 -13.523 1.00 95.56 342 ALA A CA 1
ATOM 2652 C C . ALA A 1 342 ? 11.197 5.365 -13.443 1.00 95.56 342 ALA A C 1
ATOM 2654 O O . ALA A 1 342 ? 11.005 6.189 -12.547 1.00 95.56 342 ALA A O 1
ATOM 2655 N N . ILE A 1 343 ? 10.247 5.083 -14.345 1.00 94.38 343 ILE A N 1
ATOM 2656 C CA . ILE A 1 343 ? 8.882 5.608 -14.240 1.00 94.38 343 ILE A CA 1
ATOM 2657 C C . ILE A 1 343 ? 8.216 5.066 -12.969 1.00 94.38 343 ILE A C 1
ATOM 2659 O O . ILE A 1 343 ? 7.670 5.865 -12.208 1.00 94.38 343 ILE A O 1
ATOM 2663 N N . ALA A 1 344 ? 8.273 3.758 -12.705 1.00 94.31 344 ALA A N 1
ATOM 2664 C CA . ALA A 1 344 ? 7.679 3.168 -11.502 1.00 94.31 344 ALA A CA 1
ATOM 2665 C C . ALA A 1 344 ? 8.256 3.765 -10.208 1.00 94.31 344 ALA A C 1
ATOM 2667 O O . ALA A 1 344 ? 7.489 4.159 -9.324 1.00 94.31 344 ALA A O 1
ATOM 2668 N N . ASP A 1 345 ? 9.579 3.921 -10.137 1.00 93.38 345 ASP A N 1
ATOM 2669 C CA . ASP A 1 345 ? 10.270 4.542 -9.002 1.00 93.38 345 ASP A CA 1
ATOM 2670 C C . ASP A 1 345 ? 9.830 6.002 -8.799 1.00 93.38 345 ASP A C 1
ATOM 2672 O O . ASP A 1 345 ? 9.502 6.412 -7.684 1.00 93.38 345 ASP A O 1
ATOM 2676 N N . SER A 1 346 ? 9.668 6.768 -9.887 1.00 91.25 346 SER A N 1
ATOM 2677 C CA . SER A 1 346 ? 9.175 8.154 -9.815 1.00 91.25 346 SER A CA 1
ATOM 2678 C C . SER A 1 346 ? 7.753 8.288 -9.245 1.00 91.25 346 SER A C 1
ATOM 2680 O O . SER A 1 346 ? 7.387 9.351 -8.734 1.00 91.25 346 SER A O 1
ATOM 2682 N N . PHE A 1 347 ? 6.952 7.218 -9.311 1.00 89.19 347 PHE A N 1
ATOM 2683 C CA . PHE A 1 347 ? 5.617 7.130 -8.713 1.00 89.19 347 PHE A CA 1
ATOM 2684 C C . PHE A 1 347 ? 5.610 6.463 -7.325 1.00 89.19 347 PHE A C 1
ATOM 2686 O O . PHE A 1 347 ? 4.528 6.251 -6.766 1.00 89.19 347 PHE A O 1
ATOM 2693 N N . GLU A 1 348 ? 6.783 6.160 -6.756 1.00 90.12 348 GLU A N 1
ATOM 2694 C CA . GLU A 1 348 ? 6.955 5.420 -5.497 1.00 90.12 348 GLU A CA 1
ATOM 2695 C C . GLU A 1 348 ? 6.245 4.050 -5.529 1.00 90.12 348 GLU A C 1
ATOM 2697 O O . GLU A 1 348 ? 5.627 3.629 -4.544 1.00 90.12 348 GLU A O 1
ATOM 2702 N N . VAL A 1 349 ? 6.265 3.376 -6.686 1.00 90.06 349 VAL A N 1
ATOM 2703 C CA . VAL A 1 349 ? 5.719 2.023 -6.835 1.00 90.06 349 VAL A CA 1
ATOM 2704 C C . VAL A 1 349 ? 6.810 1.015 -6.504 1.00 90.06 349 VAL A C 1
ATOM 2706 O O . VAL A 1 349 ? 7.787 0.880 -7.233 1.00 90.06 349 VAL A O 1
ATOM 2709 N N . GLU A 1 350 ? 6.623 0.288 -5.407 1.00 88.94 350 GLU A N 1
ATOM 2710 C CA . GLU A 1 350 ? 7.486 -0.835 -5.047 1.00 88.94 350 GLU A CA 1
ATOM 2711 C C . GLU A 1 350 ? 7.197 -2.016 -5.983 1.00 88.94 350 GLU A C 1
ATOM 2713 O O . GLU A 1 350 ? 6.075 -2.524 -6.023 1.00 88.94 350 GLU A O 1
ATOM 2718 N N . LEU A 1 351 ? 8.209 -2.419 -6.750 1.00 91.94 351 LEU A N 1
ATOM 2719 C CA . LEU A 1 351 ? 8.170 -3.569 -7.651 1.00 91.94 351 LEU A CA 1
ATOM 2720 C C . LEU A 1 351 ? 8.855 -4.777 -7.006 1.00 91.94 351 LEU A C 1
ATOM 2722 O O . LEU A 1 351 ? 9.747 -4.629 -6.170 1.00 91.94 351 LEU A O 1
ATOM 2726 N N . SER A 1 352 ? 8.460 -5.976 -7.418 1.00 89.31 352 SER A N 1
ATOM 2727 C CA . SER A 1 352 ? 9.022 -7.229 -6.930 1.00 89.31 352 SER A CA 1
ATOM 2728 C C . SER A 1 352 ? 10.466 -7.434 -7.387 1.00 89.31 352 SER A C 1
ATOM 2730 O O . SER A 1 352 ? 10.850 -7.078 -8.504 1.00 89.31 352 SER A O 1
ATOM 2732 N N . ASP A 1 353 ? 11.257 -8.121 -6.556 1.00 88.81 353 ASP A N 1
ATOM 2733 C CA . ASP A 1 353 ? 12.627 -8.521 -6.904 1.00 88.81 353 ASP A CA 1
ATOM 2734 C C . ASP A 1 353 ? 12.663 -9.352 -8.196 1.00 88.81 353 ASP A C 1
ATOM 2736 O O . ASP A 1 353 ? 13.611 -9.275 -8.974 1.00 88.81 353 ASP A O 1
ATOM 2740 N N . THR A 1 354 ? 11.617 -10.142 -8.459 1.00 89.38 354 THR A N 1
ATOM 2741 C CA . THR A 1 354 ? 11.481 -10.915 -9.699 1.00 89.38 354 THR A CA 1
ATOM 2742 C C . THR A 1 354 ? 11.459 -10.008 -10.924 1.00 89.38 354 THR A C 1
ATOM 2744 O O . THR A 1 354 ? 12.188 -10.277 -11.878 1.00 89.38 354 THR A O 1
ATOM 2747 N N . LEU A 1 355 ? 10.679 -8.929 -10.891 1.00 93.00 355 LEU A N 1
ATOM 2748 C CA . LEU A 1 355 ? 10.553 -7.994 -12.006 1.00 93.00 355 LEU A CA 1
ATOM 2749 C C . LEU A 1 355 ? 11.820 -7.146 -12.195 1.00 93.00 355 LEU A C 1
ATOM 2751 O O . LEU A 1 355 ? 12.243 -6.889 -13.327 1.00 93.00 355 LEU A O 1
ATOM 2755 N N . ILE A 1 356 ? 12.475 -6.770 -11.093 1.00 94.88 356 ILE A N 1
ATOM 2756 C CA . ILE A 1 356 ? 13.782 -6.097 -11.123 1.00 94.88 356 ILE A CA 1
ATOM 2757 C C . ILE A 1 356 ? 14.831 -7.013 -11.776 1.00 94.88 356 ILE A C 1
ATOM 2759 O O . ILE A 1 356 ? 15.518 -6.593 -12.706 1.00 94.88 356 ILE A O 1
ATOM 2763 N N . ASN A 1 357 ? 14.893 -8.288 -11.377 1.00 93.94 357 ASN A N 1
ATOM 2764 C CA . ASN A 1 357 ? 15.805 -9.270 -11.971 1.00 93.94 357 ASN A CA 1
ATOM 2765 C C . ASN A 1 357 ? 15.489 -9.540 -13.452 1.00 93.94 357 ASN A C 1
ATOM 2767 O O . ASN A 1 357 ? 16.402 -9.659 -14.266 1.00 93.94 357 ASN A O 1
ATOM 2771 N N . GLN A 1 358 ? 14.209 -9.621 -13.834 1.00 94.50 358 GLN A N 1
ATOM 2772 C CA . GLN A 1 358 ? 13.811 -9.731 -15.245 1.00 94.50 358 GLN A CA 1
ATOM 2773 C C . GLN A 1 358 ? 14.291 -8.523 -16.055 1.00 94.50 358 GLN A C 1
ATOM 2775 O O . GLN A 1 358 ? 14.771 -8.691 -17.176 1.00 94.50 358 GLN A O 1
ATOM 2780 N N . THR A 1 359 ? 14.211 -7.322 -15.480 1.00 95.31 359 THR A N 1
ATOM 2781 C CA . THR A 1 359 ? 14.725 -6.109 -16.124 1.00 95.31 359 THR A CA 1
ATOM 2782 C C . THR A 1 359 ? 16.233 -6.180 -16.311 1.00 95.31 359 THR A C 1
ATOM 2784 O O . THR A 1 359 ? 16.712 -5.867 -17.394 1.00 95.31 359 THR A O 1
ATOM 2787 N N . GLU A 1 360 ? 16.986 -6.648 -15.311 1.00 95.94 360 GLU A N 1
ATOM 2788 C CA . GLU A 1 360 ? 18.435 -6.844 -15.441 1.00 95.94 360 GLU A CA 1
ATOM 2789 C C . GLU A 1 360 ? 18.773 -7.851 -16.551 1.00 95.94 360 GLU A C 1
ATOM 2791 O O . GLU A 1 360 ? 19.700 -7.630 -17.330 1.00 95.94 360 GLU A O 1
ATOM 2796 N N . VAL A 1 361 ? 18.005 -8.936 -16.680 1.00 96.56 361 VAL A N 1
ATOM 2797 C CA . VAL A 1 361 ? 18.178 -9.900 -17.778 1.00 96.56 361 VAL A CA 1
ATOM 2798 C C . VAL A 1 361 ? 17.911 -9.245 -19.137 1.00 96.56 361 VAL A C 1
ATOM 2800 O O . VAL A 1 361 ? 18.685 -9.459 -20.067 1.00 96.56 361 VAL A O 1
ATOM 2803 N N . ILE A 1 362 ? 16.858 -8.429 -19.252 1.00 96.69 362 ILE A N 1
ATOM 2804 C CA . ILE A 1 362 ? 16.493 -7.734 -20.498 1.00 96.69 362 ILE A CA 1
ATOM 2805 C C . ILE A 1 362 ? 17.506 -6.631 -20.850 1.00 96.69 362 ILE A C 1
ATOM 2807 O O . ILE A 1 362 ? 17.875 -6.475 -22.013 1.00 96.69 362 ILE A O 1
ATOM 2811 N N . ALA A 1 363 ? 18.010 -5.902 -19.855 1.00 95.44 363 ALA A N 1
ATOM 2812 C CA . ALA A 1 363 ? 19.047 -4.885 -20.022 1.00 95.44 363 ALA A CA 1
ATOM 2813 C C . ALA A 1 363 ? 20.390 -5.482 -20.478 1.00 95.44 363 ALA A C 1
ATOM 2815 O O . ALA A 1 363 ? 21.166 -4.812 -21.153 1.00 95.44 363 ALA A O 1
ATOM 2816 N N . ASN A 1 364 ? 20.645 -6.754 -20.153 1.00 96.31 364 ASN A N 1
ATOM 2817 C CA . ASN A 1 364 ? 21.861 -7.483 -20.519 1.00 96.31 364 ASN A CA 1
ATOM 2818 C C . ASN A 1 364 ? 21.675 -8.446 -21.709 1.00 96.31 364 ASN A C 1
ATOM 2820 O O . ASN A 1 364 ? 22.493 -9.355 -21.895 1.00 96.31 364 ASN A O 1
ATOM 2824 N N . LEU A 1 365 ? 20.616 -8.286 -22.513 1.00 96.69 365 LEU A N 1
ATOM 2825 C CA . LEU A 1 365 ? 20.453 -9.066 -23.743 1.00 96.69 365 LEU A CA 1
ATOM 2826 C C . LEU A 1 365 ? 21.635 -8.837 -24.689 1.00 96.69 365 LEU A C 1
ATOM 2828 O O . LEU A 1 365 ? 22.217 -7.755 -24.755 1.00 96.69 365 LEU A O 1
ATOM 2832 N N . ASN A 1 366 ? 22.001 -9.879 -25.436 1.00 96.62 366 ASN A N 1
ATOM 2833 C CA . ASN A 1 366 ? 23.084 -9.776 -26.403 1.00 96.62 366 ASN A CA 1
ATOM 2834 C C . ASN A 1 366 ? 22.614 -8.989 -27.628 1.00 96.62 366 ASN A C 1
ATOM 2836 O O . ASN A 1 366 ? 22.095 -9.561 -28.584 1.00 96.62 366 ASN A O 1
ATOM 2840 N N . ASP A 1 367 ? 22.873 -7.689 -27.614 1.00 96.06 367 ASP A N 1
ATOM 2841 C CA . ASP A 1 367 ? 22.530 -6.773 -28.693 1.00 96.06 367 ASP A CA 1
ATOM 2842 C C . ASP A 1 367 ? 23.566 -6.757 -29.831 1.00 96.06 367 ASP A C 1
ATOM 2844 O O . ASP A 1 367 ? 23.538 -5.871 -30.674 1.00 96.06 367 ASP A O 1
ATOM 2848 N N . THR A 1 368 ? 24.482 -7.729 -29.917 1.00 96.06 368 THR A N 1
ATOM 2849 C CA . THR A 1 368 ? 25.459 -7.786 -31.018 1.00 96.06 368 THR A CA 1
ATOM 2850 C C . THR A 1 368 ? 24.766 -8.060 -32.355 1.00 96.06 368 THR A C 1
ATOM 2852 O O . THR A 1 368 ? 24.043 -9.046 -32.502 1.00 96.06 368 THR A O 1
ATOM 2855 N N . TRP A 1 369 ? 25.057 -7.253 -33.379 1.00 94.25 369 TRP A N 1
ATOM 2856 C CA . TRP A 1 369 ? 24.491 -7.459 -34.715 1.00 94.25 369 TRP A CA 1
ATOM 2857 C C . TRP A 1 369 ? 24.910 -8.793 -35.347 1.00 94.25 369 TRP A C 1
ATOM 2859 O O . TRP A 1 369 ? 26.093 -9.141 -35.405 1.00 94.25 369 TRP A O 1
ATOM 2869 N N . ILE A 1 370 ? 23.934 -9.503 -35.918 1.00 95.88 370 ILE A N 1
ATOM 2870 C CA . ILE A 1 370 ? 24.148 -10.754 -36.650 1.00 95.88 370 ILE A CA 1
ATOM 2871 C C . ILE A 1 370 ? 23.876 -10.526 -38.141 1.00 95.88 370 ILE A C 1
ATOM 2873 O O . ILE A 1 370 ? 22.745 -10.261 -38.550 1.00 95.88 370 ILE A O 1
ATOM 2877 N N . SER A 1 371 ? 24.901 -10.692 -38.983 1.00 95.06 371 SER A N 1
ATOM 2878 C CA . SER A 1 371 ? 24.795 -10.470 -40.436 1.00 95.06 371 SER A CA 1
ATOM 2879 C C . SER A 1 371 ? 23.882 -11.490 -41.138 1.00 95.06 371 SER A C 1
ATOM 2881 O O . SER A 1 371 ? 23.370 -11.217 -42.222 1.00 95.06 371 SER A O 1
ATOM 2883 N N . ASN A 1 372 ? 23.655 -12.668 -40.537 1.00 96.50 372 ASN A N 1
ATOM 2884 C CA . ASN A 1 372 ? 22.690 -13.650 -41.039 1.00 96.50 372 ASN A CA 1
ATOM 2885 C C . ASN A 1 372 ? 21.254 -13.246 -40.643 1.00 96.50 372 ASN A C 1
ATOM 2887 O O . ASN A 1 372 ? 20.905 -13.365 -39.466 1.00 96.50 372 ASN A O 1
ATOM 2891 N N . PRO A 1 373 ? 20.390 -12.857 -41.601 1.00 94.69 373 PRO A N 1
ATOM 2892 C CA . PRO A 1 373 ? 19.058 -12.341 -41.297 1.00 94.69 373 PRO A CA 1
ATOM 2893 C C . PRO A 1 373 ? 18.131 -13.389 -40.672 1.00 94.69 373 PRO A C 1
ATOM 2895 O O . PRO A 1 373 ? 17.271 -13.032 -39.879 1.00 94.69 373 PRO A O 1
ATOM 2898 N N . VAL A 1 374 ? 18.298 -14.678 -40.989 1.00 96.69 374 VAL A N 1
ATOM 2899 C CA . VAL A 1 374 ? 17.453 -15.744 -40.423 1.00 96.69 374 VAL A CA 1
ATOM 2900 C C . VAL A 1 374 ? 17.771 -15.942 -38.945 1.00 96.69 374 VAL A C 1
ATOM 2902 O O . VAL A 1 374 ? 16.864 -16.043 -38.126 1.00 96.69 374 VAL A O 1
ATOM 2905 N N . THR A 1 375 ? 19.060 -15.971 -38.598 1.00 96.56 375 THR A N 1
ATOM 2906 C CA . THR A 1 375 ? 19.498 -16.084 -37.202 1.00 96.56 375 THR A CA 1
ATOM 2907 C C . THR A 1 375 ? 19.141 -14.834 -36.407 1.00 96.56 375 THR A C 1
ATOM 2909 O O . THR A 1 375 ? 18.687 -14.965 -35.277 1.00 96.56 375 THR A O 1
ATOM 2912 N N . ARG A 1 376 ? 19.294 -13.645 -37.004 1.00 95.00 376 ARG A N 1
ATOM 2913 C CA . ARG A 1 376 ? 18.940 -12.380 -36.358 1.00 95.00 376 ARG A CA 1
ATOM 2914 C C . ARG A 1 3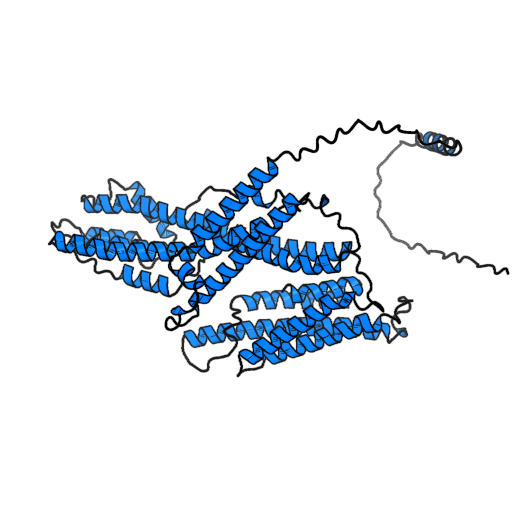76 ? 17.448 -12.304 -36.040 1.00 95.00 376 ARG A C 1
ATOM 2916 O O . ARG A 1 376 ? 17.103 -12.126 -34.886 1.00 95.00 376 ARG A O 1
ATOM 2923 N N . VAL A 1 377 ? 16.573 -12.565 -37.015 1.00 95.75 377 VAL A N 1
ATOM 2924 C CA . VAL A 1 377 ? 15.113 -12.559 -36.795 1.00 95.75 377 VAL A CA 1
ATOM 2925 C C . VAL A 1 377 ? 14.691 -13.600 -35.752 1.00 95.75 377 VAL A C 1
ATOM 2927 O O . VAL A 1 377 ? 13.792 -13.343 -34.960 1.00 95.75 377 VAL A O 1
ATOM 2930 N N . ALA A 1 378 ? 15.332 -14.772 -35.719 1.00 96.31 378 ALA A N 1
ATOM 2931 C CA . ALA A 1 378 ? 15.046 -15.777 -34.694 1.00 96.31 378 ALA A CA 1
ATOM 2932 C C . ALA A 1 378 ? 15.465 -15.321 -33.283 1.00 96.31 378 ALA A C 1
ATOM 2934 O O . ALA A 1 378 ? 14.765 -15.635 -32.323 1.00 96.31 378 ALA A O 1
ATOM 2935 N N . LEU A 1 379 ? 16.580 -14.590 -33.161 1.00 95.81 379 LEU A N 1
ATOM 2936 C CA . LEU A 1 379 ? 17.023 -13.991 -31.900 1.00 95.81 379 LEU A CA 1
ATOM 2937 C C . LEU A 1 379 ? 16.090 -12.847 -31.478 1.00 95.81 379 LEU A C 1
ATOM 2939 O O . LEU A 1 379 ? 15.575 -12.882 -30.368 1.00 95.81 379 LEU A O 1
ATOM 2943 N N . GLU A 1 380 ? 15.784 -11.920 -32.393 1.00 95.31 380 GLU A N 1
ATOM 2944 C CA . GLU A 1 380 ? 14.827 -10.824 -32.178 1.00 95.31 380 GLU A CA 1
ATOM 2945 C C . GLU A 1 380 ? 13.474 -11.361 -31.667 1.00 95.31 380 GLU A C 1
ATOM 2947 O O . GLU A 1 380 ? 12.925 -10.827 -30.712 1.00 95.31 380 GLU A O 1
ATOM 2952 N N . GLN A 1 381 ? 12.954 -12.455 -32.242 1.00 96.25 381 GLN A N 1
ATOM 2953 C CA . GLN A 1 381 ? 11.699 -13.085 -31.798 1.00 96.25 381 GLN A CA 1
ATOM 2954 C C . GLN A 1 381 ? 11.787 -13.733 -30.410 1.00 96.25 381 GLN A C 1
ATOM 2956 O O . GLN A 1 381 ? 10.805 -13.723 -29.664 1.00 96.25 381 GLN A O 1
ATOM 2961 N N . ALA A 1 382 ? 12.926 -14.340 -30.070 1.00 95.69 382 ALA A N 1
ATOM 2962 C CA . ALA A 1 382 ? 13.130 -14.922 -28.748 1.00 95.69 382 ALA A CA 1
ATOM 2963 C C . ALA A 1 382 ? 13.181 -13.820 -27.678 1.00 95.69 382 ALA A C 1
ATOM 2965 O O . ALA A 1 382 ? 12.484 -13.916 -26.666 1.00 95.69 382 ALA A O 1
ATOM 2966 N N . ASP A 1 383 ? 13.919 -12.749 -27.950 1.00 96.38 383 ASP A N 1
ATOM 2967 C CA . ASP A 1 383 ? 14.078 -11.612 -27.045 1.00 96.38 383 ASP A CA 1
ATOM 2968 C C . ASP A 1 383 ? 12.776 -10.799 -26.915 1.00 96.38 383 ASP A C 1
ATOM 2970 O O . ASP A 1 383 ? 12.401 -10.415 -25.806 1.00 96.38 383 ASP A O 1
ATOM 2974 N N . ASP A 1 384 ? 12.013 -10.636 -28.004 1.00 95.94 384 ASP A N 1
ATOM 2975 C CA . ASP A 1 384 ? 10.674 -10.027 -27.984 1.00 95.94 384 ASP A CA 1
ATOM 2976 C C . ASP A 1 384 ? 9.724 -10.794 -27.054 1.00 95.94 384 ASP A C 1
ATOM 2978 O O . ASP A 1 384 ? 8.988 -10.196 -26.272 1.00 95.94 384 ASP A O 1
ATOM 2982 N N . SER A 1 385 ? 9.786 -12.131 -27.050 1.00 94.38 385 SER A N 1
ATOM 2983 C CA . SER A 1 385 ? 8.964 -12.940 -26.142 1.00 94.38 385 SER A CA 1
ATOM 2984 C C . SER A 1 385 ? 9.320 -12.733 -24.663 1.00 94.38 385 SER A C 1
ATOM 2986 O O . SER A 1 385 ? 8.424 -12.717 -23.814 1.00 94.38 385 SER A O 1
ATOM 2988 N N . MET A 1 386 ? 10.603 -12.511 -24.348 1.00 95.12 386 MET A N 1
ATOM 2989 C CA . MET A 1 386 ? 11.052 -12.176 -22.992 1.00 95.12 386 MET A CA 1
ATOM 2990 C C . MET A 1 386 ? 10.596 -10.773 -22.590 1.00 95.12 386 MET A C 1
ATOM 2992 O O . MET A 1 386 ? 10.066 -10.592 -21.492 1.00 95.12 386 MET A O 1
ATOM 2996 N N . TYR A 1 387 ? 10.734 -9.802 -23.495 1.00 95.62 387 TYR A N 1
ATOM 2997 C CA . TYR A 1 387 ? 10.249 -8.439 -23.294 1.00 95.62 387 TYR A CA 1
ATOM 2998 C C . TYR A 1 387 ? 8.729 -8.393 -23.070 1.00 95.62 387 TYR A C 1
ATOM 3000 O O . TYR A 1 387 ? 8.265 -7.728 -22.146 1.00 95.62 387 TYR A O 1
ATOM 3008 N N . LEU A 1 388 ? 7.944 -9.143 -23.850 1.00 94.56 388 LEU A N 1
ATOM 3009 C CA . LEU A 1 388 ? 6.491 -9.239 -23.675 1.00 94.56 388 LEU A CA 1
ATOM 3010 C C . LEU A 1 388 ? 6.102 -9.887 -22.341 1.00 94.56 388 LEU A C 1
ATOM 3012 O O . LEU A 1 388 ? 5.126 -9.455 -21.726 1.00 94.56 388 LEU A O 1
ATOM 3016 N N . SER A 1 389 ? 6.861 -10.887 -21.875 1.00 92.75 389 SER A N 1
ATOM 3017 C CA . SER A 1 389 ? 6.664 -11.472 -20.541 1.00 92.75 389 SER A CA 1
ATOM 3018 C C . SER A 1 389 ? 6.887 -10.426 -19.452 1.00 92.75 389 SER A C 1
ATOM 3020 O O . SER A 1 389 ? 6.003 -10.224 -18.626 1.00 92.75 389 SER A O 1
ATOM 3022 N N . PHE A 1 390 ? 8.010 -9.704 -19.502 1.00 95.38 390 PHE A N 1
ATOM 3023 C CA . PHE A 1 390 ? 8.286 -8.595 -18.585 1.00 95.38 390 PHE A CA 1
ATOM 3024 C C . PHE A 1 390 ? 7.188 -7.532 -18.635 1.00 95.38 390 PHE A C 1
ATOM 3026 O O . PHE A 1 390 ? 6.698 -7.104 -17.596 1.00 95.38 390 PHE A O 1
ATOM 3033 N N . ALA A 1 391 ? 6.753 -7.128 -19.829 1.00 94.50 391 ALA A N 1
ATOM 3034 C CA . ALA A 1 391 ? 5.733 -6.100 -19.977 1.00 94.50 391 ALA A CA 1
ATOM 3035 C C . ALA A 1 391 ? 4.388 -6.523 -19.362 1.00 94.50 391 ALA A C 1
ATOM 3037 O O . ALA A 1 391 ? 3.684 -5.700 -18.763 1.00 94.50 391 ALA A O 1
ATOM 3038 N N . ASN A 1 392 ? 4.037 -7.804 -19.495 1.00 89.69 392 ASN A N 1
ATOM 3039 C CA . ASN A 1 392 ? 2.857 -8.386 -18.872 1.00 89.69 392 ASN A CA 1
ATOM 3040 C C . ASN A 1 392 ? 2.996 -8.444 -17.344 1.00 89.69 392 ASN A C 1
ATOM 3042 O O . ASN A 1 392 ? 2.099 -7.973 -16.646 1.00 89.69 392 ASN A O 1
ATOM 3046 N N . ASP A 1 393 ? 4.117 -8.952 -16.835 1.00 89.75 393 ASP A N 1
ATOM 3047 C CA . ASP A 1 393 ? 4.375 -9.084 -15.397 1.00 89.75 393 ASP A CA 1
ATOM 3048 C C . ASP A 1 393 ? 4.408 -7.708 -14.718 1.00 89.75 393 ASP A C 1
ATOM 3050 O O . ASP A 1 393 ? 3.718 -7.492 -13.718 1.00 89.75 393 ASP A O 1
ATOM 3054 N N . PHE A 1 394 ? 5.086 -6.739 -15.344 1.00 92.88 394 PHE A N 1
ATOM 3055 C CA . PHE A 1 394 ? 5.085 -5.335 -14.941 1.00 92.88 394 PHE A CA 1
ATOM 3056 C C . PHE A 1 394 ? 3.657 -4.806 -14.855 1.00 92.88 394 PHE A C 1
ATOM 3058 O O . PHE A 1 394 ? 3.248 -4.318 -13.806 1.00 92.88 394 PHE A O 1
ATOM 3065 N N . SER A 1 395 ? 2.873 -4.955 -15.930 1.00 88.88 395 SER A N 1
ATOM 3066 C CA . SER A 1 395 ? 1.486 -4.474 -16.003 1.00 88.88 395 SER A CA 1
ATOM 3067 C C . SER A 1 395 ? 0.586 -5.095 -14.937 1.00 88.88 395 SER A C 1
ATOM 3069 O O . SER A 1 395 ? -0.270 -4.403 -14.380 1.00 88.88 395 SER A O 1
ATOM 3071 N N . VAL A 1 396 ? 0.760 -6.388 -14.656 1.00 85.50 396 VAL A N 1
ATOM 3072 C CA . VAL A 1 396 ? 0.012 -7.096 -13.616 1.00 85.50 396 VAL A CA 1
ATOM 3073 C C . VAL A 1 396 ? 0.366 -6.533 -12.248 1.00 85.50 396 VAL A C 1
ATOM 3075 O O . VAL A 1 396 ? -0.553 -6.190 -11.504 1.00 85.50 396 VAL A O 1
ATOM 3078 N N . GLU A 1 397 ? 1.654 -6.392 -11.932 1.00 88.00 397 GLU A N 1
ATOM 3079 C CA . GLU A 1 397 ? 2.143 -5.913 -10.637 1.00 88.00 397 GLU A CA 1
ATOM 3080 C C . GLU A 1 397 ? 1.635 -4.499 -10.315 1.00 88.00 397 GLU A C 1
ATOM 3082 O O . GLU A 1 397 ? 1.018 -4.273 -9.268 1.00 88.00 397 GLU A O 1
ATOM 3087 N N . ILE A 1 398 ? 1.748 -3.574 -11.267 1.00 88.25 398 ILE A N 1
ATOM 3088 C CA . ILE A 1 398 ? 1.280 -2.192 -11.090 1.00 88.25 398 ILE A CA 1
ATOM 3089 C C . ILE A 1 398 ? -0.255 -2.086 -11.004 1.00 88.25 398 ILE A C 1
ATOM 3091 O O . ILE A 1 398 ? -0.789 -1.132 -10.432 1.00 88.25 398 ILE A O 1
ATOM 3095 N N . ALA A 1 399 ? -0.986 -3.058 -11.565 1.00 84.12 399 ALA A N 1
ATOM 3096 C CA . ALA A 1 399 ? -2.447 -3.088 -11.562 1.00 84.12 399 ALA A CA 1
ATOM 3097 C C . ALA A 1 399 ? -3.036 -3.736 -10.300 1.00 84.12 399 ALA A C 1
ATOM 3099 O O . ALA A 1 399 ? -4.231 -3.565 -10.040 1.00 84.12 399 ALA A O 1
ATOM 3100 N N . GLN A 1 400 ? -2.244 -4.453 -9.490 1.00 80.69 400 GLN A N 1
ATOM 3101 C CA . GLN A 1 400 ? -2.779 -5.243 -8.372 1.00 80.69 400 GLN A CA 1
ATOM 3102 C C . GLN A 1 400 ? -3.581 -4.397 -7.378 1.00 80.69 400 GLN A C 1
ATOM 3104 O O . GLN A 1 400 ? -4.654 -4.806 -6.939 1.00 80.69 400 GLN A O 1
ATOM 3109 N N . GLY A 1 401 ? -3.127 -3.184 -7.054 1.00 75.12 401 GLY A N 1
ATOM 3110 C CA . GLY A 1 401 ? -3.865 -2.329 -6.119 1.00 75.12 401 GLY A CA 1
ATOM 3111 C C . GLY A 1 401 ? -5.211 -1.834 -6.667 1.00 75.12 401 GLY A C 1
ATOM 3112 O O . GLY A 1 401 ? -6.140 -1.603 -5.891 1.00 75.12 401 GLY A O 1
ATOM 3113 N N . VAL A 1 402 ? -5.377 -1.756 -7.995 1.00 78.56 402 VAL A N 1
ATOM 3114 C CA . VAL A 1 402 ? -6.647 -1.370 -8.647 1.00 78.56 402 VAL A CA 1
ATOM 3115 C C . VAL A 1 402 ? -7.758 -2.374 -8.337 1.00 78.56 402 VAL A C 1
ATOM 3117 O O . VAL A 1 402 ? -8.930 -2.007 -8.255 1.00 78.56 402 VAL A O 1
ATOM 3120 N N . LEU A 1 403 ? -7.406 -3.635 -8.082 1.00 74.62 403 LEU A N 1
ATOM 3121 C CA . LEU A 1 403 ? -8.364 -4.686 -7.738 1.00 74.62 403 LEU A CA 1
ATOM 3122 C C . LEU A 1 403 ? -9.144 -4.380 -6.455 1.00 74.62 403 LEU A C 1
ATOM 3124 O O . LEU A 1 403 ? -10.294 -4.800 -6.337 1.00 74.62 403 LEU A O 1
ATOM 3128 N N . PHE A 1 404 ? -8.563 -3.626 -5.517 1.00 73.94 404 PHE A N 1
ATOM 3129 C CA . PHE A 1 404 ? -9.230 -3.246 -4.267 1.00 73.94 404 PHE A CA 1
ATOM 3130 C C . PHE A 1 404 ? -10.201 -2.072 -4.434 1.00 73.94 404 PHE A C 1
ATOM 3132 O O . PHE A 1 404 ? -11.098 -1.897 -3.606 1.00 73.94 404 PHE A O 1
ATOM 3139 N N . PHE A 1 405 ? -10.074 -1.299 -5.518 1.00 75.75 405 PHE A N 1
ATOM 3140 C CA . PHE A 1 405 ? -10.925 -0.140 -5.782 1.00 75.75 405 PHE A CA 1
ATOM 3141 C C . PHE A 1 405 ? -12.393 -0.541 -5.958 1.00 75.75 405 PHE A C 1
ATOM 3143 O O . PHE A 1 405 ? -13.284 0.018 -5.315 1.00 75.75 405 PHE A O 1
ATOM 3150 N N . PHE A 1 406 ? -12.656 -1.531 -6.810 1.00 69.81 406 PHE A N 1
ATOM 3151 C CA . PHE A 1 406 ? -14.020 -1.887 -7.193 1.00 69.81 406 PHE A CA 1
ATOM 3152 C C . PHE A 1 406 ? -14.843 -2.518 -6.052 1.00 69.81 406 PHE A C 1
ATOM 3154 O O . PHE A 1 406 ? -15.994 -2.103 -5.866 1.00 69.81 406 PHE A O 1
ATOM 3161 N N . PRO A 1 407 ? -14.301 -3.451 -5.236 1.00 69.12 407 PRO A N 1
ATOM 3162 C CA . PRO A 1 407 ? -14.999 -3.987 -4.065 1.00 69.12 407 PRO A CA 1
ATOM 3163 C C . PRO A 1 407 ? -15.363 -2.905 -3.068 1.00 69.12 407 PRO A C 1
ATOM 3165 O O . PRO A 1 407 ? -16.491 -2.855 -2.580 1.00 69.12 407 PRO A O 1
ATOM 3168 N N . ALA A 1 408 ? -14.424 -2.002 -2.813 1.00 72.88 408 ALA A N 1
ATOM 3169 C CA . ALA A 1 408 ? -14.601 -0.941 -1.847 1.00 72.88 408 ALA A CA 1
ATOM 3170 C C . ALA A 1 408 ? -15.620 0.113 -2.310 1.00 72.88 408 ALA A C 1
ATOM 3172 O O . ALA A 1 408 ? -16.456 0.551 -1.519 1.00 72.88 408 ALA A O 1
ATOM 3173 N N . ALA A 1 409 ? -15.613 0.472 -3.599 1.00 70.19 409 ALA A N 1
ATOM 3174 C CA . ALA A 1 409 ? -16.559 1.431 -4.174 1.00 70.19 409 ALA A CA 1
ATOM 3175 C C . ALA A 1 409 ? -18.012 0.939 -4.090 1.00 70.19 409 ALA A C 1
ATOM 3177 O O . ALA A 1 409 ? -18.934 1.725 -3.866 1.00 70.19 409 ALA A O 1
ATOM 3178 N N . VAL A 1 410 ? -18.216 -0.370 -4.226 1.00 69.94 410 VAL A N 1
ATOM 3179 C CA . VAL A 1 410 ? -19.527 -1.003 -4.082 1.00 69.94 410 VAL A CA 1
ATOM 3180 C C . VAL A 1 410 ? -20.078 -0.882 -2.660 1.00 69.94 410 VAL A C 1
ATOM 3182 O O . VAL A 1 410 ? -21.260 -0.588 -2.483 1.00 69.94 410 VAL A O 1
ATOM 3185 N N . LEU A 1 411 ? -19.230 -1.068 -1.646 1.00 66.50 411 LEU A N 1
ATOM 3186 C CA . LEU A 1 411 ? -19.639 -1.054 -0.235 1.00 66.50 411 LEU A CA 1
ATOM 3187 C C . LEU A 1 411 ? -20.124 0.319 0.231 1.00 66.50 411 LEU A C 1
ATOM 3189 O O . LEU A 1 411 ? -20.860 0.419 1.210 1.00 66.50 411 LEU A O 1
ATOM 3193 N N . LEU A 1 412 ? -19.727 1.366 -0.488 1.00 65.94 412 LEU A N 1
ATOM 3194 C CA . LEU A 1 412 ? -20.016 2.758 -0.169 1.00 65.94 412 LEU A CA 1
ATOM 3195 C C . LEU A 1 412 ? -21.245 3.304 -0.904 1.00 65.94 412 LEU A C 1
ATOM 3197 O O . LEU A 1 412 ? -21.557 4.491 -0.786 1.00 65.94 412 LEU A O 1
ATOM 3201 N N . ARG A 1 413 ? -21.967 2.461 -1.653 1.00 67.31 413 ARG A N 1
ATOM 3202 C CA . ARG A 1 413 ? -23.223 2.866 -2.289 1.00 67.31 413 ARG A CA 1
ATOM 3203 C C . ARG A 1 413 ? -24.340 3.087 -1.269 1.00 67.31 413 ARG A C 1
ATOM 3205 O O . ARG A 1 413 ? -24.363 2.505 -0.188 1.00 67.31 413 ARG A O 1
ATOM 3212 N N . THR A 1 414 ? -25.279 3.954 -1.649 1.00 62.53 414 THR A N 1
ATOM 3213 C CA . THR A 1 414 ? -26.458 4.330 -0.857 1.00 62.53 414 THR A CA 1
ATOM 3214 C C . THR A 1 414 ? -27.201 3.123 -0.303 1.00 62.53 414 THR A C 1
ATOM 3216 O O . THR A 1 414 ? -27.353 2.114 -0.993 1.00 62.53 414 THR A O 1
ATOM 3219 N N . GLN A 1 415 ? -27.742 3.272 0.909 1.00 64.69 415 GLN A N 1
ATOM 3220 C CA . GLN A 1 415 ? -28.550 2.241 1.549 1.00 64.69 415 GLN A CA 1
ATOM 3221 C C . GLN A 1 415 ? -29.694 1.782 0.622 1.00 64.69 415 GLN A C 1
ATOM 3223 O O . GLN A 1 415 ? -30.437 2.625 0.108 1.00 64.69 415 GLN A O 1
ATOM 3228 N N . PRO A 1 416 ? -29.862 0.465 0.419 1.00 72.38 416 PRO A N 1
ATOM 3229 C CA . PRO A 1 416 ? -30.915 -0.067 -0.432 1.00 72.38 416 PRO A CA 1
ATOM 3230 C C . PRO A 1 416 ? -32.316 0.263 0.107 1.00 72.38 416 PRO A C 1
ATOM 3232 O O . PRO A 1 416 ? -32.629 0.006 1.272 1.00 72.38 416 PRO A O 1
ATOM 3235 N N . GLN A 1 417 ? -33.183 0.799 -0.757 1.00 74.44 417 GLN A N 1
ATOM 3236 C CA . GLN A 1 417 ? -34.596 1.043 -0.461 1.00 74.44 417 GLN A CA 1
ATOM 3237 C C . GLN A 1 417 ? -35.450 -0.047 -1.119 1.00 74.44 417 GLN A C 1
ATOM 3239 O O . GLN A 1 417 ? -35.799 0.029 -2.291 1.00 74.44 417 GLN A O 1
ATOM 3244 N N . GLY A 1 418 ? -35.773 -1.094 -0.359 1.00 78.88 418 GLY A N 1
ATOM 3245 C CA . GLY A 1 418 ? -36.616 -2.204 -0.817 1.00 78.88 418 GLY A CA 1
ATOM 3246 C C . GLY A 1 418 ? -35.875 -3.534 -0.947 1.00 78.88 418 GLY A C 1
ATOM 3247 O O . GLY A 1 418 ? -34.648 -3.594 -1.009 1.00 78.88 418 GLY A O 1
ATOM 3248 N N . VAL A 1 419 ? -36.640 -4.629 -0.959 1.00 77.31 419 VAL A N 1
ATOM 3249 C CA . VAL A 1 419 ? -36.115 -6.004 -0.862 1.00 77.31 419 VAL A CA 1
ATOM 3250 C C . VAL A 1 419 ? -35.150 -6.333 -2.007 1.00 77.31 419 VAL A C 1
ATOM 3252 O O . VAL A 1 419 ? -34.091 -6.904 -1.767 1.00 77.31 419 VAL A O 1
ATOM 3255 N N . TRP A 1 420 ? -35.460 -5.917 -3.237 1.00 75.75 420 TRP A N 1
ATOM 3256 C CA . TRP A 1 420 ? -34.602 -6.172 -4.401 1.00 75.75 420 TRP A CA 1
ATOM 3257 C C . TRP A 1 420 ? -33.267 -5.433 -4.336 1.00 75.75 420 TRP A C 1
ATOM 3259 O O . TRP A 1 420 ? -32.235 -6.007 -4.676 1.00 75.75 420 TRP A O 1
ATOM 3269 N N . MET A 1 421 ? -33.266 -4.197 -3.831 1.00 71.06 421 MET A N 1
ATOM 3270 C CA . MET A 1 421 ? -32.024 -3.458 -3.616 1.00 71.06 421 MET A CA 1
ATOM 3271 C C . MET A 1 421 ? -31.188 -4.100 -2.502 1.00 71.06 421 MET A C 1
ATOM 3273 O O . MET A 1 421 ? -29.968 -4.107 -2.606 1.00 71.06 421 MET A O 1
ATOM 3277 N N . TRP A 1 422 ? -31.808 -4.685 -1.469 1.00 76.50 422 TRP A N 1
ATOM 3278 C CA . TRP A 1 422 ? -31.087 -5.442 -0.435 1.00 76.50 422 TRP A CA 1
ATOM 3279 C C . TRP A 1 422 ? -30.441 -6.714 -0.985 1.00 76.50 422 TRP A C 1
ATOM 3281 O O . TRP A 1 422 ? -29.291 -6.996 -0.658 1.00 76.50 422 TRP A O 1
ATOM 3291 N N . VAL A 1 423 ? -31.149 -7.461 -1.840 1.00 77.19 423 VAL A N 1
ATOM 3292 C CA . VAL A 1 423 ? -30.591 -8.643 -2.521 1.00 77.19 423 VAL A CA 1
ATOM 3293 C C . VAL A 1 423 ? -29.401 -8.244 -3.389 1.00 77.19 423 VAL A C 1
ATOM 3295 O O . VAL A 1 423 ? -28.349 -8.876 -3.319 1.00 77.19 423 VAL A O 1
ATOM 3298 N N . LEU A 1 424 ? -29.545 -7.169 -4.166 1.00 71.50 424 LEU A N 1
ATOM 3299 C CA . LEU A 1 424 ? -28.472 -6.648 -5.004 1.00 71.50 424 LEU A CA 1
ATOM 3300 C C . LEU A 1 424 ? -27.283 -6.169 -4.162 1.00 71.50 424 LEU A C 1
ATOM 3302 O O . LEU A 1 424 ? -26.154 -6.550 -4.442 1.00 71.50 424 LEU A O 1
ATOM 3306 N N . TRP A 1 425 ? -27.527 -5.403 -3.098 1.00 77.69 425 TRP A N 1
ATOM 3307 C CA . TRP A 1 425 ? -26.485 -4.950 -2.179 1.00 77.69 425 TRP A CA 1
ATOM 3308 C C . TRP A 1 425 ? -25.751 -6.129 -1.533 1.00 77.69 425 TRP A C 1
ATOM 3310 O O . TRP A 1 425 ? -24.529 -6.114 -1.449 1.00 77.69 425 TRP A O 1
ATOM 3320 N N . PHE A 1 426 ? -26.460 -7.193 -1.142 1.00 77.00 426 PHE A N 1
ATOM 3321 C CA . PHE A 1 426 ? -25.841 -8.399 -0.588 1.00 77.00 426 PHE A CA 1
ATOM 3322 C C . PHE A 1 426 ? -25.018 -9.171 -1.631 1.00 77.00 426 PHE A C 1
ATOM 3324 O O . PHE A 1 426 ? -23.924 -9.647 -1.326 1.00 77.00 426 PHE A O 1
ATOM 3331 N N . LEU A 1 427 ? -25.497 -9.276 -2.875 1.00 76.88 427 LEU A N 1
ATOM 3332 C CA . LEU A 1 427 ? -24.729 -9.844 -3.991 1.00 76.88 427 LEU A CA 1
ATOM 3333 C C . LEU A 1 427 ? -23.454 -9.038 -4.254 1.00 76.88 427 LEU A C 1
ATOM 3335 O O . LEU A 1 427 ? -22.378 -9.605 -4.412 1.00 76.88 427 LEU A O 1
ATOM 3339 N N . GLN A 1 428 ? -23.564 -7.715 -4.239 1.00 70.75 428 GLN A N 1
ATOM 3340 C CA . GLN A 1 428 ? -22.445 -6.806 -4.431 1.00 70.75 428 GLN A CA 1
ATOM 3341 C C . GLN A 1 428 ? -21.439 -6.871 -3.260 1.00 70.75 428 GLN A C 1
ATOM 3343 O O . GLN A 1 428 ? -20.236 -6.972 -3.492 1.00 70.75 428 GLN A O 1
ATOM 3348 N N . LEU A 1 429 ? -21.917 -6.902 -2.011 1.00 74.62 429 LEU A N 1
ATOM 3349 C CA . LEU A 1 429 ? -21.114 -7.108 -0.798 1.00 74.62 429 LEU A CA 1
ATOM 3350 C C . LEU A 1 429 ? -20.387 -8.455 -0.833 1.00 74.62 429 LEU A C 1
ATOM 3352 O O . LEU A 1 429 ? -19.186 -8.509 -0.593 1.00 74.62 429 LEU A O 1
ATOM 3356 N N . SER A 1 430 ? -21.100 -9.544 -1.127 1.00 75.06 430 SER A N 1
ATOM 3357 C CA . SER A 1 430 ? -20.515 -10.889 -1.171 1.00 75.06 430 SER A CA 1
ATOM 3358 C C . SER A 1 430 ? -19.480 -11.017 -2.286 1.00 75.06 430 SER A C 1
ATOM 3360 O O . SER A 1 430 ? -18.386 -11.514 -2.028 1.00 75.06 430 SER A O 1
ATOM 3362 N N . ALA A 1 431 ? -19.764 -10.492 -3.479 1.00 73.56 431 ALA A N 1
ATOM 3363 C CA . ALA A 1 431 ? -18.790 -10.390 -4.560 1.00 73.56 431 ALA A CA 1
ATOM 3364 C C . ALA A 1 431 ? -17.560 -9.573 -4.140 1.00 73.56 431 ALA A C 1
ATOM 3366 O O . ALA A 1 431 ? -16.435 -10.026 -4.328 1.00 73.56 431 ALA A O 1
ATOM 3367 N N . GLY A 1 432 ? -17.761 -8.413 -3.508 1.00 70.44 432 GLY A N 1
ATOM 3368 C CA . GLY A 1 432 ? -16.673 -7.581 -3.003 1.00 70.44 432 GLY A CA 1
ATOM 3369 C C . GLY A 1 432 ? -15.811 -8.300 -1.961 1.00 70.44 432 GLY A C 1
ATOM 3370 O O . GLY A 1 432 ? -14.590 -8.282 -2.065 1.00 70.44 432 GLY A O 1
ATOM 3371 N N . ILE A 1 433 ? -16.426 -9.002 -1.004 1.00 72.00 433 ILE A N 1
ATOM 3372 C CA . ILE A 1 433 ? -15.713 -9.824 -0.014 1.00 72.00 433 ILE A CA 1
ATOM 3373 C C . ILE A 1 433 ? -14.902 -10.919 -0.709 1.00 72.00 433 ILE A C 1
ATOM 3375 O O . ILE A 1 433 ? -13.728 -11.089 -0.390 1.00 72.00 433 ILE A O 1
ATOM 3379 N N . VAL A 1 434 ? -15.497 -11.645 -1.660 1.00 73.31 434 VAL A N 1
ATOM 3380 C CA . VAL A 1 434 ? -14.800 -12.699 -2.412 1.00 73.31 434 VAL A CA 1
ATOM 3381 C C . VAL A 1 434 ? -13.607 -12.120 -3.169 1.00 73.31 434 VAL A C 1
ATOM 3383 O O . VAL A 1 434 ? -12.522 -12.685 -3.095 1.00 73.31 434 VAL A O 1
ATOM 3386 N N . LEU A 1 435 ? -13.766 -10.976 -3.833 1.00 68.25 435 LEU A N 1
ATOM 3387 C CA . LEU A 1 435 ? -12.679 -10.312 -4.553 1.00 68.25 435 LEU A CA 1
ATOM 3388 C C . LEU A 1 435 ? -11.577 -9.800 -3.618 1.00 68.25 435 LEU A C 1
ATOM 3390 O O . LEU A 1 435 ? -10.402 -9.993 -3.917 1.00 68.25 435 LEU A O 1
ATOM 3394 N N . CYS A 1 436 ? -11.927 -9.229 -2.462 1.00 68.12 436 CYS A N 1
ATOM 3395 C CA . CYS A 1 436 ? -10.947 -8.855 -1.441 1.00 68.12 436 CYS A CA 1
ATOM 3396 C C . CYS A 1 436 ? -10.180 -10.078 -0.925 1.00 68.12 436 CYS A C 1
ATOM 3398 O O . CYS A 1 436 ? -8.959 -10.029 -0.813 1.00 68.12 436 CYS A O 1
ATOM 3400 N N . LEU A 1 437 ? -10.872 -11.187 -0.641 1.00 69.62 437 LEU A N 1
ATOM 3401 C CA . LEU A 1 437 ? -10.239 -12.437 -0.211 1.00 69.62 437 LEU A CA 1
ATOM 3402 C C . LEU A 1 437 ? -9.328 -13.016 -1.299 1.00 69.62 437 LEU A C 1
ATOM 3404 O O . LEU A 1 437 ? -8.239 -13.483 -0.981 1.00 69.62 437 LEU A O 1
ATOM 3408 N N . LEU A 1 438 ? -9.732 -12.950 -2.570 1.00 66.50 438 LEU A N 1
ATOM 3409 C CA . LEU A 1 438 ? -8.889 -13.352 -3.697 1.00 66.50 438 LEU A CA 1
ATOM 3410 C C . LEU A 1 438 ? -7.656 -12.449 -3.837 1.00 66.50 438 LEU A C 1
ATOM 3412 O O . LEU A 1 438 ? -6.566 -12.965 -4.062 1.00 66.50 438 LEU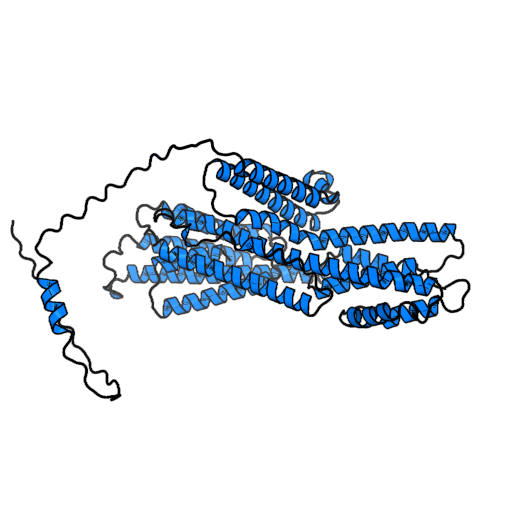 A O 1
ATOM 3416 N N . GLY A 1 439 ? -7.795 -11.136 -3.639 1.00 64.69 439 GLY A N 1
ATOM 3417 C CA . GLY A 1 439 ? -6.665 -10.202 -3.599 1.00 64.69 439 GLY A CA 1
ATOM 3418 C C . GLY A 1 439 ? -5.688 -10.509 -2.458 1.00 64.69 439 GLY A C 1
ATOM 3419 O O . GLY A 1 439 ? -4.481 -10.571 -2.681 1.00 64.69 439 GLY A O 1
ATOM 3420 N N . PHE A 1 440 ? -6.199 -10.798 -1.255 1.00 64.81 440 PHE A N 1
ATOM 3421 C CA . PHE A 1 440 ? -5.371 -11.228 -0.120 1.00 64.81 440 PHE A CA 1
ATOM 3422 C C . PHE A 1 440 ? -4.660 -12.560 -0.375 1.00 64.81 440 PHE A C 1
ATOM 3424 O O . PHE A 1 440 ? -3.506 -12.726 0.016 1.00 64.81 440 PHE A O 1
ATOM 3431 N N . LEU A 1 441 ? -5.325 -13.503 -1.045 1.00 63.44 441 LEU A N 1
ATOM 3432 C CA . LEU A 1 441 ? -4.703 -14.760 -1.462 1.00 63.44 441 LEU A CA 1
ATOM 3433 C C . LEU A 1 441 ? -3.626 -14.525 -2.528 1.00 63.44 441 LEU A C 1
ATOM 3435 O O . LEU A 1 441 ? -2.594 -15.188 -2.481 1.00 63.44 441 LEU A O 1
ATOM 3439 N N . GLY A 1 442 ? -3.832 -13.556 -3.425 1.00 55.59 442 GLY A N 1
ATOM 3440 C CA . GLY A 1 442 ? -2.866 -13.158 -4.448 1.00 55.59 442 GLY A CA 1
ATOM 3441 C C . GLY A 1 442 ? -1.563 -12.602 -3.876 1.00 55.59 442 GLY A C 1
ATOM 3442 O O . GLY A 1 442 ? -0.492 -13.061 -4.261 1.00 55.59 442 GLY A O 1
ATOM 3443 N N . GLN A 1 443 ? -1.640 -11.712 -2.881 1.00 53.25 443 GLN A N 1
ATOM 3444 C CA . GLN A 1 443 ? -0.448 -11.248 -2.150 1.00 53.25 443 GLN A CA 1
ATOM 3445 C C . GLN A 1 443 ? 0.271 -12.383 -1.403 1.00 53.25 443 GLN A C 1
ATOM 3447 O O . GLN A 1 443 ? 1.488 -12.350 -1.244 1.00 53.25 443 GLN A O 1
ATOM 3452 N N . GLY A 1 444 ? -0.459 -13.415 -0.969 1.00 48.72 444 GLY A N 1
ATOM 3453 C CA . GLY A 1 444 ? 0.126 -14.580 -0.303 1.00 48.72 444 GLY A CA 1
ATOM 3454 C C . GLY A 1 444 ? 1.057 -15.420 -1.188 1.00 48.72 444 GLY A C 1
ATOM 3455 O O . GLY A 1 444 ? 1.867 -16.169 -0.641 1.00 48.72 444 GLY A O 1
ATOM 3456 N N . ASN A 1 445 ? 0.971 -15.298 -2.521 1.00 43.97 445 ASN A N 1
ATOM 3457 C CA . ASN A 1 445 ? 1.783 -16.085 -3.457 1.00 43.97 445 ASN A CA 1
ATOM 3458 C C . ASN A 1 445 ? 3.266 -15.670 -3.447 1.00 43.97 445 ASN A C 1
ATOM 3460 O O . ASN A 1 445 ? 4.138 -16.514 -3.609 1.00 43.97 445 ASN A O 1
ATOM 3464 N N . GLN A 1 446 ? 3.573 -14.402 -3.143 1.00 49.69 446 GLN A N 1
ATOM 3465 C CA . GLN A 1 446 ? 4.961 -13.913 -3.071 1.00 49.69 446 GLN A CA 1
ATOM 3466 C C . GLN A 1 446 ? 5.774 -14.535 -1.917 1.00 49.69 446 GLN A C 1
ATOM 3468 O O . GLN A 1 446 ? 6.994 -14.411 -1.879 1.00 49.69 446 GLN A O 1
ATOM 3473 N N . PHE A 1 447 ? 5.116 -15.221 -0.975 1.00 48.38 447 PHE A N 1
ATOM 3474 C CA . PHE A 1 447 ? 5.747 -15.762 0.232 1.00 48.38 447 PHE A CA 1
ATOM 3475 C C . PHE A 1 447 ? 5.750 -17.295 0.305 1.00 48.38 447 PHE A C 1
ATOM 3477 O O . PHE A 1 447 ? 6.210 -17.849 1.308 1.00 48.38 447 PHE A O 1
ATOM 3484 N N . GLN A 1 448 ? 5.231 -18.005 -0.705 1.00 45.97 448 GLN A N 1
ATOM 3485 C CA . GLN A 1 448 ? 5.188 -19.469 -0.691 1.00 45.97 448 GLN A CA 1
ATOM 3486 C C . GLN A 1 448 ? 6.250 -20.090 -1.597 1.00 45.97 448 GLN A C 1
ATOM 3488 O O . GLN A 1 448 ? 6.490 -19.671 -2.718 1.00 45.97 448 GLN A O 1
ATOM 3493 N N . ASN A 1 449 ? 6.908 -21.116 -1.057 1.00 46.91 449 ASN A N 1
ATOM 3494 C CA . ASN A 1 449 ? 7.942 -21.885 -1.732 1.00 46.91 449 ASN A CA 1
ATOM 3495 C C . ASN A 1 449 ? 7.337 -22.604 -2.961 1.00 46.91 449 ASN A C 1
ATOM 3497 O O . ASN A 1 449 ? 6.417 -23.412 -2.766 1.00 46.91 449 ASN A O 1
ATOM 3501 N N . PRO A 1 450 ? 7.861 -22.382 -4.183 1.00 52.16 450 PRO A N 1
ATOM 3502 C CA . PRO A 1 450 ? 7.270 -22.870 -5.436 1.00 52.16 450 PRO A CA 1
ATOM 3503 C C . PRO A 1 450 ? 7.113 -24.398 -5.509 1.00 52.16 450 PRO A C 1
ATOM 3505 O O . PRO A 1 450 ? 6.307 -24.941 -6.260 1.00 52.16 450 PRO A O 1
ATOM 3508 N N . ALA A 1 451 ? 7.822 -25.140 -4.656 1.00 53.91 451 ALA A N 1
ATOM 3509 C CA . ALA A 1 451 ? 7.734 -26.597 -4.591 1.00 53.91 451 ALA A CA 1
ATOM 3510 C C . ALA A 1 451 ? 6.362 -27.156 -4.136 1.00 53.91 451 ALA A C 1
ATOM 3512 O O . ALA A 1 451 ? 6.137 -28.359 -4.277 1.00 53.91 451 ALA A O 1
ATOM 3513 N N . ASN A 1 452 ? 5.449 -26.333 -3.598 1.00 54.00 452 ASN A N 1
ATOM 3514 C CA . ASN A 1 452 ? 4.136 -26.770 -3.082 1.00 54.00 452 ASN A CA 1
ATOM 3515 C C . ASN A 1 452 ? 2.916 -26.197 -3.842 1.00 54.00 452 ASN A C 1
ATOM 3517 O O . ASN A 1 452 ? 1.778 -26.381 -3.401 1.00 54.00 452 ASN A O 1
ATOM 3521 N N . GLU A 1 453 ? 3.119 -25.571 -5.005 1.00 47.66 453 GLU A N 1
ATOM 3522 C CA . GLU A 1 453 ? 2.097 -24.855 -5.804 1.00 47.66 453 GLU A CA 1
ATOM 3523 C C . GLU A 1 453 ? 0.931 -25.724 -6.328 1.00 47.66 453 GLU A C 1
ATOM 3525 O O . GLU A 1 453 ? -0.086 -25.222 -6.811 1.00 47.66 453 GLU A O 1
ATOM 3530 N N . ALA A 1 454 ? 1.007 -27.052 -6.209 1.00 50.19 454 ALA A N 1
ATOM 3531 C CA . ALA A 1 454 ? 0.020 -27.953 -6.804 1.00 50.19 454 ALA A CA 1
ATOM 3532 C C . ALA A 1 454 ? -1.365 -27.971 -6.113 1.00 50.19 454 ALA A C 1
ATOM 3534 O O . ALA A 1 454 ? -2.305 -28.539 -6.678 1.00 50.19 454 ALA A O 1
ATOM 3535 N N . ALA A 1 455 ? -1.528 -27.399 -4.913 1.00 48.19 455 ALA A N 1
ATOM 3536 C CA . ALA A 1 455 ? -2.647 -27.769 -4.036 1.00 48.19 455 ALA A CA 1
ATOM 3537 C C . ALA A 1 455 ? -3.905 -26.874 -4.082 1.00 48.19 455 ALA A C 1
ATOM 3539 O O . ALA A 1 455 ? -4.965 -27.332 -3.656 1.00 48.19 455 ALA A O 1
ATOM 3540 N N . LEU A 1 456 ? -3.859 -25.639 -4.595 1.00 57.16 456 LEU A N 1
ATOM 3541 C CA . LEU A 1 456 ? -5.000 -24.712 -4.491 1.00 57.16 456 LEU A CA 1
ATOM 3542 C C . LEU A 1 456 ? -5.367 -24.089 -5.845 1.00 57.16 456 LEU A C 1
ATOM 3544 O O . LEU A 1 456 ? -4.611 -23.331 -6.440 1.00 57.16 456 LEU A O 1
ATOM 3548 N N . LEU A 1 457 ? -6.581 -24.400 -6.315 1.00 60.34 457 LEU A N 1
ATOM 3549 C CA . LEU A 1 457 ? -7.151 -23.950 -7.595 1.00 60.34 457 LEU A CA 1
ATOM 3550 C C . LEU A 1 457 ? -7.168 -22.417 -7.750 1.00 60.34 457 LEU A C 1
ATOM 3552 O O . LEU A 1 457 ? -7.093 -21.913 -8.866 1.00 60.34 457 LEU A O 1
ATOM 3556 N N . VAL A 1 458 ? -7.217 -21.684 -6.634 1.00 51.84 458 VAL A N 1
ATOM 3557 C CA . VAL A 1 458 ? -7.148 -20.216 -6.607 1.00 51.84 458 VAL A CA 1
ATOM 3558 C C . VAL A 1 458 ? -5.783 -19.691 -7.068 1.00 51.84 458 VAL A C 1
ATOM 3560 O O . VAL A 1 458 ? -5.750 -18.704 -7.793 1.00 51.84 458 VAL A O 1
ATOM 3563 N N . TYR A 1 459 ? -4.676 -20.364 -6.738 1.00 55.28 459 TYR A N 1
ATOM 3564 C CA . TYR A 1 459 ? -3.343 -19.947 -7.195 1.00 55.28 459 TYR A CA 1
ATOM 3565 C C . TYR A 1 459 ? -3.149 -20.202 -8.689 1.00 55.28 459 TYR A C 1
ATOM 3567 O O . TYR A 1 459 ? -2.646 -19.336 -9.389 1.00 55.28 459 TYR A O 1
ATOM 3575 N N . LYS A 1 460 ? -3.700 -21.299 -9.226 1.00 61.00 460 LYS A N 1
ATOM 3576 C CA . LYS A 1 460 ? -3.737 -21.527 -10.684 1.00 61.00 460 LYS A CA 1
ATOM 3577 C C . LYS A 1 460 ? -4.543 -20.463 -11.429 1.00 61.00 460 LYS A C 1
ATOM 3579 O O . LYS A 1 460 ? -4.226 -20.127 -12.559 1.00 61.00 460 LYS A O 1
ATOM 3584 N N . LEU A 1 461 ? -5.606 -19.942 -10.820 1.00 57.62 461 LEU A N 1
ATOM 3585 C CA . LEU A 1 461 ? -6.359 -18.814 -11.374 1.00 57.62 461 LEU A CA 1
ATOM 3586 C C . LEU A 1 461 ? -5.547 -17.511 -11.355 1.00 57.62 461 LEU A C 1
ATOM 3588 O O . LEU A 1 461 ? -5.709 -16.685 -12.255 1.00 57.62 461 LEU A O 1
ATOM 3592 N N . LEU A 1 462 ? -4.688 -17.344 -10.347 1.00 55.59 462 LEU A N 1
ATOM 3593 C CA . LEU A 1 462 ? -3.781 -16.209 -10.220 1.00 55.59 462 LEU A CA 1
ATOM 3594 C C . LEU A 1 462 ? -2.660 -16.266 -11.270 1.00 55.59 462 LEU A C 1
ATOM 3596 O O . LEU A 1 462 ? -2.473 -15.287 -11.984 1.00 55.59 462 LEU A O 1
ATOM 3600 N N . ASP A 1 463 ? -2.005 -17.420 -11.431 1.00 57.50 463 ASP A N 1
ATOM 3601 C CA . ASP A 1 463 ? -0.910 -17.630 -12.395 1.00 57.50 463 ASP A CA 1
ATOM 3602 C C . ASP A 1 463 ? -1.345 -17.399 -13.840 1.00 57.50 463 ASP A C 1
ATOM 3604 O O . ASP A 1 463 ? -0.608 -16.848 -14.651 1.00 57.50 463 ASP A O 1
ATOM 3608 N N . VAL A 1 464 ? -2.578 -17.778 -14.185 1.00 67.44 464 VAL A N 1
ATOM 3609 C CA . VAL A 1 464 ? -3.099 -17.573 -15.545 1.00 67.44 464 VAL A CA 1
ATOM 3610 C C . VAL A 1 464 ? -3.610 -16.128 -15.730 1.00 67.44 464 VAL A C 1
ATOM 3612 O O . VAL A 1 464 ? -4.243 -15.816 -16.734 1.00 67.44 464 VAL A O 1
ATOM 3615 N N . SER A 1 465 ? -3.365 -15.220 -14.774 1.00 60.50 465 SER A N 1
ATOM 3616 C CA . SER A 1 465 ? -3.795 -13.812 -14.822 1.00 60.50 465 SER A CA 1
ATOM 3617 C C . SER A 1 465 ? -5.315 -13.627 -14.993 1.00 60.50 465 SER A C 1
ATOM 3619 O O . SER A 1 465 ? -5.790 -12.595 -15.471 1.00 60.50 465 SER A O 1
ATOM 3621 N N . TRP A 1 466 ? -6.125 -14.610 -14.569 1.00 66.06 466 TRP A N 1
ATOM 3622 C CA . TRP A 1 466 ? -7.590 -14.584 -14.737 1.00 66.06 466 TRP A CA 1
ATOM 3623 C C . TRP A 1 466 ? -8.319 -13.716 -13.714 1.00 66.06 466 TRP A C 1
ATOM 3625 O O . TRP A 1 466 ? -9.520 -13.470 -13.853 1.00 66.06 466 TRP A O 1
ATOM 3635 N N . LEU A 1 467 ? -7.610 -13.227 -12.700 1.00 59.84 467 LEU A N 1
ATOM 3636 C CA . LEU A 1 467 ? -8.184 -12.414 -11.636 1.00 59.84 467 LEU A CA 1
ATOM 3637 C C . LEU A 1 467 ? -8.865 -11.146 -12.190 1.00 59.84 467 LEU A C 1
ATOM 3639 O O . LEU A 1 467 ? -10.019 -10.878 -11.860 1.00 59.84 467 LEU A O 1
ATOM 3643 N N . MET A 1 468 ? -8.199 -10.422 -13.097 1.00 55.03 468 MET A N 1
ATOM 3644 C CA . MET A 1 468 ? -8.731 -9.207 -13.736 1.00 55.03 468 MET A CA 1
ATOM 3645 C C . MET A 1 468 ? -9.968 -9.476 -14.626 1.00 55.03 468 MET A C 1
ATOM 3647 O O . MET A 1 468 ? -10.978 -8.773 -14.480 1.00 55.03 468 MET A O 1
ATOM 3651 N N . PRO A 1 469 ? -9.970 -10.502 -15.505 1.00 69.06 469 PRO A N 1
ATOM 3652 C CA . PRO A 1 469 ? -11.173 -10.943 -16.212 1.00 69.06 469 PRO A CA 1
ATOM 3653 C C . PRO A 1 469 ? -12.338 -11.323 -15.291 1.00 69.06 469 PRO A C 1
ATOM 3655 O O . PRO A 1 469 ? -13.471 -10.916 -15.546 1.00 69.06 469 PRO A O 1
ATOM 3658 N N . ILE A 1 470 ? -12.085 -12.060 -14.203 1.00 66.94 470 ILE A N 1
ATOM 3659 C CA . ILE A 1 470 ? -13.130 -12.477 -13.252 1.00 66.94 470 ILE A CA 1
ATOM 3660 C C . ILE A 1 470 ? -13.759 -11.264 -12.578 1.00 66.94 470 ILE A C 1
ATOM 3662 O O . ILE A 1 470 ? -14.984 -11.153 -12.548 1.00 66.94 470 ILE A O 1
ATOM 3666 N N . VAL A 1 471 ? -12.934 -10.335 -12.095 1.00 59.97 471 VAL A N 1
ATOM 3667 C CA . VAL A 1 471 ? -13.386 -9.056 -11.533 1.00 59.97 471 VAL A CA 1
ATOM 3668 C C . VAL A 1 471 ? -14.283 -8.333 -12.537 1.00 59.97 471 VAL A C 1
ATOM 3670 O O . VAL A 1 471 ? -15.414 -7.979 -12.207 1.00 59.97 471 VAL A O 1
ATOM 3673 N N . SER A 1 472 ? -13.832 -8.195 -13.786 1.00 65.00 472 SER A N 1
ATOM 3674 C CA . SER A 1 472 ? -14.597 -7.519 -14.842 1.00 65.00 472 SER A CA 1
ATOM 3675 C C . SER A 1 472 ? -15.941 -8.197 -15.130 1.00 65.00 472 SER A C 1
ATOM 3677 O O . SER A 1 472 ? -16.955 -7.513 -15.263 1.00 65.00 472 SER A O 1
ATOM 3679 N N . ILE A 1 473 ? -15.987 -9.533 -15.180 1.00 70.19 473 ILE A N 1
ATOM 3680 C CA . ILE A 1 473 ? -17.222 -10.301 -15.415 1.00 70.19 473 ILE A CA 1
ATOM 3681 C C . ILE A 1 473 ? -18.192 -10.157 -14.236 1.00 70.19 473 ILE A C 1
ATOM 3683 O O . ILE A 1 473 ? -19.386 -9.913 -14.439 1.00 70.19 473 ILE A O 1
ATOM 3687 N N . VAL A 1 474 ? -17.698 -10.286 -13.003 1.00 70.56 474 VAL A N 1
ATOM 3688 C CA . VAL A 1 474 ? -18.506 -10.139 -11.784 1.00 70.56 474 VAL A CA 1
ATOM 3689 C C . VAL A 1 474 ? -19.096 -8.730 -11.708 1.00 70.56 474 VAL A C 1
ATOM 3691 O O . VAL A 1 474 ? -20.296 -8.581 -11.492 1.00 70.56 474 VAL A O 1
ATOM 3694 N N . TYR A 1 475 ? -18.313 -7.687 -11.984 1.00 59.19 475 TYR A N 1
ATOM 3695 C CA . TYR A 1 475 ? -18.842 -6.320 -11.985 1.00 59.19 475 TYR A CA 1
ATOM 3696 C C . TYR A 1 475 ? -19.776 -6.030 -13.152 1.00 59.19 475 TYR A C 1
ATOM 3698 O O . TYR A 1 475 ? -20.833 -5.435 -12.945 1.00 59.19 475 TYR A O 1
ATOM 3706 N N . GLY A 1 476 ? -19.433 -6.478 -14.360 1.00 65.38 476 GLY A N 1
ATOM 3707 C CA . GLY A 1 476 ? -20.291 -6.323 -15.532 1.00 65.38 476 GLY A CA 1
ATOM 3708 C C . GLY A 1 476 ? -21.666 -6.955 -15.309 1.00 65.38 476 GLY A C 1
ATOM 3709 O O . GLY A 1 476 ? -22.691 -6.332 -15.582 1.00 65.38 476 GLY A O 1
ATOM 3710 N N . SER A 1 477 ? -21.702 -8.155 -14.725 1.00 69.75 477 SER A N 1
ATOM 3711 C CA . SER A 1 477 ? -22.953 -8.841 -14.384 1.00 69.75 477 SER A CA 1
ATOM 3712 C C . SER A 1 477 ? -23.741 -8.140 -13.271 1.00 69.75 477 SER A C 1
ATOM 3714 O O . SER A 1 477 ? -24.958 -8.007 -13.404 1.00 69.75 477 SER A O 1
ATOM 3716 N N . LEU A 1 478 ? -23.082 -7.622 -12.228 1.00 66.62 478 LEU A N 1
ATOM 3717 C CA . LEU A 1 478 ? -23.738 -6.839 -11.169 1.00 66.62 478 LEU A CA 1
ATOM 3718 C C . LEU A 1 478 ? -24.359 -5.533 -11.693 1.00 66.62 478 LEU A C 1
ATOM 3720 O O . LEU A 1 478 ? -25.467 -5.191 -11.281 1.00 66.62 478 LEU A O 1
ATOM 3724 N N . ILE A 1 479 ? -23.686 -4.834 -12.614 1.00 63.50 479 ILE A N 1
ATOM 3725 C CA . ILE A 1 479 ? -24.206 -3.615 -13.261 1.00 63.50 479 ILE A CA 1
ATOM 3726 C C . ILE A 1 479 ? -25.434 -3.941 -14.119 1.00 63.50 479 ILE A C 1
ATOM 3728 O O . ILE A 1 479 ? -26.439 -3.233 -14.052 1.00 63.50 479 ILE A O 1
ATOM 3732 N N . ILE A 1 480 ? -25.381 -5.021 -14.906 1.00 70.75 480 ILE A N 1
ATOM 3733 C CA . ILE A 1 480 ? -26.521 -5.460 -15.725 1.00 70.75 480 ILE A CA 1
ATOM 3734 C C . ILE A 1 480 ? -27.711 -5.832 -14.829 1.00 70.75 480 ILE A C 1
ATOM 3736 O O . ILE A 1 480 ? -28.827 -5.388 -15.086 1.00 70.75 480 ILE A O 1
ATOM 3740 N N . LEU A 1 481 ? -27.478 -6.592 -13.752 1.00 69.31 481 LEU A N 1
ATOM 3741 C CA . LEU A 1 481 ? -28.505 -6.958 -12.769 1.00 69.31 481 LEU A CA 1
ATOM 3742 C C . LEU A 1 481 ? -29.163 -5.729 -12.143 1.00 69.31 481 LEU A C 1
ATOM 3744 O O . LEU A 1 481 ? -30.388 -5.661 -12.068 1.00 69.31 481 LEU A O 1
ATOM 3748 N N . GLU A 1 482 ? -28.365 -4.752 -11.723 1.00 62.84 482 GLU A N 1
ATOM 3749 C CA . GLU A 1 482 ? -28.862 -3.494 -11.173 1.00 62.84 482 GLU A CA 1
ATOM 3750 C C . GLU A 1 482 ? -29.731 -2.738 -12.176 1.00 62.84 482 GLU A C 1
ATOM 3752 O O . GLU A 1 482 ? -30.848 -2.338 -11.845 1.00 62.84 482 GLU A O 1
ATOM 3757 N N . TYR A 1 483 ? -29.25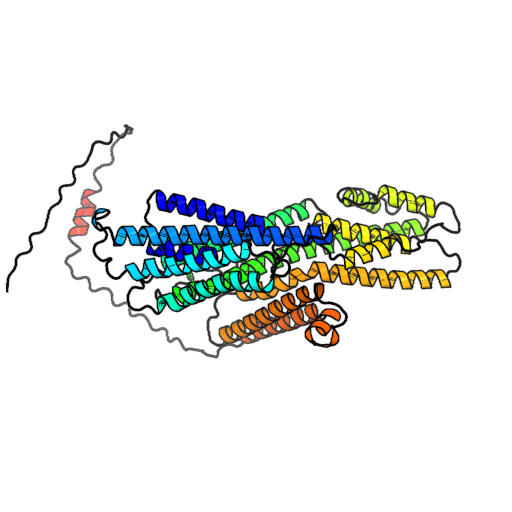5 -2.598 -13.415 1.00 70.00 483 TYR A N 1
ATOM 3758 C CA . TYR A 1 483 ? -30.000 -1.919 -14.469 1.00 70.00 483 TYR A CA 1
ATOM 3759 C C . TYR A 1 483 ? -31.337 -2.618 -14.746 1.00 70.00 483 TYR A C 1
ATOM 3761 O O . TYR A 1 483 ? -32.375 -1.960 -14.799 1.00 70.00 483 TYR A O 1
ATOM 3769 N N . CYS A 1 484 ? -31.336 -3.951 -14.844 1.00 73.00 484 CYS A N 1
ATOM 3770 C CA . CYS A 1 484 ? -32.545 -4.749 -15.049 1.00 73.00 484 CYS A CA 1
ATOM 3771 C C . CYS A 1 484 ? -33.537 -4.649 -13.880 1.00 73.00 484 CYS A C 1
ATOM 3773 O O . CYS A 1 484 ? -34.745 -4.641 -14.112 1.00 73.00 484 CYS A O 1
ATOM 3775 N N . LEU A 1 485 ? -33.051 -4.568 -12.638 1.00 65.44 485 LEU A N 1
ATOM 3776 C CA . LEU A 1 485 ? -33.899 -4.494 -11.444 1.00 65.44 485 LEU A CA 1
ATOM 3777 C C . LEU A 1 485 ? -34.479 -3.094 -11.214 1.00 65.44 485 LEU A C 1
ATOM 3779 O O . LEU A 1 485 ? -35.631 -2.991 -10.805 1.00 65.44 485 LEU A O 1
ATOM 3783 N N . ILE A 1 486 ? -33.727 -2.029 -11.511 1.00 66.12 486 ILE A N 1
ATOM 3784 C CA . ILE A 1 486 ? -34.222 -0.642 -11.442 1.00 66.12 486 ILE A CA 1
ATOM 3785 C C . ILE A 1 486 ? -35.285 -0.390 -12.518 1.00 66.12 486 ILE A C 1
ATOM 3787 O O . ILE A 1 486 ? -36.257 0.323 -12.276 1.00 66.12 486 ILE A O 1
ATOM 3791 N N . TRP A 1 487 ? -35.114 -0.977 -13.705 1.00 67.62 487 TRP A N 1
ATOM 3792 C CA . TRP A 1 487 ? -36.060 -0.820 -14.811 1.00 67.62 487 TRP A CA 1
ATOM 3793 C C . TRP A 1 487 ? -37.284 -1.719 -14.730 1.00 67.62 487 TRP A C 1
ATOM 3795 O O . TRP A 1 487 ? -38.217 -1.510 -15.504 1.00 67.62 487 TRP A O 1
ATOM 3805 N N . HIS A 1 488 ? -37.314 -2.694 -13.821 1.00 61.88 488 HIS A N 1
ATOM 3806 C CA . HIS A 1 488 ? -38.526 -3.459 -13.596 1.00 61.88 488 HIS A CA 1
ATOM 3807 C C . HIS A 1 488 ? -39.493 -2.560 -12.820 1.00 61.88 488 HIS A C 1
ATOM 3809 O O . HIS A 1 488 ? -39.268 -2.321 -11.632 1.00 61.88 488 HIS A O 1
ATOM 3815 N N . PRO A 1 489 ? -40.568 -2.039 -13.444 1.00 53.72 489 PRO A N 1
ATOM 3816 C CA . PRO A 1 489 ? -41.542 -1.261 -12.710 1.00 53.72 489 PRO A CA 1
ATOM 3817 C C . PRO A 1 489 ? -42.139 -2.248 -11.719 1.00 53.72 489 PRO A C 1
ATOM 3819 O O . PRO A 1 489 ? -42.783 -3.224 -12.120 1.00 53.72 489 PRO A O 1
ATOM 3822 N N . THR A 1 490 ? -41.887 -2.057 -10.428 1.00 56.94 490 THR A N 1
ATOM 3823 C CA . THR A 1 490 ? -42.752 -2.649 -9.417 1.00 56.94 490 THR A CA 1
ATOM 3824 C C . THR A 1 490 ? -44.142 -2.169 -9.788 1.00 56.94 490 THR A C 1
ATOM 3826 O O . THR A 1 490 ? -44.415 -0.973 -9.713 1.00 56.94 490 THR A O 1
ATOM 3829 N N . GLY A 1 491 ? -44.980 -3.087 -10.280 1.00 52.22 491 GLY A N 1
ATOM 3830 C CA . GLY A 1 491 ? -46.354 -2.862 -10.742 1.00 52.22 491 GLY A CA 1
ATOM 3831 C C . GLY A 1 491 ? -47.303 -2.396 -9.640 1.00 52.22 491 GLY A C 1
ATOM 3832 O O . GLY A 1 491 ? -48.512 -2.566 -9.738 1.00 52.22 491 GLY A O 1
ATOM 3833 N N . ASP A 1 492 ? -46.753 -1.767 -8.614 1.00 50.38 492 ASP A N 1
ATOM 3834 C CA . ASP A 1 492 ? -47.420 -0.943 -7.645 1.00 50.38 492 ASP A CA 1
ATOM 3835 C C . ASP A 1 492 ? -47.739 0.399 -8.314 1.00 50.38 492 ASP A C 1
ATOM 3837 O O . ASP A 1 492 ? -47.316 1.478 -7.898 1.00 50.38 492 ASP A O 1
ATOM 3841 N N . THR A 1 493 ? -48.622 0.337 -9.314 1.00 50.72 493 THR A N 1
ATOM 3842 C CA . THR A 1 493 ? -49.745 1.271 -9.383 1.00 50.72 493 THR A CA 1
ATOM 3843 C C . THR A 1 493 ? -50.521 1.158 -8.069 1.00 50.72 493 THR A C 1
ATOM 3845 O O . THR A 1 493 ? -51.647 0.663 -8.027 1.00 50.72 493 THR A O 1
ATOM 3848 N N . VAL A 1 494 ? -49.926 1.608 -6.960 1.00 50.62 494 VAL A N 1
ATOM 3849 C CA . VAL A 1 494 ? -50.714 2.077 -5.837 1.00 50.62 494 VAL A CA 1
ATOM 3850 C C . VAL A 1 494 ? -51.421 3.278 -6.417 1.00 50.62 494 VAL A C 1
ATOM 3852 O O . VAL A 1 494 ? -50.834 4.340 -6.615 1.00 50.62 494 VAL A O 1
ATOM 3855 N N . ALA A 1 495 ? -52.684 3.068 -6.765 1.00 52.41 495 ALA A N 1
ATOM 3856 C CA . ALA A 1 495 ? -53.658 4.123 -6.868 1.00 52.41 495 ALA A CA 1
ATOM 3857 C C . ALA A 1 495 ? -53.632 4.870 -5.529 1.00 52.41 495 ALA A C 1
ATOM 3859 O O . ALA A 1 495 ? -54.420 4.592 -4.625 1.00 52.41 495 ALA A O 1
ATOM 3860 N N . SER A 1 496 ? -52.693 5.804 -5.369 1.00 48.28 496 SER A N 1
ATOM 3861 C CA . SER A 1 496 ? -52.793 6.857 -4.383 1.00 48.28 496 SER A CA 1
ATOM 3862 C C . SER A 1 496 ? -53.944 7.720 -4.873 1.00 48.28 496 SER A C 1
ATOM 3864 O O . SER A 1 496 ? -53.758 8.739 -5.537 1.00 48.28 496 SER A O 1
ATOM 3866 N N . SER A 1 497 ? -55.161 7.258 -4.584 1.00 49.12 497 SER A N 1
ATOM 3867 C CA . SER A 1 497 ? -56.285 8.153 -4.397 1.00 49.12 497 SER A CA 1
ATOM 3868 C C . SER A 1 497 ? -55.746 9.304 -3.551 1.00 49.12 497 SER A C 1
ATOM 3870 O O . SER A 1 497 ? -55.167 9.030 -2.489 1.00 49.12 497 SER A O 1
ATOM 3872 N N . PRO A 1 498 ? -55.813 10.557 -4.029 1.00 49.19 498 PRO A N 1
ATOM 3873 C CA . PRO A 1 498 ? -55.366 11.689 -3.252 1.00 49.19 498 PRO A CA 1
ATOM 3874 C C . PRO A 1 498 ? -56.244 11.714 -2.007 1.00 49.19 498 PRO A C 1
ATOM 3876 O O . PRO A 1 498 ? -57.386 12.169 -2.036 1.00 49.19 498 PRO A O 1
ATOM 3879 N N . ARG A 1 499 ? -55.724 11.175 -0.901 1.00 52.47 499 ARG A N 1
ATOM 3880 C CA . ARG A 1 499 ? -56.267 11.427 0.423 1.00 52.47 499 ARG A CA 1
ATOM 3881 C C . ARG A 1 499 ? -56.060 12.918 0.618 1.00 52.47 499 ARG A C 1
ATOM 3883 O O . ARG A 1 499 ? -54.967 13.355 0.968 1.00 52.47 499 ARG A O 1
ATOM 3890 N N . GLN A 1 500 ? -57.089 13.693 0.283 1.00 47.72 500 GLN A N 1
ATOM 3891 C CA . GLN A 1 500 ? -57.223 15.064 0.730 1.00 47.72 500 GLN A CA 1
ATOM 3892 C C . GLN A 1 500 ? -56.973 15.016 2.234 1.00 47.72 500 GLN A C 1
ATOM 3894 O O . GLN A 1 500 ? -57.758 14.433 2.981 1.00 47.72 500 GLN A O 1
ATOM 3899 N N . MET A 1 501 ? -55.823 15.532 2.667 1.00 49.41 501 MET A N 1
ATOM 3900 C CA . MET A 1 501 ? -55.670 15.929 4.053 1.00 49.41 501 MET A CA 1
ATOM 3901 C C . MET A 1 501 ? -56.686 17.042 4.239 1.00 49.41 501 MET A C 1
ATOM 3903 O O . MET A 1 501 ? -56.457 18.184 3.846 1.00 49.41 501 MET A O 1
ATOM 3907 N N . GLU A 1 502 ? -57.848 16.675 4.763 1.00 53.22 502 GLU A N 1
ATOM 3908 C CA . GLU A 1 502 ? -58.750 17.615 5.390 1.00 53.22 502 GLU A CA 1
ATOM 3909 C C . GLU A 1 502 ? -57.959 18.221 6.549 1.00 53.22 502 GLU A C 1
ATOM 3911 O O . GLU A 1 502 ? -57.786 17.628 7.613 1.00 53.22 502 GLU A O 1
ATOM 3916 N N . VAL A 1 503 ? -57.350 19.374 6.273 1.00 54.53 503 VAL A N 1
ATOM 3917 C CA . VAL A 1 503 ? -56.735 20.226 7.279 1.00 54.53 503 VAL A CA 1
ATOM 3918 C C . VAL A 1 503 ? -57.886 20.730 8.132 1.00 54.53 503 VAL A C 1
ATOM 3920 O O . VAL A 1 503 ? -58.473 21.770 7.847 1.00 54.53 503 VAL A O 1
ATOM 3923 N N . THR A 1 504 ? -58.253 19.972 9.163 1.00 59.59 504 THR A N 1
ATOM 3924 C CA . THR A 1 504 ? -59.045 20.519 10.261 1.00 59.59 504 THR A CA 1
ATOM 3925 C C . THR A 1 504 ? -58.223 21.659 10.859 1.00 59.59 504 THR A C 1
ATOM 3927 O O . THR A 1 504 ? -57.132 21.398 11.377 1.00 59.59 504 THR A O 1
ATOM 3930 N N . PRO A 1 505 ? -58.676 22.922 10.756 1.00 59.53 505 PRO A N 1
ATOM 3931 C CA . PRO A 1 505 ? -57.948 24.034 11.336 1.00 59.53 505 PRO A CA 1
ATOM 3932 C C . PRO A 1 505 ? -57.840 23.825 12.852 1.00 59.53 505 PRO A C 1
ATOM 3934 O O . PRO A 1 505 ? -58.774 23.299 13.469 1.00 59.53 505 PRO A O 1
ATOM 3937 N N . PRO A 1 506 ? -56.716 24.220 13.470 1.00 56.12 506 PRO A N 1
ATOM 3938 C CA . PRO A 1 506 ? -56.573 24.146 14.912 1.00 56.12 506 PRO A CA 1
ATOM 3939 C C . PRO A 1 506 ? -57.696 24.956 15.556 1.00 56.12 506 PRO A C 1
ATOM 3941 O O . PRO A 1 506 ? -57.912 26.125 15.233 1.00 56.12 506 PRO A O 1
ATOM 3944 N N . ARG A 1 507 ? -58.429 24.308 16.462 1.00 55.78 507 ARG A N 1
ATOM 3945 C CA . ARG A 1 507 ? -59.419 24.945 17.324 1.00 55.78 507 ARG A CA 1
ATOM 3946 C C . ARG A 1 507 ? -58.685 25.992 18.160 1.00 55.78 507 ARG A C 1
ATOM 3948 O O . ARG A 1 507 ? -57.980 25.659 19.105 1.00 55.78 507 ARG A O 1
ATOM 3955 N N . THR A 1 508 ? -58.791 27.250 17.751 1.00 48.78 508 THR A N 1
ATOM 3956 C CA . THR A 1 508 ? -58.290 28.391 18.511 1.00 48.78 508 THR A CA 1
ATOM 3957 C C . THR A 1 508 ? -59.200 28.584 19.715 1.00 48.78 508 THR A C 1
ATOM 3959 O O . THR A 1 508 ? -60.266 29.190 19.593 1.00 48.78 508 THR A O 1
ATOM 3962 N N . ASP A 1 509 ? -58.800 28.058 20.868 1.00 51.81 509 ASP A N 1
ATOM 3963 C CA . ASP A 1 509 ? -59.386 28.468 22.138 1.00 51.81 509 ASP A CA 1
ATOM 3964 C C . ASP A 1 509 ? -58.976 29.931 22.393 1.00 51.81 509 ASP A C 1
ATOM 3966 O O . ASP A 1 509 ? -57.803 30.305 22.353 1.00 51.81 509 ASP A O 1
ATOM 3970 N N . GLY A 1 510 ? -59.983 30.795 22.525 1.00 52.00 510 GLY A N 1
ATOM 3971 C CA . GLY A 1 510 ? -59.896 32.250 22.385 1.00 52.00 510 GLY A CA 1
ATOM 3972 C C . GLY A 1 510 ? -59.251 33.022 23.537 1.00 52.00 510 GLY A C 1
ATOM 3973 O O . GLY A 1 510 ? -59.710 34.119 23.830 1.00 52.00 510 GLY A O 1
ATOM 3974 N N . THR A 1 511 ? -58.208 32.510 24.187 1.00 53.25 511 THR A N 1
ATOM 3975 C CA . THR A 1 511 ? -57.583 33.175 25.351 1.00 53.25 511 THR A CA 1
ATOM 3976 C C . THR A 1 511 ? -56.194 33.762 25.098 1.00 53.25 511 THR A C 1
ATOM 3978 O O . THR A 1 511 ? -55.676 34.464 25.958 1.00 53.25 511 THR A O 1
ATOM 3981 N N . THR A 1 512 ? -55.587 33.562 23.924 1.00 51.84 512 THR A N 1
ATOM 3982 C CA . THR A 1 512 ? -54.219 34.063 23.644 1.00 51.84 512 THR A CA 1
ATOM 3983 C C . THR A 1 512 ? -54.163 35.267 22.698 1.00 51.84 512 THR A C 1
ATOM 3985 O O . THR A 1 512 ? -53.081 35.782 22.423 1.00 51.84 512 THR A O 1
ATOM 3988 N N . ARG A 1 513 ? -55.311 35.745 22.193 1.00 45.41 513 ARG A N 1
ATOM 3989 C CA . ARG A 1 513 ? -55.349 36.828 21.193 1.00 45.41 513 ARG A CA 1
ATOM 3990 C C . ARG A 1 513 ? -55.292 38.240 21.791 1.00 45.41 513 ARG A C 1
ATOM 3992 O O . ARG A 1 513 ? -54.928 39.157 21.067 1.00 45.41 513 ARG A O 1
ATOM 3999 N N . GLU A 1 514 ? -55.568 38.415 23.084 1.00 50.66 514 GLU A N 1
ATOM 4000 C CA . GLU A 1 514 ? -55.453 39.733 23.738 1.00 50.66 514 GLU A CA 1
ATOM 4001 C C . GLU A 1 514 ? -54.015 40.068 24.167 1.00 50.66 514 GLU A C 1
ATOM 4003 O O . GLU A 1 514 ? -53.602 41.214 24.059 1.00 50.66 514 GLU A O 1
ATOM 4008 N N . VAL A 1 515 ? -53.184 39.084 24.527 1.00 54.31 515 VAL A N 1
ATOM 4009 C CA . VAL A 1 515 ? -51.820 39.362 25.031 1.00 54.31 515 VAL A CA 1
ATOM 4010 C C . VAL A 1 515 ? -50.831 39.742 23.914 1.00 54.31 515 VAL A C 1
ATOM 4012 O O . VAL A 1 515 ? -49.855 40.448 24.154 1.00 54.31 515 VAL A O 1
ATOM 4015 N N . LEU A 1 516 ? -51.078 39.318 22.670 1.00 47.66 516 LEU A N 1
ATOM 4016 C CA . LEU A 1 516 ? -50.178 39.595 21.540 1.00 47.66 516 LEU A CA 1
ATOM 4017 C C . LEU A 1 516 ? -50.476 40.910 20.802 1.00 47.66 516 LEU A C 1
ATOM 4019 O O . LEU A 1 516 ? -49.614 41.380 20.062 1.00 47.66 516 LEU A O 1
ATOM 4023 N N . LEU A 1 517 ? -51.648 41.521 21.008 1.00 50.44 517 LEU A N 1
ATOM 4024 C CA . LEU A 1 517 ? -51.972 42.826 20.415 1.00 50.44 517 LEU A CA 1
ATOM 4025 C C . LEU A 1 517 ? -51.452 44.001 21.259 1.00 50.44 517 LEU A C 1
ATOM 4027 O O . LEU A 1 517 ? -51.051 45.008 20.680 1.00 50.44 517 LEU A O 1
ATOM 4031 N N . ASP A 1 518 ? -51.316 43.840 22.578 1.00 48.59 518 ASP A N 1
ATOM 4032 C CA . ASP A 1 518 ? -50.728 44.876 23.443 1.00 48.59 518 ASP A CA 1
ATOM 4033 C C . ASP A 1 518 ? -49.192 44.942 23.344 1.00 48.59 518 ASP A C 1
ATOM 4035 O O . ASP A 1 518 ? -48.599 46.015 23.455 1.00 48.59 518 ASP A O 1
ATOM 4039 N N . ALA A 1 519 ? -48.520 43.824 23.046 1.00 48.44 519 ALA A N 1
ATOM 4040 C CA . ALA A 1 519 ? -47.063 43.802 22.881 1.00 48.44 519 ALA A CA 1
ATOM 4041 C C . ALA A 1 519 ? -46.587 44.448 21.562 1.00 48.44 519 ALA A C 1
ATOM 4043 O O . ALA A 1 519 ? -45.478 44.979 21.498 1.00 48.44 519 ALA A O 1
ATOM 4044 N N . ALA A 1 520 ? -47.421 44.441 20.516 1.00 44.78 520 ALA A N 1
ATOM 4045 C CA . ALA A 1 520 ? -47.086 45.037 19.221 1.00 44.78 520 ALA A CA 1
ATOM 4046 C C . ALA A 1 520 ? -47.289 46.565 19.188 1.00 44.78 520 ALA A C 1
ATOM 4048 O O . ALA A 1 520 ? -46.644 47.241 18.391 1.00 44.78 520 ALA A O 1
ATOM 4049 N N . ALA A 1 521 ? -48.118 47.121 20.080 1.00 47.16 521 ALA A N 1
ATOM 4050 C CA . ALA A 1 521 ? -48.359 48.564 20.173 1.00 47.16 521 ALA A CA 1
ATOM 4051 C C . ALA A 1 521 ? -47.282 49.329 20.974 1.00 47.16 521 ALA A C 1
ATOM 4053 O O . ALA A 1 521 ? -47.213 50.550 20.888 1.00 47.16 521 ALA A O 1
ATOM 4054 N N . SER A 1 522 ? -46.408 48.635 21.718 1.00 44.25 522 SER A N 1
ATOM 4055 C CA . SER A 1 522 ? -45.352 49.266 22.534 1.00 44.25 522 SER A CA 1
ATOM 4056 C C . SER A 1 522 ? -43.966 49.304 21.866 1.00 44.25 522 SER A C 1
ATOM 4058 O O . SER A 1 522 ? -43.022 49.820 22.463 1.00 44.25 522 SER A O 1
ATOM 4060 N N . ALA A 1 523 ? -43.806 48.758 20.656 1.00 43.69 523 ALA A N 1
ATOM 4061 C CA . ALA A 1 523 ? -42.499 48.626 19.997 1.00 43.69 523 ALA A CA 1
ATOM 4062 C C . ALA A 1 523 ? -42.217 49.682 18.906 1.00 43.69 523 ALA A C 1
ATOM 4064 O O . ALA A 1 523 ? -41.148 49.649 18.296 1.00 43.69 523 ALA A O 1
ATOM 4065 N N . GLU A 1 524 ? -43.135 50.626 18.662 1.00 42.41 524 GLU A N 1
ATOM 4066 C CA . GLU A 1 524 ? -43.019 51.613 17.572 1.00 42.41 524 GLU A CA 1
ATOM 4067 C C . GLU A 1 524 ? -42.659 53.043 18.026 1.00 42.41 524 GLU A C 1
ATOM 4069 O O . GLU A 1 524 ? -42.637 53.966 17.216 1.00 42.41 524 GLU A O 1
ATOM 4074 N N . GLU A 1 525 ? -42.290 53.244 19.296 1.00 43.81 525 GLU A N 1
ATOM 4075 C CA . GLU A 1 525 ? -41.922 54.563 19.829 1.00 43.81 525 GLU A CA 1
ATOM 4076 C C . GLU A 1 525 ? -40.528 54.523 20.479 1.00 43.81 525 GLU A C 1
ATOM 4078 O O . GLU A 1 525 ? -40.366 54.330 21.680 1.00 43.81 525 GLU A O 1
ATOM 4083 N N . GLY A 1 526 ? -39.473 54.642 19.662 1.00 40.47 526 GLY A N 1
ATOM 4084 C CA . GLY A 1 526 ? -38.105 54.638 20.192 1.00 40.47 526 GLY A CA 1
ATOM 4085 C C . GLY A 1 526 ? -36.972 54.542 19.172 1.00 40.47 526 GLY A C 1
ATOM 4086 O O . GLY A 1 526 ? -36.028 53.784 19.378 1.00 40.47 526 GLY A O 1
ATOM 4087 N N . ARG A 1 527 ? -37.022 55.290 18.061 1.00 38.12 527 ARG A N 1
ATOM 4088 C CA . ARG A 1 527 ? -35.847 55.488 17.189 1.00 38.12 527 ARG A CA 1
ATOM 4089 C C . ARG A 1 527 ? -35.342 56.918 17.303 1.00 38.12 527 ARG A C 1
ATOM 4091 O O . ARG A 1 527 ? -35.865 57.823 16.664 1.00 38.12 527 ARG A O 1
ATOM 4098 N N . GLY A 1 528 ? -34.278 57.092 18.080 1.00 34.84 528 GLY A N 1
ATOM 4099 C CA . GLY A 1 528 ? -33.553 58.349 18.165 1.00 34.84 528 GLY A CA 1
ATOM 4100 C C . GLY A 1 528 ? -32.189 58.206 18.836 1.00 34.84 528 GLY A C 1
ATOM 4101 O O . GLY A 1 528 ? -32.095 58.200 20.054 1.00 34.84 528 GLY A O 1
ATOM 4102 N N . THR A 1 529 ? -31.148 58.286 18.005 1.00 34.94 529 THR A N 1
ATOM 4103 C CA . THR A 1 529 ? -29.823 58.878 18.285 1.00 34.94 529 THR A CA 1
ATOM 4104 C C . THR A 1 529 ? -28.710 58.081 18.999 1.00 34.94 529 THR A C 1
ATOM 4106 O O . THR A 1 529 ? -28.804 57.705 20.156 1.00 34.94 529 THR A O 1
ATOM 4109 N N . LEU A 1 530 ? -27.582 58.047 18.269 1.00 32.22 530 LEU A N 1
ATOM 4110 C CA . LEU A 1 530 ? -26.179 58.230 18.681 1.00 32.22 530 LEU A CA 1
ATOM 4111 C C . LEU A 1 530 ? -25.395 57.090 19.360 1.00 32.22 530 LEU A C 1
ATOM 4113 O O . LEU A 1 530 ? -25.503 56.811 20.546 1.00 32.22 530 LEU A O 1
ATOM 4117 N N . LEU A 1 531 ? -24.477 56.557 18.539 1.00 41.41 531 LEU A N 1
ATOM 4118 C CA . LEU A 1 531 ? -23.099 56.157 18.839 1.00 41.41 531 LEU A CA 1
ATOM 4119 C C . LEU A 1 531 ? -22.576 56.592 20.217 1.00 41.41 531 LEU A C 1
ATOM 4121 O O . LEU A 1 531 ? -22.285 57.766 20.438 1.00 41.41 531 LEU A O 1
ATOM 4125 N N . HIS A 1 532 ? -22.291 55.603 21.060 1.00 31.50 532 HIS A N 1
ATOM 4126 C CA . HIS A 1 532 ? -21.148 55.653 21.962 1.00 31.50 532 HIS A CA 1
ATOM 4127 C C . HIS A 1 532 ? -20.707 54.230 22.315 1.00 31.50 532 HIS A C 1
ATOM 4129 O O . HIS A 1 532 ? -21.480 53.433 22.838 1.00 31.50 532 HIS A O 1
ATOM 4135 N N . ILE A 1 533 ? -19.449 53.919 22.014 1.00 44.38 533 ILE A N 1
ATOM 4136 C CA . ILE A 1 533 ? -18.728 52.783 22.592 1.00 44.38 533 ILE A CA 1
ATOM 4137 C C . ILE A 1 533 ? -18.425 53.155 24.050 1.00 44.38 533 ILE A C 1
ATOM 4139 O O . ILE A 1 533 ? -17.942 54.271 24.289 1.00 44.38 533 ILE A O 1
ATOM 4143 N N . PRO A 1 534 ? -18.665 52.248 25.013 1.00 39.91 534 PRO A N 1
ATOM 4144 C CA . PRO A 1 534 ? -17.667 52.089 26.061 1.00 39.91 534 PRO A CA 1
ATOM 4145 C C . PRO A 1 534 ? -17.405 50.639 26.493 1.00 39.91 534 PRO A C 1
ATOM 4147 O O . PRO A 1 534 ? -18.163 49.703 26.254 1.00 39.91 534 PRO A O 1
ATOM 4150 N N . GLN A 1 535 ? -16.241 50.530 27.125 1.00 32.94 535 GLN A N 1
ATOM 4151 C CA . GLN A 1 535 ? -15.568 49.371 27.691 1.00 32.94 535 GLN A CA 1
ATOM 4152 C C . GLN A 1 535 ? -16.444 48.554 28.650 1.00 32.94 535 GLN A C 1
ATOM 4154 O O . GLN A 1 535 ? -17.110 49.102 29.524 1.00 32.94 535 GLN A O 1
ATOM 4159 N N . PHE A 1 536 ? -16.347 47.228 28.540 1.00 29.75 536 PHE A N 1
ATOM 4160 C CA . PHE A 1 536 ? -16.864 46.298 29.539 1.00 29.75 536 PHE A CA 1
ATOM 4161 C C . PHE A 1 536 ? -15.917 46.223 30.743 1.00 29.75 536 PHE A C 1
ATOM 4163 O O . PHE A 1 536 ? -14.782 45.758 30.635 1.00 29.75 536 PHE A O 1
ATOM 4170 N N . HIS A 1 537 ? -16.426 46.660 31.892 1.00 29.58 537 HIS A N 1
ATOM 4171 C CA . HIS A 1 537 ? -15.953 46.298 33.223 1.00 29.58 537 HIS A CA 1
ATOM 4172 C C . HIS A 1 537 ? -16.903 45.205 33.740 1.00 29.58 537 HIS A C 1
ATOM 4174 O O . HIS A 1 537 ? -18.119 45.377 33.669 1.00 29.58 537 HIS A O 1
ATOM 4180 N N . ILE A 1 538 ? -16.372 44.060 34.175 1.00 34.72 538 ILE A N 1
ATOM 4181 C CA . ILE A 1 538 ? -17.166 42.957 34.733 1.00 34.72 538 ILE A CA 1
ATOM 4182 C C . ILE A 1 538 ? -17.090 43.070 36.253 1.00 34.72 538 ILE A C 1
ATOM 4184 O O . ILE A 1 538 ? -16.069 42.711 36.832 1.00 34.72 538 ILE A O 1
ATOM 4188 N N . ASP A 1 539 ? -18.176 43.535 36.869 1.00 34.00 539 ASP A N 1
ATOM 4189 C CA . ASP A 1 539 ? -18.448 43.350 38.293 1.00 34.00 539 ASP A CA 1
ATOM 4190 C C . ASP A 1 539 ? -19.585 42.340 38.483 1.00 34.00 539 ASP A C 1
ATOM 4192 O O . ASP A 1 539 ? -20.495 42.212 37.661 1.00 34.00 539 ASP A O 1
ATOM 4196 N N . GLY A 1 540 ? -19.453 41.564 39.557 1.00 38.50 540 GLY A N 1
ATOM 4197 C CA . GLY A 1 540 ? -20.153 40.311 39.798 1.00 38.50 540 GLY A CA 1
ATOM 4198 C C . GLY A 1 540 ? -21.662 40.414 40.007 1.00 38.50 540 GLY A C 1
ATOM 4199 O O . GLY A 1 540 ? -22.189 41.363 40.580 1.00 38.50 540 GLY A O 1
ATOM 4200 N N . VAL A 1 541 ? -22.343 39.340 39.610 1.00 32.66 541 VAL A N 1
ATOM 4201 C CA . VAL A 1 541 ? -23.739 39.076 39.955 1.00 32.66 541 VAL A CA 1
ATOM 4202 C C . VAL A 1 541 ? -23.780 37.941 40.973 1.00 32.66 541 VAL A C 1
ATOM 4204 O O . VAL A 1 541 ? -23.389 36.806 40.697 1.00 32.66 541 VAL A O 1
ATOM 4207 N N . VAL A 1 542 ? -24.260 38.288 42.165 1.00 38.22 542 VAL A N 1
ATOM 4208 C CA . VAL A 1 542 ? -24.706 37.378 43.220 1.00 38.22 542 VAL A CA 1
ATOM 4209 C C . VAL A 1 542 ? -25.983 36.695 42.733 1.00 38.22 542 VAL A C 1
ATOM 4211 O O . VAL A 1 542 ? -26.963 37.365 42.418 1.00 38.22 542 VAL A O 1
ATOM 4214 N N . VAL A 1 543 ? -25.973 35.364 42.659 1.00 36.59 543 VAL A N 1
ATOM 4215 C CA . VAL A 1 543 ? -27.171 34.568 42.366 1.00 36.59 543 VAL A CA 1
ATOM 4216 C C . VAL A 1 543 ? -27.778 34.101 43.683 1.00 36.59 543 VAL A C 1
ATOM 4218 O O . VAL A 1 543 ? -27.232 33.226 44.358 1.00 36.59 543 VAL A O 1
ATOM 4221 N N . ASP A 1 544 ? -28.919 34.693 44.024 1.00 33.72 544 ASP A N 1
ATOM 4222 C CA . ASP A 1 544 ? -29.789 34.276 45.119 1.00 33.72 544 ASP A CA 1
ATOM 4223 C C . ASP A 1 544 ? -30.477 32.946 44.761 1.00 33.72 544 ASP A C 1
ATOM 4225 O O . ASP A 1 544 ? -31.211 32.842 43.775 1.00 33.72 544 ASP A O 1
ATOM 4229 N N . LYS A 1 545 ? -30.228 31.900 45.557 1.00 35.72 545 LYS A N 1
ATOM 4230 C CA . LYS A 1 545 ? -30.900 30.598 45.437 1.00 35.72 545 LYS A CA 1
ATOM 4231 C C . LYS A 1 545 ? -32.173 30.599 46.283 1.00 35.72 545 LYS A C 1
ATOM 4233 O O . LYS A 1 545 ? -32.116 30.380 47.491 1.00 35.72 545 LYS A O 1
ATOM 4238 N N . GLN A 1 546 ? -33.329 30.747 45.640 1.00 33.25 546 GLN A N 1
ATOM 4239 C CA . GLN A 1 546 ? -34.610 30.370 46.240 1.00 33.25 546 GLN A CA 1
ATOM 4240 C C . GLN A 1 546 ? -34.745 28.840 46.295 1.00 33.25 546 GLN A C 1
ATOM 4242 O O . GLN A 1 546 ? -34.620 28.140 45.292 1.00 33.25 546 GLN A O 1
ATOM 4247 N N . THR A 1 547 ? -34.998 28.325 47.495 1.00 36.59 547 THR A N 1
ATOM 4248 C CA . THR A 1 547 ? -35.354 26.929 47.789 1.00 36.59 547 THR A CA 1
ATOM 4249 C C . THR A 1 547 ? -36.879 26.793 47.826 1.00 36.59 547 THR A C 1
ATOM 4251 O O . THR A 1 547 ? -37.523 27.638 48.447 1.00 36.59 547 THR A O 1
ATOM 4254 N N . PRO A 1 548 ? -37.493 25.739 47.252 1.00 44.12 548 PRO A N 1
ATOM 4255 C CA . PRO A 1 548 ? -38.902 25.463 47.495 1.00 44.12 548 PRO A CA 1
ATOM 4256 C C . PRO A 1 548 ? -39.079 24.528 48.699 1.00 44.12 548 PRO A C 1
ATOM 4258 O O . PRO A 1 548 ? -38.500 23.441 48.775 1.00 44.12 548 PRO A O 1
ATOM 4261 N N . ALA A 1 549 ? -39.914 24.975 49.637 1.00 34.94 549 ALA A N 1
ATOM 4262 C CA . ALA A 1 549 ? -40.448 24.189 50.738 1.00 34.94 549 ALA A CA 1
ATOM 4263 C C . ALA A 1 549 ? -41.378 23.085 50.209 1.00 34.94 549 ALA A C 1
ATOM 4265 O O . ALA A 1 549 ? -42.204 23.321 49.329 1.00 34.94 549 ALA A O 1
ATOM 4266 N N . LYS A 1 550 ? -41.250 21.876 50.764 1.00 41.72 550 LYS A N 1
ATOM 4267 C CA . LYS A 1 550 ? -42.130 20.737 50.484 1.00 41.72 550 LYS A CA 1
ATOM 4268 C C . LYS A 1 550 ? -43.000 20.487 51.716 1.00 41.72 550 LYS A C 1
ATOM 4270 O O . LYS A 1 550 ? -42.513 19.987 52.729 1.00 41.72 550 LYS A O 1
ATOM 4275 N N . GLU A 1 551 ? -44.269 20.869 51.621 1.00 43.31 551 GLU A N 1
ATOM 4276 C CA . GLU A 1 551 ? -45.326 20.500 52.565 1.00 43.31 551 GLU A CA 1
ATOM 4277 C C . GLU A 1 551 ? -45.595 18.988 52.504 1.00 43.31 551 GLU A C 1
ATOM 4279 O O . GLU A 1 551 ? -45.642 18.385 51.430 1.00 43.31 551 GLU A O 1
ATOM 4284 N N . ARG A 1 552 ? -45.775 18.373 53.678 1.00 40.06 552 ARG A N 1
ATOM 4285 C CA . ARG A 1 552 ? -46.330 17.025 53.844 1.00 40.06 552 ARG A CA 1
ATOM 4286 C C . ARG A 1 552 ? -47.811 17.146 54.197 1.00 40.06 552 ARG A C 1
ATOM 4288 O O . ARG A 1 552 ? -48.144 17.821 55.166 1.00 40.06 552 ARG A O 1
ATOM 4295 N N . SER A 1 553 ? -48.664 16.419 53.482 1.00 47.06 553 SER A N 1
ATOM 4296 C CA . SER A 1 553 ? -49.971 15.979 53.978 1.00 47.06 553 SER A CA 1
ATOM 4297 C C . SER A 1 553 ? -50.266 14.562 53.472 1.00 47.06 553 SER A C 1
ATOM 4299 O O . SER A 1 553 ? -49.834 14.217 52.371 1.00 47.06 553 SER A O 1
ATOM 4301 N N . ALA A 1 554 ? -50.994 13.814 54.313 1.00 46.09 554 ALA A N 1
ATOM 4302 C CA . ALA A 1 554 ? -51.369 12.392 54.269 1.00 46.09 554 ALA A CA 1
ATOM 4303 C C . ALA A 1 554 ? -50.271 11.383 54.646 1.00 46.09 554 ALA A C 1
ATOM 4305 O O . ALA A 1 554 ? -49.360 11.117 53.831 1.00 46.09 554 ALA A O 1
#

pLDDT: mean 77.36, std 18.24, range [29.58, 98.31]

InterPro domains:
  IPR010640 Low temperature requirement A [PF06772] (1-254)

Secondary structure (DSSP, 8-state):
-HHHHHHHHHHHHHH--SSHHHHHHHHHHHHHHHHHHHHHTT--TT--S-----SHHHHHHHHHHHHHHHHHHHHHHHHHHHHHHHHHHHHHHH-TTS-TT-TTGGGGHHHHHHHHHHHHHHHHHHHHHHH--S-HHHHHHHHHHHHHHHHHHHHHGGG-TTT-----HHHHHHHHHHHHHHHHHHHHHHHHHHHHHHHHSS------GGGGSSTT--TTT----TT-HHHHHHHHHHHHHHHHHHHHHHHHHHHHHHHHHHHHHHHHHHHHHHHHHHTT-TT-GGGHHHHHHHHHHHTTS--SS-HHHHHHHHHHHHTT-SS-SB-HHHHHHHHHHHHHHHHHHHTT-PPPHHHHHHHHHHHT---B--S-HHHHHHHHHHHHHHHHHHHHHHHHHHHGGGGGHHHHHHHTSPPP-SHHHHHHHHHHHHHHHHHHHHHHHHHGGGGS-GGGGGG-HHHHHHHTTTHHHHHHHHHHHHHHHHHHHHSS---------------------TTSTTHHHHHHHTSSS--------------------PPPP-----

Organism: Dacryopinax primogenitus (strain DJM 731) (NCBI:txid1858805)

Foldseek 3Di:
DLLLQLLVLVCCLPPDDPDPLSVVLVVLLVVLVVQLVVLCPLADLVLQAADPDDDPVNVSSNSNNVSLLSNLLSLLSSLLSLLVSLVVVLCCLVPCVVDVPPPPCPQASCVSNVSSVLSNQLSVLSNVLSPDHDDSVSSSVSNVVSSVSSVVCLLCVVVPPRHDDQRFLVSLCVSLVVVLVVLVVVLVVLQVVLVVLLVVAAADDPPCPPVLQPPADDPVVPPPPRPCNSVVSVVSVVLSVLSNLQSLLVLLVSLLVRLVRRLVLLCVLVVVVLVCVVVVVLVCPVSVVSLVVQQVRQVVFDFPAHSVNLSVVSSQQQPPDPFGQFQSLLQVLLVSLRSSVRSCVSSVHDDDPVLVVLSVVSVPQDGGTDPPVVVVVVSSVVSVVSSVVSVVSSSLSSNLSNLSNQLSSLQSHHDDDDDLSVVLSVLSNVLSVVSVVLSVVLVVVSPDDPVPQPPDPSVVCVVVVVSVVVSVVSVVVSVVSVVVVVPPPPPPPVVPPPPPPPPPDPPPPPDPVVVVVVVVVPPPPDDDDDDDDDDDDDDDDDDDDDDDDDDDDD

Radius of gyration: 34.15 Å; chains: 1; bounding box: 88×87×98 Å

Sequence (554 aa):
MWLVWAPQTLYDVHFLANDWLHRLFKGAELATFAFIGACAAQFDPWNVTWSAEVSQEAAILNAKASSFRGVAISYAVGRALLALQYGFVCIRVLVQSIDSAVPESKGHLSLALVPGLVHGVSGGLWITAAFLSQSQAAKLALAYSGIFLEFVFVVFQPLFEHGYIDPPAEIISERFGALTLIILGEGIIGLIRNFSFVISGFGFTTTASWHFMFHGFSAHTFGAQRSSGALWLILHLPLHFSLLLLFAGIRTATVYGNMVGAIQEVQNTLSPIVSAMQGGDLELHTVQSQNVWMTMQLGKLDMPTRWEDQVGIWQKAIGNRSEPAVDLTISSYGYIAEIWLAIADSFEVELSDTLINQTEVIANLNDTWISNPVTRVALEQADDSMYLSFANDFSVEIAQGVLFFFPAAVLLRTQPQGVWMWVLWFLQLSAGIVLCLLGFLGQGNQFQNPANEAALLVYKLLDVSWLMPIVSIVYGSLIILEYCLIWHPTGDTVASSPRQMEVTPPRTDGTTREVLLDAAASAEEGRGTLLHIPQFHIDGVVVDKQTPAKERSA